Protein AF-0000000065913589 (afdb_homodimer)

Foldseek 3Di:
DPPDADDQVVVLVVCCVVQVAFEEEEAEQVFPCSLVLLQLQQVQGQAYEYEDDPDNDPLVPSLQSSVVNHVHQYEYDYPFLPRDDLSHQAYALEAQCQAPDCCRRPVGSVSNVVVCVVSVHHYAYEYEYAEPPACPAPCVVVRNGPHHYLVCLVVLLVSLQVSVVVVHQEYEYEHYAQHCAWRDLQSQQSNCVRRVHAYETEDHDQALVSLLSNSLSHHRYYYDYNNCSVPSNRSNSNSVSNSVSSVVSSVVVD/DPPDADDQVVQLVVCCVVQVAFEEEEAELVDPCSLVLLQLCQVQGQAYEYEDDPDCPPLVPSLQSSVVNHVHQYEYDYLFLPRDDLSHQAYALEAQCQAPDVCRRPVGSVSNVVVCVVSVHHYAYEYEYEAPPACPAPSVVVRNGPHHYLVCLVVLLVVLQVSVVVVHQEYEYEHYAQHCAWRDLQSQQSNCVRRVHAYETEDHDQALVSLLSNSLSHHRYYYDYNNCSVPSNRSNSNSVSNSVSSVVSSVVVD

Sequence (508 aa):
MDLKIGKIETELNNILKKEGALYFVLIDPDEKNYAEVAEKVKDYADAIIIGGSIGITNLDEVTKNIKKITNLPVILFPGNVDGVTKEADAVLFMSLMNSKNTYWNMTAPTLGALTIKKYGLEAIPMAYLGIEPISKTAVGFVGEVNEIPQKKPEIASIYCLSASYFGMRWAYLEAGSGAEFPVSNEMILISKKLSGIN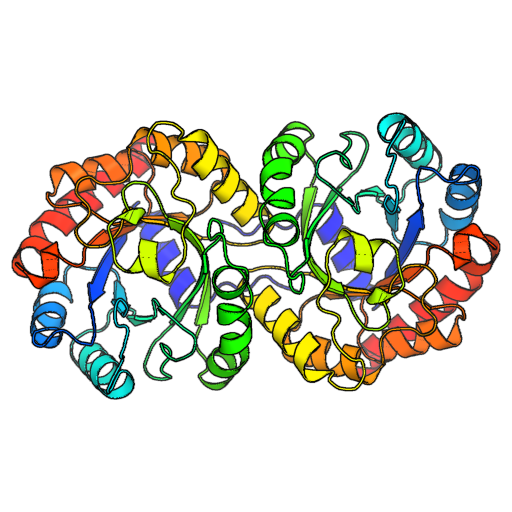LIVGGGIRSPDVAYE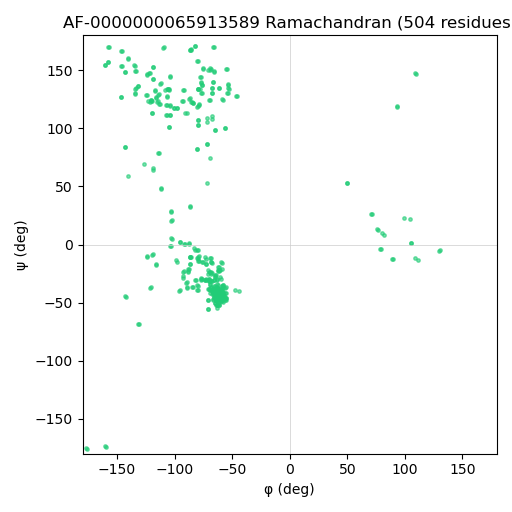KVISGADVIVTGTLTEKNPDAVKEMKEAIKRAGKDKLKNKNMDLKIGKIETELNNILKKEGALYFVLIDPDEKNYAEVAEKVKDYADAIIIGGSIGITNLDEVTKNIKKITNLPVILFPGNVDGVTKEADAVLFMSLMNSKNTYWNMTAPTLGALTIKKYGLEAIPMAYLGIEPISKTAVGFVGEVNEIPQKKPEIASIYCLSASYFGMRWAYLEAGSGAEFPVSNEMILISKKLSGINLIVGGGIRSPDVAYEKVISGADVIVTGTLTEKNPDAVKEMKEAIKRAGKDKLKNKN

Organism: Methanococcus vannielii (strain ATCC 35089 / DSM 1224 / JCM 13029 / OCM 148 / SB) (NCBI:txid406327)

Nearest PDB structures (foldseek):
  5nez-assembly1_A  TM=9.447E-01  e=7.353E-27  Methanothermobacter thermautotrophicus str. Delta H
  5nez-assembly1_F  TM=9.423E-01  e=3.715E-26  Methanothermobacter thermautotrophicus str. Delta H
  5ndy-assembly1_A  TM=9.080E-01  e=3.936E-26  Methanothermobacter thermautotrophicus str. Delta H
  5nez-assembly1_C  TM=9.054E-01  e=4.218E-25  Methanothermobacter thermautotrophicus str. Delta H
  4jej-assembly1_A-2  TM=9.454E-01  e=7.783E-22  Flavobacterium johnsoniae UW101

Solvent-accessible surface area (backbone atoms only — not comparable to full-atom values): 24591 Å² total; per-residue (Å²): 132,78,89,75,77,47,72,66,60,49,54,52,51,52,45,33,74,74,35,35,30,44,39,35,35,47,38,38,74,80,46,89,57,43,65,59,37,43,61,56,32,53,86,48,44,64,29,38,30,41,30,82,51,96,64,72,74,55,54,51,58,50,42,44,51,47,55,72,66,28,89,53,54,38,28,30,39,51,74,53,62,78,49,69,54,63,63,42,60,27,31,54,37,47,23,33,61,44,25,75,38,41,50,50,38,38,47,38,49,28,70,28,33,60,57,38,57,74,46,65,42,40,61,43,20,25,36,32,38,48,22,36,54,10,62,81,22,69,62,19,54,79,44,40,41,54,53,42,53,62,90,43,29,64,60,58,14,36,47,39,30,26,32,38,40,36,37,20,53,31,33,36,47,28,2,26,78,75,20,91,42,43,65,46,48,65,29,38,31,49,21,31,70,64,30,66,44,46,30,34,37,28,20,37,59,82,46,36,68,56,44,20,48,40,30,57,28,45,26,34,27,43,40,40,33,63,53,38,73,76,40,35,76,54,40,57,56,37,37,52,29,35,44,51,21,7,46,52,44,52,53,67,75,102,131,81,87,74,78,48,71,66,60,48,51,53,48,51,43,34,74,75,36,35,30,44,38,35,36,45,38,38,72,72,46,89,57,42,66,60,35,42,61,56,32,53,87,48,43,62,27,38,30,40,32,82,50,94,60,69,75,54,53,52,59,51,42,45,51,48,56,72,68,28,88,54,53,36,28,28,41,51,75,51,61,77,48,69,55,64,62,43,60,26,30,54,37,48,24,34,61,43,27,74,38,41,51,48,38,38,47,40,49,28,70,28,33,62,59,38,57,75,46,66,41,40,60,42,21,25,36,31,38,50,23,36,54,10,62,80,23,69,64,18,54,79,46,40,41,56,53,41,52,64,90,44,29,64,59,57,14,36,48,39,31,26,32,40,42,36,38,20,52,32,31,35,48,27,3,26,78,74,20,92,44,41,63,46,50,65,28,39,31,51,20,29,71,64,29,67,45,46,30,33,37,28,21,35,60,82,46,37,66,57,43,20,48,39,31,56,28,45,27,34,25,44,40,39,32,63,54,39,73,76,38,36,77,53,40,58,58,36,37,52,29,35,42,52,21,6,46,52,43,52,53,67,75,101

pLDDT: mean 95.6, std 7.53, range [45.41, 98.94]

Radius of gyration: 23.56 Å; Cα contacts (8 Å, |Δi|>4): 1233; chains: 2; bounding box: 42×69×48 Å

Structure (mmCIF, N/CA/C/O backbone):
data_AF-0000000065913589-model_v1
#
loop_
_entity.id
_entity.type
_entity.pdbx_description
1 polymer 'Geranylgeranylglyceryl phosphate synthase'
#
loop_
_atom_site.group_PDB
_atom_site.id
_atom_site.type_symbol
_atom_site.label_atom_id
_atom_site.label_alt_id
_atom_site.label_comp_id
_atom_site.label_asym_id
_atom_site.label_entity_id
_atom_site.label_seq_id
_atom_site.pdbx_PDB_ins_code
_atom_site.Cartn_x
_atom_site.Cartn_y
_atom_site.Cartn_z
_atom_site.occupancy
_atom_site.B_iso_or_equiv
_atom_site.auth_seq_id
_atom_site.auth_comp_id
_atom_site.auth_asym_id
_atom_site.auth_atom_id
_atom_site.pdbx_PDB_model_num
ATOM 1 N N . MET A 1 1 ? 5.016 13.023 -10.148 1 45.41 1 MET A N 1
ATOM 2 C CA . MET A 1 1 ? 5.406 11.617 -10.203 1 45.41 1 MET A CA 1
ATOM 3 C C . MET A 1 1 ? 4.5 10.836 -11.148 1 45.41 1 MET A C 1
ATOM 5 O O . MET A 1 1 ? 3.275 10.984 -11.109 1 45.41 1 MET A O 1
ATOM 9 N N . ASP A 1 2 ? 4.879 10.609 -12.344 1 57.62 2 ASP A N 1
ATOM 10 C CA . ASP A 1 2 ? 4.102 9.797 -13.273 1 57.62 2 ASP A CA 1
ATOM 11 C C . ASP A 1 2 ? 4.07 8.336 -12.836 1 57.62 2 ASP A C 1
ATOM 13 O O . ASP A 1 2 ? 5.109 7.766 -12.492 1 57.62 2 ASP A O 1
ATOM 17 N N . LEU A 1 3 ? 2.904 7.949 -12.43 1 69.88 3 LEU A N 1
ATOM 18 C CA . LEU A 1 3 ? 2.748 6.547 -12.07 1 69.88 3 LEU A CA 1
ATOM 19 C C . LEU A 1 3 ? 3.139 5.637 -13.234 1 69.88 3 LEU A C 1
ATOM 21 O O . LEU A 1 3 ? 2.555 5.727 -14.32 1 69.88 3 LEU A O 1
ATOM 25 N N . LYS A 1 4 ? 4.336 5.117 -13.148 1 79.94 4 LYS A N 1
ATOM 26 C CA . LYS A 1 4 ? 4.773 4.223 -14.219 1 79.94 4 LYS A CA 1
ATOM 27 C C . LYS A 1 4 ? 4.57 2.762 -13.828 1 79.94 4 LYS A C 1
ATOM 29 O O . LYS A 1 4 ? 5.062 2.314 -12.789 1 79.94 4 LYS A O 1
ATOM 34 N N . ILE A 1 5 ? 3.744 2.088 -14.578 1 93 5 ILE A N 1
ATOM 35 C CA . ILE A 1 5 ? 3.57 0.646 -14.445 1 93 5 ILE A CA 1
ATOM 36 C C . ILE A 1 5 ? 4.711 -0.078 -15.156 1 93 5 ILE A C 1
ATOM 38 O O . ILE A 1 5 ? 5.113 0.31 -16.266 1 93 5 ILE A O 1
ATOM 42 N N . GLY A 1 6 ? 5.332 -1.09 -14.547 1 96.19 6 GLY A N 1
ATOM 43 C CA . GLY A 1 6 ? 6.469 -1.812 -15.094 1 96.19 6 GLY A CA 1
ATOM 44 C C . GLY A 1 6 ? 6.133 -2.607 -16.344 1 96.19 6 GLY A C 1
ATOM 45 O O . GLY A 1 6 ? 4.961 -2.746 -16.703 1 96.19 6 GLY A O 1
ATOM 46 N N . LYS A 1 7 ? 7.105 -3.102 -16.984 1 97.44 7 LYS A N 1
ATOM 47 C CA . LYS A 1 7 ? 6.977 -3.803 -18.266 1 97.44 7 LYS A CA 1
ATOM 48 C C . LYS A 1 7 ? 6.156 -5.078 -18.109 1 97.44 7 LYS A C 1
ATOM 50 O O . LYS A 1 7 ? 5.254 -5.344 -18.906 1 97.44 7 LYS A O 1
ATOM 55 N N . ILE A 1 8 ? 6.457 -5.871 -17.109 1 98.56 8 ILE A N 1
ATOM 56 C CA . ILE A 1 8 ? 5.789 -7.152 -16.906 1 98.56 8 ILE A CA 1
ATOM 57 C C . ILE A 1 8 ? 4.312 -6.918 -16.594 1 98.56 8 ILE A C 1
ATOM 59 O O . ILE A 1 8 ? 3.439 -7.539 -17.203 1 98.56 8 ILE A O 1
ATOM 63 N N . GLU A 1 9 ? 4.039 -6.055 -15.656 1 98.06 9 GLU A N 1
ATOM 64 C CA . GLU A 1 9 ? 2.658 -5.754 -15.297 1 98.06 9 GLU A CA 1
ATOM 65 C C . GLU A 1 9 ? 1.884 -5.207 -16.484 1 98.06 9 GLU A C 1
ATOM 67 O O . GLU A 1 9 ? 0.714 -5.543 -16.688 1 98.06 9 GLU A O 1
ATOM 72 N N . THR A 1 10 ? 2.508 -4.336 -17.281 1 97.5 10 THR A N 1
ATOM 73 C CA . THR A 1 10 ? 1.881 -3.799 -18.484 1 97.5 10 THR A CA 1
ATOM 74 C C . THR A 1 10 ? 1.512 -4.922 -19.438 1 97.5 10 THR A C 1
ATOM 76 O O . THR A 1 10 ? 0.406 -4.941 -19.984 1 97.5 10 THR A O 1
ATOM 79 N N . GLU A 1 11 ? 2.42 -5.863 -19.594 1 98 11 GLU A N 1
ATOM 80 C CA . GLU A 1 11 ? 2.162 -7.008 -20.453 1 98 11 GLU A CA 1
ATOM 81 C C . GLU A 1 11 ? 0.981 -7.832 -19.953 1 98 11 GLU A C 1
ATOM 83 O O . GLU A 1 11 ? 0.096 -8.195 -20.734 1 98 11 GLU A O 1
ATOM 88 N N . LEU A 1 12 ? 0.947 -8.094 -18.703 1 98.62 12 LEU A N 1
ATOM 89 C CA . LEU A 1 12 ? -0.134 -8.867 -18.109 1 98.62 12 LEU A CA 1
ATOM 90 C C . LEU A 1 12 ? -1.468 -8.141 -18.25 1 98.62 12 LEU A C 1
ATOM 92 O O . LEU A 1 12 ? -2.48 -8.758 -18.594 1 98.62 12 LEU A O 1
ATOM 96 N N . ASN A 1 13 ? -1.452 -6.82 -18.016 1 97.88 13 ASN A N 1
ATOM 97 C CA . ASN A 1 13 ? -2.664 -6.02 -18.156 1 97.88 13 ASN A CA 1
ATOM 98 C C . ASN A 1 13 ? -3.168 -6.02 -19.594 1 97.88 13 ASN A C 1
ATOM 100 O O . ASN A 1 13 ? -4.379 -6.016 -19.844 1 97.88 13 ASN A O 1
ATOM 104 N N . ASN A 1 14 ? -2.254 -6 -20.516 1 98.06 14 ASN A N 1
ATOM 105 C CA . ASN A 1 14 ? -2.645 -6.055 -21.922 1 98.06 14 ASN A CA 1
ATOM 106 C C . ASN A 1 14 ? -3.346 -7.367 -22.266 1 98.06 14 ASN A C 1
ATOM 108 O O . ASN A 1 14 ? -4.348 -7.375 -22.969 1 98.06 14 ASN A O 1
ATOM 112 N N . ILE A 1 15 ? -2.848 -8.445 -21.75 1 98.44 15 ILE A N 1
ATOM 113 C CA . ILE A 1 15 ? -3.482 -9.742 -21.969 1 98.44 15 ILE A CA 1
ATOM 114 C C . ILE A 1 15 ? -4.863 -9.758 -21.312 1 98.44 15 ILE A C 1
ATOM 116 O O . ILE A 1 15 ? -5.832 -10.234 -21.906 1 98.44 15 ILE A O 1
ATOM 120 N N . LEU A 1 16 ? -4.945 -9.242 -20.125 1 98.31 16 LEU A N 1
ATOM 121 C CA . LEU A 1 16 ? -6.223 -9.18 -19.422 1 98.31 16 LEU A CA 1
ATOM 122 C C . LEU A 1 16 ? -7.254 -8.406 -20.234 1 98.31 16 LEU A C 1
ATOM 124 O O . LEU A 1 16 ? -8.414 -8.82 -20.328 1 98.31 16 LEU A O 1
ATOM 128 N N . LYS A 1 17 ? -6.848 -7.293 -20.781 1 96.94 17 LYS A N 1
ATOM 129 C CA . LYS A 1 17 ? -7.746 -6.457 -21.562 1 96.94 17 LYS A CA 1
ATOM 130 C C . LYS A 1 17 ? -8.242 -7.199 -22.812 1 96.94 17 LYS A C 1
ATOM 132 O O . LYS A 1 17 ? -9.414 -7.094 -23.172 1 96.94 17 LYS A O 1
ATOM 137 N N . LYS A 1 18 ? -7.41 -8.016 -23.375 1 97.75 18 LYS A N 1
ATOM 138 C CA . LYS A 1 18 ? -7.711 -8.68 -24.641 1 97.75 18 LYS A CA 1
ATOM 139 C C . LYS A 1 18 ? -8.43 -10.008 -24.406 1 97.75 18 LYS A C 1
ATOM 141 O O . LYS A 1 18 ? -9.352 -10.359 -25.141 1 97.75 18 LYS A O 1
ATOM 146 N N . GLU A 1 19 ? -8.008 -10.695 -23.312 1 98.38 19 GLU A N 1
ATOM 147 C CA . GLU A 1 19 ? -8.445 -12.086 -23.188 1 98.38 19 GLU A CA 1
ATOM 148 C C . GLU A 1 19 ? -9.328 -12.273 -21.969 1 98.38 19 GLU A C 1
ATOM 150 O O . GLU A 1 19 ? -9.953 -13.32 -21.797 1 98.38 19 GLU A O 1
ATOM 155 N N . GLY A 1 20 ? -9.312 -11.375 -21.062 1 98.38 20 GLY A N 1
ATOM 156 C CA . GLY A 1 20 ? -10.258 -11.336 -19.953 1 98.38 20 GLY A CA 1
ATOM 157 C C . GLY A 1 20 ? -9.781 -12.117 -18.734 1 98.38 20 GLY A C 1
ATOM 158 O O . GLY A 1 20 ? -10.336 -11.969 -17.641 1 98.38 20 GLY A O 1
ATOM 159 N N . ALA A 1 21 ? -8.742 -12.922 -18.922 1 98.81 21 ALA A N 1
ATOM 160 C CA . ALA A 1 21 ? -8.234 -13.711 -17.797 1 98.81 21 ALA A CA 1
ATOM 161 C C . ALA A 1 21 ? -6.805 -14.172 -18.062 1 98.81 21 ALA A C 1
ATOM 163 O O . ALA A 1 21 ? -6.387 -14.281 -19.219 1 98.81 21 ALA A O 1
ATOM 164 N N . LEU A 1 22 ? -6.094 -14.406 -17.047 1 98.94 22 LEU A N 1
ATOM 165 C CA . LEU A 1 22 ? -4.738 -14.945 -17.078 1 98.94 22 LEU A CA 1
ATOM 166 C C . LEU A 1 22 ? -4.668 -16.281 -16.344 1 98.94 22 LEU A C 1
ATOM 168 O O . LEU A 1 22 ? -5.453 -16.531 -15.438 1 98.94 22 LEU A O 1
ATOM 172 N N . TYR A 1 23 ? -3.734 -17.078 -16.75 1 98.88 23 TYR A N 1
ATOM 173 C CA . TYR A 1 23 ? -3.406 -18.328 -16.094 1 98.88 23 TYR A CA 1
ATOM 174 C C . TYR A 1 23 ? -1.959 -18.328 -15.609 1 98.88 23 TYR A C 1
ATOM 176 O O . TYR A 1 23 ? -1.03 -18.312 -16.422 1 98.88 23 TYR A O 1
ATOM 184 N N . PHE A 1 24 ? -1.766 -18.344 -14.281 1 98.81 24 PHE A N 1
ATOM 185 C CA . PHE A 1 24 ? -0.438 -18.469 -13.695 1 98.81 24 PHE A CA 1
ATOM 186 C C . PHE A 1 24 ? -0.217 -19.891 -13.156 1 98.81 24 PHE A C 1
ATOM 188 O O . PHE A 1 24 ? -1.135 -20.5 -12.602 1 98.81 24 PHE A O 1
ATOM 195 N N . VAL A 1 25 ? 0.971 -20.344 -13.273 1 98.31 25 VAL A N 1
ATOM 196 C CA . VAL A 1 25 ? 1.353 -21.609 -12.656 1 98.31 25 VAL A CA 1
ATOM 197 C C . VAL A 1 25 ? 2.422 -21.359 -11.594 1 98.31 25 VAL A C 1
ATOM 199 O O . VAL A 1 25 ? 3.436 -20.719 -11.859 1 98.31 25 VAL A O 1
ATOM 202 N N . LEU A 1 26 ? 2.135 -21.859 -10.43 1 97.25 26 LEU A N 1
ATOM 203 C CA . LEU A 1 26 ? 3.076 -21.766 -9.32 1 97.25 26 LEU A CA 1
ATOM 204 C C . LEU A 1 26 ? 4.047 -22.953 -9.336 1 97.25 26 LEU A C 1
ATOM 206 O O . LEU A 1 26 ? 3.627 -24.109 -9.391 1 97.25 26 LEU A O 1
ATOM 210 N N . ILE A 1 27 ? 5.273 -22.656 -9.336 1 95.25 27 ILE A N 1
ATOM 211 C CA . ILE A 1 27 ? 6.312 -23.688 -9.242 1 95.25 27 ILE A CA 1
ATOM 212 C C . ILE A 1 27 ? 7.07 -23.531 -7.93 1 95.25 27 ILE A C 1
ATOM 214 O O . ILE A 1 27 ? 7.574 -22.453 -7.613 1 95.25 27 ILE A O 1
ATOM 218 N N . ASP A 1 28 ? 7.086 -24.547 -7.168 1 92.88 28 ASP A N 1
ATOM 219 C CA . ASP A 1 28 ? 7.922 -24.641 -5.977 1 92.88 28 ASP A CA 1
ATOM 220 C C . ASP A 1 28 ? 9.359 -25.016 -6.34 1 92.88 28 ASP A C 1
ATOM 222 O O . ASP A 1 28 ? 9.617 -26.125 -6.828 1 92.88 28 ASP A O 1
ATOM 226 N N . PRO A 1 29 ? 10.25 -24.188 -6.047 1 92.12 29 PRO A N 1
ATOM 227 C CA . PRO A 1 29 ? 11.633 -24.453 -6.469 1 92.12 29 PRO A CA 1
ATOM 228 C C . PRO A 1 29 ? 12.25 -25.641 -5.742 1 92.12 29 PRO A C 1
ATOM 230 O O . PRO A 1 29 ? 13.297 -26.156 -6.164 1 92.12 29 PRO A O 1
ATOM 233 N N . ASP A 1 30 ? 11.664 -26.078 -4.68 1 88.88 30 ASP A N 1
ATOM 234 C CA . ASP A 1 30 ? 12.203 -27.188 -3.912 1 88.88 30 ASP A CA 1
ATOM 235 C C . ASP A 1 30 ? 11.711 -28.531 -4.473 1 88.88 30 ASP A C 1
ATOM 237 O O . ASP A 1 30 ? 12.211 -29.578 -4.094 1 88.88 30 ASP A O 1
ATOM 241 N N . GLU A 1 31 ? 10.734 -28.469 -5.375 1 89.5 31 GLU A N 1
ATOM 242 C CA . GLU A 1 31 ? 10.211 -29.703 -5.957 1 89.5 31 GLU A CA 1
ATOM 243 C C . GLU A 1 31 ? 11.156 -30.25 -7.02 1 89.5 31 GLU A C 1
ATOM 245 O O . GLU A 1 31 ? 11.664 -29.5 -7.855 1 89.5 31 GLU A O 1
ATOM 250 N N . LYS A 1 32 ? 11.367 -31.516 -7.074 1 90.06 32 LYS A N 1
ATOM 251 C CA . LYS A 1 32 ? 12.328 -32.156 -7.953 1 90.06 32 LYS A CA 1
ATOM 252 C C . LYS A 1 32 ? 11.891 -32.094 -9.414 1 90.06 32 LYS A C 1
ATOM 254 O O . LYS A 1 32 ? 12.727 -32.094 -10.32 1 90.06 32 LYS A O 1
ATOM 259 N N . ASN A 1 33 ? 10.625 -31.953 -9.641 1 93.81 33 ASN A N 1
ATOM 260 C CA . ASN A 1 33 ? 10.148 -32.031 -11.016 1 93.81 33 ASN A CA 1
ATOM 261 C C . ASN A 1 33 ? 9.844 -30.625 -11.562 1 93.81 33 ASN A C 1
ATOM 263 O O . ASN A 1 33 ? 9.055 -30.484 -12.5 1 93.81 33 ASN A O 1
ATOM 267 N N . TYR A 1 34 ? 10.406 -29.562 -10.969 1 93.94 34 TYR A N 1
ATOM 268 C CA . TYR A 1 34 ? 10.109 -28.203 -11.375 1 93.94 34 TYR A CA 1
ATOM 269 C C . TYR A 1 34 ? 10.375 -28 -12.867 1 93.94 34 TYR A C 1
ATOM 271 O O . TYR A 1 34 ? 9.625 -27.297 -13.547 1 93.94 34 TYR A O 1
ATOM 279 N N . ALA A 1 35 ? 11.422 -28.625 -13.438 1 95.81 35 ALA A N 1
ATOM 280 C CA . ALA A 1 35 ? 11.781 -28.453 -14.844 1 95.81 35 ALA A CA 1
ATOM 281 C C . ALA A 1 35 ? 10.734 -29.094 -15.758 1 95.81 35 ALA A C 1
ATOM 283 O O . ALA A 1 35 ? 10.391 -28.531 -16.797 1 95.81 35 ALA A O 1
ATOM 284 N N . GLU A 1 36 ? 10.305 -30.234 -15.367 1 96.12 36 GLU A N 1
ATOM 285 C CA . GLU A 1 36 ? 9.242 -30.891 -16.125 1 96.12 36 GLU A CA 1
ATOM 286 C C . GLU A 1 36 ? 7.977 -30.047 -16.156 1 96.12 36 GLU A C 1
ATOM 288 O O . GLU A 1 36 ? 7.348 -29.906 -17.203 1 96.12 36 GLU A O 1
ATOM 293 N N . VAL A 1 37 ? 7.621 -29.562 -15 1 96.44 37 VAL A N 1
ATOM 294 C CA . VAL A 1 37 ? 6.445 -28.703 -14.914 1 96.44 37 VAL A CA 1
ATOM 295 C C . VAL A 1 37 ? 6.617 -27.484 -15.828 1 96.44 37 VAL A C 1
ATOM 297 O O . VAL A 1 37 ? 5.727 -27.172 -16.625 1 96.44 37 VAL A O 1
ATOM 300 N N . ALA A 1 38 ? 7.832 -26.844 -15.805 1 97.44 38 ALA A N 1
ATOM 301 C CA . ALA A 1 38 ? 8.109 -25.688 -16.641 1 97.44 38 ALA A CA 1
ATOM 302 C C . ALA A 1 38 ? 7.965 -26.031 -18.125 1 97.44 38 ALA A C 1
ATOM 304 O O . ALA A 1 38 ? 7.383 -25.25 -18.891 1 97.44 38 ALA A O 1
ATOM 305 N N . GLU A 1 39 ? 8.391 -27.172 -18.516 1 97.56 39 GLU A N 1
ATOM 306 C CA . GLU A 1 39 ? 8.336 -27.609 -19.906 1 97.56 39 GLU A CA 1
ATOM 307 C C . GLU A 1 39 ? 6.891 -27.828 -20.375 1 97.56 39 GLU A C 1
ATOM 309 O O . GLU A 1 39 ? 6.543 -27.5 -21.5 1 97.56 39 GLU A O 1
ATOM 314 N N . LYS A 1 40 ? 6.121 -28.344 -19.547 1 95.88 40 LYS A N 1
ATOM 315 C CA . LYS A 1 40 ? 4.746 -28.688 -19.906 1 95.88 40 LYS A CA 1
ATOM 316 C C . LYS A 1 40 ? 3.867 -27.438 -19.938 1 95.88 40 LYS A C 1
ATOM 318 O O . LYS A 1 40 ? 2.928 -27.359 -20.734 1 95.88 40 LYS A O 1
ATOM 323 N N . VAL A 1 41 ? 4.23 -26.469 -19.141 1 95.75 41 VAL A N 1
ATOM 324 C CA . VAL A 1 41 ? 3.291 -25.375 -18.938 1 95.75 41 VAL A CA 1
ATOM 325 C C . VAL A 1 41 ? 3.66 -24.203 -19.828 1 95.75 41 VAL A C 1
ATOM 327 O O . VAL A 1 41 ? 2.857 -23.281 -20.031 1 95.75 41 VAL A O 1
ATOM 330 N N . LYS A 1 42 ? 4.848 -24.188 -20.422 1 96.75 42 LYS A N 1
ATOM 331 C CA . LYS A 1 42 ? 5.438 -23.031 -21.078 1 96.75 42 LYS A CA 1
ATOM 332 C C . LYS A 1 42 ? 4.559 -22.547 -22.234 1 96.75 42 LYS A C 1
ATOM 334 O O . LYS A 1 42 ? 4.574 -21.375 -22.594 1 96.75 42 LYS A O 1
ATOM 339 N N . ASP A 1 43 ? 3.672 -23.391 -22.812 1 96.19 43 ASP A N 1
ATOM 340 C CA . ASP A 1 43 ? 2.842 -23.016 -23.953 1 96.19 43 ASP A CA 1
ATOM 341 C C . ASP A 1 43 ? 1.41 -22.719 -23.516 1 96.19 43 ASP A C 1
ATOM 343 O O . ASP A 1 43 ? 0.564 -22.359 -24.344 1 96.19 43 ASP A O 1
ATOM 347 N N . TYR A 1 44 ? 1.128 -22.859 -22.25 1 97.62 44 TYR A N 1
ATOM 348 C CA . TYR A 1 44 ? -0.258 -22.797 -21.797 1 97.62 44 TYR A CA 1
ATOM 349 C C . TYR A 1 44 ? -0.448 -21.688 -20.781 1 97.62 44 TYR A C 1
ATOM 351 O O . TYR A 1 44 ? -1.445 -20.969 -20.812 1 97.62 44 TYR A O 1
ATOM 359 N N . ALA A 1 45 ? 0.505 -21.438 -19.891 1 98.38 45 ALA A N 1
ATOM 360 C CA . ALA A 1 45 ? 0.397 -20.406 -18.875 1 98.38 45 ALA A CA 1
ATOM 361 C C . ALA A 1 45 ? 0.708 -19.016 -19.453 1 98.38 45 ALA A C 1
ATOM 363 O O . ALA A 1 45 ? 1.275 -18.906 -20.531 1 98.38 45 ALA A O 1
ATOM 364 N N . ASP A 1 46 ? 0.237 -18.031 -18.797 1 98.69 46 ASP A N 1
ATOM 365 C CA . ASP A 1 46 ? 0.583 -16.656 -19.172 1 98.69 46 ASP A CA 1
ATOM 366 C C . ASP A 1 46 ? 1.8 -16.172 -18.391 1 98.69 46 ASP A C 1
ATOM 368 O O . ASP A 1 46 ? 2.475 -15.227 -18.797 1 98.69 46 ASP A O 1
ATOM 372 N N . ALA A 1 47 ? 2.068 -16.75 -17.25 1 98.81 47 ALA A N 1
ATOM 373 C CA . ALA A 1 47 ? 3.252 -16.5 -16.438 1 98.81 47 ALA A CA 1
ATOM 374 C C . ALA A 1 47 ? 3.535 -17.656 -15.5 1 98.81 47 ALA A C 1
ATOM 376 O O . ALA A 1 47 ? 2.643 -18.469 -15.203 1 98.81 47 ALA A O 1
ATOM 377 N N . ILE A 1 48 ? 4.766 -17.766 -15.078 1 98.44 48 ILE A N 1
ATOM 378 C CA . ILE A 1 48 ? 5.176 -18.672 -14.008 1 98.44 48 ILE A CA 1
ATOM 379 C C . ILE A 1 48 ? 5.488 -17.859 -12.75 1 98.44 48 ILE A C 1
ATOM 381 O O . ILE A 1 48 ? 6.203 -16.859 -12.812 1 98.44 48 ILE A O 1
ATOM 385 N N . ILE A 1 49 ? 4.895 -18.219 -11.656 1 98 49 ILE A N 1
ATOM 386 C CA . ILE A 1 49 ? 5.289 -17.641 -10.375 1 98 49 ILE A CA 1
ATOM 387 C C . ILE A 1 49 ? 6.09 -18.656 -9.57 1 98 49 ILE A C 1
ATOM 389 O O . ILE A 1 49 ? 5.777 -19.844 -9.586 1 98 49 ILE A O 1
ATOM 393 N N . ILE A 1 50 ? 7.184 -18.234 -9 1 96.5 50 ILE A N 1
ATOM 394 C CA . ILE A 1 50 ? 8.055 -19.109 -8.227 1 96.5 50 ILE A CA 1
ATOM 395 C C . ILE A 1 50 ? 7.926 -18.797 -6.738 1 96.5 50 ILE A C 1
ATOM 397 O O . ILE A 1 50 ? 8.164 -17.656 -6.316 1 96.5 50 ILE A O 1
ATOM 401 N N . GLY A 1 51 ? 7.527 -19.734 -5.934 1 92.19 51 GLY A N 1
ATOM 402 C CA . GLY A 1 51 ? 7.379 -19.578 -4.496 1 92.19 51 GLY A CA 1
ATOM 403 C C . GLY A 1 51 ? 6.996 -20.859 -3.789 1 92.19 51 GLY A C 1
ATOM 404 O O . GLY A 1 51 ? 6.844 -21.906 -4.426 1 92.19 51 GLY A O 1
ATOM 405 N N . GLY A 1 52 ? 6.73 -20.859 -2.383 1 73.38 52 GLY A N 1
ATOM 406 C CA . GLY A 1 52 ? 6.223 -22 -1.643 1 73.38 52 GLY A CA 1
ATOM 407 C C . GLY A 1 52 ? 7.238 -22.578 -0.679 1 73.38 52 GLY A C 1
ATOM 408 O O . GLY A 1 52 ? 6.879 -23.344 0.217 1 73.38 52 GLY A O 1
ATOM 409 N N . SER A 1 53 ? 8.633 -22.234 -0.727 1 63.94 53 SER A N 1
ATOM 410 C CA . SER A 1 53 ? 9.594 -23.047 0.003 1 63.94 53 SER A CA 1
ATOM 411 C C . SER A 1 53 ? 10.133 -22.297 1.221 1 63.94 53 SER A C 1
ATOM 413 O O . SER A 1 53 ? 10.148 -21.062 1.247 1 63.94 53 SER A O 1
ATOM 415 N N . ILE A 1 54 ? 10.172 -23.047 2.494 1 58.72 54 ILE A N 1
ATOM 416 C CA . ILE A 1 54 ? 10.859 -22.609 3.709 1 58.72 54 ILE A CA 1
ATOM 417 C C . ILE A 1 54 ? 12.367 -22.625 3.475 1 58.72 54 ILE A C 1
ATOM 419 O O . ILE A 1 54 ? 13.117 -21.969 4.207 1 58.72 54 ILE A O 1
ATOM 423 N N . GLY A 1 55 ? 12.922 -23.188 2.564 1 58.56 55 GLY A N 1
ATOM 424 C CA . GLY A 1 55 ? 14.344 -23.422 2.436 1 58.56 55 GLY A CA 1
ATOM 425 C C . GLY A 1 55 ? 14.859 -23.25 1.019 1 58.56 55 GLY A C 1
ATOM 426 O O . GLY A 1 55 ? 15.281 -24.219 0.382 1 58.56 55 GLY A O 1
ATOM 427 N N . ILE A 1 56 ? 14.625 -22.031 0.544 1 60.97 56 ILE A N 1
ATOM 428 C CA . ILE A 1 56 ? 14.828 -21.969 -0.898 1 60.97 56 ILE A CA 1
ATOM 429 C C . ILE A 1 56 ? 16.312 -22.125 -1.215 1 60.97 56 ILE A C 1
ATOM 431 O O . ILE A 1 56 ? 17.047 -21.125 -1.285 1 60.97 56 ILE A O 1
ATOM 435 N N . THR A 1 57 ? 16.875 -23.438 -1.093 1 66.06 57 THR A N 1
ATOM 436 C CA . THR A 1 57 ? 18.234 -23.719 -1.529 1 66.06 57 THR A CA 1
ATOM 437 C C . THR A 1 57 ? 18.328 -23.703 -3.053 1 66.06 57 THR A C 1
ATOM 439 O O . THR A 1 57 ? 17.438 -24.188 -3.744 1 66.06 57 THR A O 1
ATOM 442 N N . ASN A 1 58 ? 18.969 -22.703 -3.797 1 85.69 58 ASN A N 1
ATOM 443 C CA . ASN A 1 58 ? 19.375 -22.609 -5.195 1 85.69 58 ASN A CA 1
ATOM 444 C C . ASN A 1 58 ? 18.375 -21.812 -6.02 1 85.69 58 ASN A C 1
ATOM 446 O O . ASN A 1 58 ? 18.078 -22.172 -7.164 1 85.69 58 ASN A O 1
ATOM 450 N N . LEU A 1 59 ? 17.625 -21 -5.43 1 93.56 59 LEU A N 1
ATOM 451 C CA . LEU A 1 59 ? 16.609 -20.188 -6.105 1 93.56 59 LEU A CA 1
ATOM 452 C C . LEU A 1 59 ? 17.156 -19.594 -7.395 1 93.56 59 LEU A C 1
ATOM 454 O O . LEU A 1 59 ? 16.469 -19.578 -8.422 1 93.56 59 LEU A O 1
ATOM 458 N N . ASP A 1 60 ? 18.406 -19.156 -7.355 1 94.94 60 ASP A N 1
ATOM 459 C CA . ASP A 1 60 ? 19.062 -18.609 -8.539 1 94.94 60 ASP A CA 1
ATOM 460 C C . ASP A 1 60 ? 19.125 -19.625 -9.664 1 94.94 60 ASP A C 1
ATOM 462 O O . ASP A 1 60 ? 18.688 -19.344 -10.789 1 94.94 60 ASP A O 1
ATOM 466 N N . GLU A 1 61 ? 19.547 -20.781 -9.352 1 95.25 61 GLU A N 1
ATOM 467 C CA . GLU A 1 61 ? 19.719 -21.828 -10.352 1 95.25 61 GLU A CA 1
ATOM 468 C C . GLU A 1 61 ? 18.391 -22.281 -10.93 1 95.25 61 GLU A C 1
ATOM 470 O O . GLU A 1 61 ? 18.234 -22.422 -12.141 1 95.25 61 GLU A O 1
ATOM 475 N N . VAL A 1 62 ? 17.438 -22.516 -10.078 1 95.31 62 VAL A N 1
ATOM 476 C CA . VAL A 1 62 ? 16.125 -22.984 -10.516 1 95.31 62 VAL A CA 1
ATOM 477 C C . VAL A 1 62 ? 15.477 -21.938 -11.414 1 95.31 62 VAL A C 1
ATOM 479 O O . VAL A 1 62 ? 14.953 -22.25 -12.484 1 95.31 62 VAL A O 1
ATOM 482 N N . THR A 1 63 ? 15.562 -20.656 -11.023 1 97.19 63 THR A N 1
ATOM 483 C CA . THR A 1 63 ? 14.961 -19.578 -11.805 1 97.19 63 THR A CA 1
ATOM 484 C C . THR A 1 63 ? 15.648 -19.438 -13.156 1 97.19 63 THR A C 1
ATOM 486 O O . THR A 1 63 ? 14.984 -19.297 -14.188 1 97.19 63 THR A O 1
ATOM 489 N N . LYS A 1 64 ? 16.953 -19.531 -13.148 1 97.25 64 LYS A N 1
ATOM 490 C CA . LYS A 1 64 ? 17.703 -19.469 -14.398 1 97.25 64 LYS A CA 1
ATOM 491 C C . LYS A 1 64 ? 17.297 -20.594 -15.336 1 97.25 64 LYS A C 1
ATOM 493 O O . LYS A 1 64 ? 17.125 -20.391 -16.531 1 97.25 64 LYS A O 1
ATOM 498 N N . ASN A 1 65 ? 17.188 -21.75 -14.773 1 97.31 65 ASN A N 1
ATOM 499 C CA . ASN A 1 65 ? 16.812 -22.922 -15.57 1 97.31 65 ASN A CA 1
ATOM 500 C C . ASN A 1 65 ? 15.406 -22.75 -16.156 1 97.31 65 ASN A C 1
ATOM 502 O O . ASN A 1 65 ? 15.195 -23.047 -17.344 1 97.31 65 ASN A O 1
ATOM 506 N N . ILE A 1 66 ? 14.477 -22.281 -15.391 1 97.88 66 ILE A N 1
ATOM 507 C CA . ILE A 1 66 ? 13.109 -22.078 -15.859 1 97.88 66 ILE A CA 1
ATOM 508 C C . ILE A 1 66 ? 13.109 -21.062 -17 1 97.88 66 ILE A C 1
ATOM 510 O O . ILE A 1 66 ? 12.414 -21.234 -18 1 97.88 66 ILE A O 1
ATOM 514 N N . LYS A 1 67 ? 13.93 -20.031 -16.875 1 98.06 67 LYS A N 1
ATOM 515 C CA . LYS A 1 67 ? 14 -18.969 -17.891 1 98.06 67 LYS A CA 1
ATOM 516 C C . LYS A 1 67 ? 14.602 -19.5 -19.188 1 98.06 67 LYS A C 1
ATOM 518 O O . LYS A 1 67 ? 14.32 -18.984 -20.266 1 98.06 67 LYS A O 1
ATOM 523 N N . LYS A 1 68 ? 15.367 -20.547 -19.125 1 98.19 68 LYS A N 1
ATOM 524 C CA . LYS A 1 68 ? 15.906 -21.188 -20.312 1 98.19 68 LYS A CA 1
ATOM 525 C C . LYS A 1 68 ? 14.844 -22.031 -21 1 98.19 68 LYS A C 1
ATOM 527 O O . LYS A 1 68 ? 14.859 -22.188 -22.234 1 98.19 68 LYS A O 1
ATOM 532 N N . ILE A 1 69 ? 13.953 -22.547 -20.266 1 98.12 69 ILE A N 1
ATOM 533 C CA . ILE A 1 69 ? 12.945 -23.469 -20.75 1 98.12 69 ILE A CA 1
ATOM 534 C C . ILE A 1 69 ? 11.797 -22.703 -21.406 1 98.12 69 ILE A C 1
ATOM 536 O O . ILE A 1 69 ? 11.172 -23.203 -22.359 1 98.12 69 ILE A O 1
ATOM 540 N N . THR A 1 70 ? 11.555 -21.484 -20.922 1 97.62 70 THR A N 1
ATOM 541 C CA . THR A 1 70 ? 10.352 -20.781 -21.359 1 97.62 70 THR A CA 1
ATOM 542 C C . THR A 1 70 ? 10.633 -19.297 -21.578 1 97.62 70 THR A C 1
ATOM 544 O O . THR A 1 70 ? 11.562 -18.75 -20.984 1 97.62 70 THR A O 1
ATOM 547 N N . ASN A 1 71 ? 9.766 -18.641 -22.359 1 97.25 71 ASN A N 1
ATOM 548 C CA . ASN A 1 71 ? 9.82 -17.203 -22.562 1 97.25 71 ASN A CA 1
ATOM 549 C C . ASN A 1 71 ? 8.758 -16.484 -21.75 1 97.25 71 ASN A C 1
ATOM 551 O O . ASN A 1 71 ? 8.594 -15.258 -21.844 1 97.25 71 ASN A O 1
ATOM 555 N N . LEU A 1 72 ? 8.031 -17.188 -20.922 1 98.44 72 LEU A N 1
ATOM 556 C CA . LEU A 1 72 ? 7.02 -16.594 -20.062 1 98.44 72 LEU A CA 1
ATOM 557 C C . LEU A 1 72 ? 7.656 -15.672 -19.031 1 98.44 72 LEU A C 1
ATOM 559 O O . LEU A 1 72 ? 8.781 -15.914 -18.594 1 98.44 72 LEU A O 1
ATOM 563 N N . PRO A 1 73 ? 6.906 -14.633 -18.641 1 98.75 73 PRO A N 1
ATOM 564 C CA . PRO A 1 73 ? 7.352 -13.914 -17.453 1 98.75 73 PRO A CA 1
ATOM 565 C C . PRO A 1 73 ? 7.535 -14.844 -16.25 1 98.75 73 PRO A C 1
ATOM 567 O O . PRO A 1 73 ? 6.672 -15.672 -15.969 1 98.75 73 PRO A O 1
ATOM 570 N N . VAL A 1 74 ? 8.664 -14.742 -15.602 1 98.69 74 VAL A N 1
ATOM 571 C CA . VAL A 1 74 ? 8.945 -15.453 -14.359 1 98.69 74 VAL A CA 1
ATOM 572 C C . VAL A 1 74 ? 8.914 -14.477 -13.188 1 98.69 74 VAL A C 1
ATOM 574 O O . VAL A 1 74 ? 9.773 -13.594 -13.086 1 98.69 74 VAL A O 1
ATOM 577 N N . ILE A 1 75 ? 7.918 -14.625 -12.328 1 98.75 75 ILE A N 1
ATOM 578 C CA . ILE A 1 75 ? 7.633 -13.672 -11.266 1 98.75 75 ILE A CA 1
ATOM 579 C C . ILE A 1 75 ? 7.797 -14.352 -9.906 1 98.75 75 ILE A C 1
ATOM 581 O O . ILE A 1 75 ? 7.301 -15.461 -9.695 1 98.75 75 ILE A O 1
ATOM 585 N N . LEU A 1 76 ? 8.5 -13.695 -9 1 97.44 76 LEU A N 1
ATOM 586 C CA . LEU A 1 76 ? 8.727 -14.273 -7.676 1 97.44 76 LEU A CA 1
ATOM 587 C C . LEU A 1 76 ? 7.504 -14.086 -6.785 1 97.44 76 LEU A C 1
ATOM 589 O O . LEU A 1 76 ? 6.879 -13.023 -6.789 1 97.44 76 LEU A O 1
ATOM 593 N N . PHE A 1 77 ? 7.109 -15.094 -6.113 1 97.12 77 PHE A N 1
ATOM 594 C CA . PHE A 1 77 ? 6.125 -15.148 -5.039 1 97.12 77 PHE A CA 1
ATOM 595 C C . PHE A 1 77 ? 6.785 -15.531 -3.721 1 97.12 77 PHE A C 1
ATOM 597 O O . PHE A 1 77 ? 6.645 -16.672 -3.256 1 97.12 77 PHE A O 1
ATOM 604 N N . PRO A 1 78 ? 7.449 -14.594 -3.061 1 94.81 78 PRO A N 1
ATOM 605 C CA . PRO A 1 78 ? 8.367 -14.93 -1.97 1 94.81 78 PRO A CA 1
ATOM 606 C C . PRO A 1 78 ? 7.637 -15.273 -0.673 1 94.81 78 PRO A C 1
ATOM 608 O O . PRO A 1 78 ? 6.621 -14.648 -0.346 1 94.81 78 PRO A O 1
ATOM 611 N N . GLY A 1 79 ? 8.234 -16.25 0.036 1 92.06 79 GLY A N 1
ATOM 612 C CA . GLY A 1 79 ? 7.719 -16.578 1.355 1 92.06 79 GLY A CA 1
ATOM 613 C C . GLY A 1 79 ? 8.336 -15.742 2.463 1 92.06 79 GLY A C 1
ATOM 614 O O . GLY A 1 79 ? 7.777 -15.641 3.555 1 92.06 79 GLY A O 1
ATOM 615 N N . ASN A 1 80 ? 9.508 -15.234 2.18 1 92.94 80 ASN A N 1
ATOM 616 C CA . ASN A 1 80 ? 10.258 -14.414 3.125 1 92.94 80 ASN A CA 1
ATOM 617 C C . ASN A 1 80 ? 11.305 -13.555 2.418 1 92.94 80 ASN A C 1
ATOM 619 O O . ASN A 1 80 ? 11.352 -13.523 1.188 1 92.94 80 ASN A O 1
ATOM 623 N N . VAL A 1 81 ? 12.133 -12.852 3.152 1 93.19 81 VAL A N 1
ATOM 624 C CA . VAL A 1 81 ? 13.094 -11.867 2.656 1 93.19 81 VAL A CA 1
ATOM 625 C C . VAL A 1 81 ? 14.141 -12.562 1.782 1 93.19 81 VAL A C 1
ATOM 627 O O . VAL A 1 81 ? 14.711 -11.945 0.883 1 93.19 81 VAL A O 1
ATOM 630 N N . ASP A 1 82 ? 14.375 -13.773 1.991 1 90.19 82 ASP A N 1
ATOM 631 C CA . ASP A 1 82 ? 15.414 -14.5 1.261 1 90.19 82 ASP A CA 1
ATOM 632 C C . ASP A 1 82 ? 14.844 -15.156 0.007 1 90.19 82 ASP A C 1
ATOM 634 O O . ASP A 1 82 ? 15.562 -15.852 -0.717 1 90.19 82 ASP A O 1
ATOM 638 N N . GLY A 1 83 ? 13.617 -15.031 -0.313 1 92.88 83 GLY A N 1
ATOM 639 C CA . GLY A 1 83 ? 12.977 -15.641 -1.471 1 92.88 83 GLY A CA 1
ATOM 640 C C . GLY A 1 83 ? 13.102 -14.805 -2.729 1 92.88 83 GLY A C 1
ATOM 641 O O . GLY A 1 83 ? 12.188 -14.781 -3.557 1 92.88 83 GLY A O 1
ATOM 642 N N . VAL A 1 84 ? 14.164 -14.062 -2.924 1 94.94 84 VAL A N 1
ATOM 643 C CA . VAL A 1 84 ? 14.32 -13.203 -4.098 1 94.94 84 VAL A CA 1
ATOM 644 C C . VAL A 1 84 ? 15.609 -13.562 -4.832 1 94.94 84 VAL A C 1
ATOM 646 O O . VAL A 1 84 ? 16.578 -14 -4.215 1 94.94 84 VAL A O 1
ATOM 649 N N . THR A 1 85 ? 15.578 -13.422 -6.133 1 96.19 85 THR A N 1
ATOM 650 C CA . THR A 1 85 ? 16.734 -13.656 -6.996 1 96.19 85 THR A CA 1
ATOM 651 C C . THR A 1 85 ? 16.766 -12.648 -8.148 1 96.19 85 THR A C 1
ATOM 653 O O . THR A 1 85 ? 15.711 -12.266 -8.664 1 96.19 85 THR A O 1
ATOM 656 N N . LYS A 1 86 ? 17.922 -12.305 -8.586 1 97.25 86 LYS A N 1
ATOM 657 C CA . LYS A 1 86 ? 18.109 -11.352 -9.68 1 97.25 86 LYS A CA 1
ATOM 658 C C . LYS A 1 86 ? 17.719 -11.969 -11.016 1 97.25 86 LYS A C 1
ATOM 660 O O . LYS A 1 86 ? 17.594 -11.266 -12.023 1 97.25 86 LYS A O 1
ATOM 665 N N . GLU A 1 87 ? 17.531 -13.312 -11 1 97.62 87 GLU A N 1
ATOM 666 C CA . GLU A 1 87 ? 17.281 -14.031 -12.25 1 97.62 87 GLU A CA 1
ATOM 667 C C . GLU A 1 87 ? 15.844 -13.875 -12.703 1 97.62 87 GLU A C 1
ATOM 669 O O . GLU A 1 87 ? 15.508 -14.195 -13.852 1 97.62 87 GLU A O 1
ATOM 674 N N . ALA A 1 88 ? 14.93 -13.406 -11.867 1 98.12 88 ALA A N 1
ATOM 675 C CA . ALA A 1 88 ? 13.508 -13.297 -12.195 1 98.12 88 ALA A CA 1
ATOM 676 C C . ALA A 1 88 ? 13.211 -11.977 -12.898 1 98.12 88 ALA A C 1
ATOM 678 O O . ALA A 1 88 ? 14.062 -11.086 -12.961 1 98.12 88 ALA A O 1
ATOM 679 N N . ASP A 1 89 ? 12.016 -11.891 -13.461 1 98.69 89 ASP A N 1
ATOM 680 C CA . ASP A 1 89 ? 11.609 -10.688 -14.18 1 98.69 89 ASP A CA 1
ATOM 681 C C . ASP A 1 89 ? 10.938 -9.68 -13.25 1 98.69 89 ASP A C 1
ATOM 683 O O . ASP A 1 89 ? 10.992 -8.477 -13.484 1 98.69 89 ASP A O 1
ATOM 687 N N . ALA A 1 90 ? 10.289 -10.172 -12.305 1 98.75 90 ALA A N 1
ATOM 688 C CA . ALA A 1 90 ? 9.492 -9.352 -11.391 1 98.75 90 ALA A CA 1
ATOM 689 C C . ALA A 1 90 ? 9.266 -10.07 -10.062 1 98.75 90 ALA A C 1
ATOM 691 O O . ALA A 1 90 ? 9.688 -11.227 -9.898 1 98.75 90 ALA A O 1
ATOM 692 N N . VAL A 1 91 ? 8.766 -9.359 -9.141 1 98.5 91 VAL A N 1
ATOM 693 C CA . VAL A 1 91 ? 8.391 -9.914 -7.84 1 98.5 91 VAL A CA 1
ATOM 694 C C . VAL A 1 91 ? 7.008 -9.406 -7.441 1 98.5 91 VAL A C 1
ATOM 696 O O . VAL A 1 91 ? 6.684 -8.234 -7.652 1 98.5 91 VAL A O 1
ATOM 699 N N . LEU A 1 92 ? 6.129 -10.344 -7.043 1 98.5 92 LEU A N 1
ATOM 700 C CA . LEU A 1 92 ? 4.918 -9.906 -6.352 1 98.5 92 LEU A CA 1
ATOM 701 C C . LEU A 1 92 ? 5.258 -9.266 -5.012 1 98.5 92 LEU A C 1
ATOM 703 O O . LEU A 1 92 ? 5.559 -9.969 -4.043 1 98.5 92 LEU A O 1
ATOM 707 N N . PHE A 1 93 ? 5.301 -7.988 -4.984 1 98.56 93 PHE A N 1
ATOM 708 C CA . PHE A 1 93 ? 5.59 -7.277 -3.744 1 98.56 93 PHE A CA 1
ATOM 709 C C . PHE A 1 93 ? 4.348 -7.188 -2.867 1 98.56 93 PHE A C 1
ATOM 711 O O . PHE A 1 93 ? 3.506 -6.305 -3.064 1 98.56 93 PHE A O 1
ATOM 718 N N . MET A 1 94 ? 4.348 -8.062 -1.826 1 97.69 94 MET A N 1
ATOM 719 C CA . MET A 1 94 ? 3.037 -8.289 -1.224 1 97.69 94 MET A CA 1
ATOM 720 C C . MET A 1 94 ? 3.057 -7.949 0.263 1 97.69 94 MET A C 1
ATOM 722 O O . MET A 1 94 ? 4.094 -8.062 0.918 1 97.69 94 MET A O 1
ATOM 726 N N . SER A 1 95 ? 1.989 -7.496 0.76 1 98.69 95 SER A N 1
ATOM 727 C CA . SER A 1 95 ? 1.631 -7.453 2.174 1 98.69 95 SER A CA 1
ATOM 728 C C . SER A 1 95 ? 0.613 -8.531 2.521 1 98.69 95 SER A C 1
ATOM 730 O O . SER A 1 95 ? -0.435 -8.633 1.88 1 98.69 95 SER A O 1
ATOM 732 N N . LEU A 1 96 ? 0.98 -9.445 3.449 1 98.56 96 LEU A N 1
ATOM 733 C CA . LEU A 1 96 ? -0.043 -10.32 4.004 1 98.56 96 LEU A CA 1
ATOM 734 C C . LEU A 1 96 ? -0.969 -9.555 4.941 1 98.56 96 LEU A C 1
ATOM 736 O O . LEU A 1 96 ? -0.81 -9.609 6.164 1 98.56 96 LEU A O 1
ATOM 740 N N . MET A 1 97 ? -2.014 -8.938 4.43 1 98.88 97 MET A N 1
ATOM 741 C CA . MET A 1 97 ? -2.736 -7.848 5.082 1 98.88 97 MET A CA 1
ATOM 742 C C . MET A 1 97 ? -3.521 -8.367 6.285 1 98.88 97 MET A C 1
ATOM 744 O O . MET A 1 97 ? -3.742 -7.633 7.25 1 98.88 97 MET A O 1
ATOM 748 N N . ASN A 1 98 ? -3.955 -9.602 6.184 1 98.75 98 ASN A N 1
ATOM 749 C CA . ASN A 1 98 ? -4.742 -10.117 7.301 1 98.75 98 ASN A CA 1
ATOM 750 C C . ASN A 1 98 ? -3.92 -11.047 8.188 1 98.75 98 ASN A C 1
ATOM 752 O O . ASN A 1 98 ? -4.449 -12.008 8.742 1 98.75 98 ASN A O 1
ATOM 756 N N . SER A 1 99 ? -2.617 -10.883 8.281 1 98.62 99 SER A N 1
ATOM 757 C CA . SER A 1 99 ? -1.777 -11.539 9.273 1 98.62 99 SER A CA 1
ATOM 758 C C . SER A 1 99 ? -1.944 -10.898 10.648 1 98.62 99 SER A C 1
ATOM 760 O O . SER A 1 99 ? -2.168 -9.695 10.75 1 98.62 99 SER A O 1
ATOM 762 N N . LYS A 1 100 ? -1.758 -11.633 11.703 1 98.12 100 LYS A N 1
ATOM 763 C CA . LYS A 1 100 ? -1.777 -11.141 13.078 1 98.12 100 LYS A CA 1
ATOM 764 C C . LYS A 1 100 ? -0.4 -10.641 13.5 1 98.12 100 LYS A C 1
ATOM 766 O O . LYS A 1 100 ? -0.218 -10.195 14.633 1 98.12 100 LYS A O 1
ATOM 771 N N . ASN A 1 101 ? 0.561 -10.719 12.594 1 98.31 101 ASN A N 1
ATOM 772 C CA . ASN A 1 101 ? 1.962 -10.414 12.859 1 98.31 101 ASN A CA 1
ATOM 773 C C . ASN A 1 101 ? 2.475 -9.305 11.945 1 98.31 101 ASN A C 1
ATOM 775 O O . ASN A 1 101 ? 2.436 -9.438 10.719 1 98.31 101 ASN A O 1
ATOM 779 N N . THR A 1 102 ? 2.996 -8.195 12.531 1 98.44 102 THR A N 1
ATOM 780 C CA . THR A 1 102 ? 3.467 -7.059 11.75 1 98.44 102 THR A CA 1
ATOM 781 C C . THR A 1 102 ? 4.621 -7.469 10.844 1 98.44 102 THR A C 1
ATOM 783 O O . THR A 1 102 ? 4.867 -6.824 9.82 1 98.44 102 THR A O 1
ATOM 786 N N . TYR A 1 103 ? 5.301 -8.539 11.18 1 98.12 103 TYR A N 1
ATOM 787 C CA . TYR A 1 103 ? 6.418 -9 10.359 1 98.12 103 TYR A CA 1
ATOM 788 C C . TYR A 1 103 ? 5.957 -9.328 8.945 1 98.12 103 TYR A C 1
ATOM 790 O O . TYR A 1 103 ? 6.582 -8.914 7.973 1 98.12 103 TYR A O 1
ATOM 798 N N . TRP A 1 104 ? 4.824 -9.984 8.805 1 97.75 104 TRP A N 1
ATOM 799 C CA . TRP A 1 104 ? 4.363 -10.469 7.508 1 97.75 104 TRP A CA 1
ATOM 800 C C . TRP A 1 104 ? 3.547 -9.406 6.789 1 97.75 104 TRP A C 1
ATOM 802 O O . TRP A 1 104 ? 3.455 -9.406 5.559 1 97.75 104 TRP A O 1
ATOM 812 N N . ASN A 1 105 ? 3.002 -8.422 7.559 1 97.19 105 ASN A N 1
ATOM 813 C CA . ASN A 1 105 ? 2.229 -7.332 6.973 1 97.19 105 ASN A CA 1
ATOM 814 C C . ASN A 1 105 ? 3.133 -6.246 6.402 1 97.19 105 ASN A C 1
ATOM 816 O O . ASN A 1 105 ? 2.807 -5.633 5.387 1 97.19 105 ASN A O 1
ATOM 820 N N . MET A 1 106 ? 4.223 -6.059 7.082 1 98.44 106 MET A N 1
ATOM 821 C CA . MET A 1 106 ? 4.93 -4.82 6.77 1 98.44 106 MET A CA 1
ATOM 822 C C . MET A 1 106 ? 6.441 -5.031 6.812 1 98.44 106 MET A C 1
ATOM 824 O O . MET A 1 106 ? 7.148 -4.672 5.871 1 98.44 106 MET A O 1
ATOM 828 N N . THR A 1 107 ? 6.973 -5.723 7.828 1 98.31 107 THR A N 1
ATOM 829 C CA . THR A 1 107 ? 8.406 -5.734 8.117 1 98.31 107 THR A CA 1
ATOM 830 C C . THR A 1 107 ? 9.164 -6.527 7.059 1 98.31 107 THR A C 1
ATOM 832 O O . THR A 1 107 ? 10.141 -6.039 6.492 1 98.31 107 THR A O 1
ATOM 835 N N . ALA A 1 108 ? 8.703 -7.703 6.73 1 97.62 108 ALA A N 1
ATOM 836 C CA . ALA A 1 108 ? 9.43 -8.57 5.805 1 97.62 108 ALA A CA 1
ATOM 837 C C . ALA A 1 108 ? 9.531 -7.922 4.422 1 97.62 108 ALA A C 1
ATOM 839 O O . ALA A 1 108 ? 10.625 -7.793 3.873 1 97.62 108 ALA A O 1
ATOM 840 N N . PRO A 1 109 ? 8.375 -7.469 3.824 1 98.06 109 PRO A N 1
ATOM 841 C CA . PRO A 1 109 ? 8.531 -6.805 2.527 1 98.06 109 PRO A CA 1
ATOM 842 C C . PRO A 1 109 ? 9.438 -5.578 2.6 1 98.06 109 PRO A C 1
ATOM 844 O O . PRO A 1 109 ? 10.211 -5.32 1.673 1 98.06 109 PRO A O 1
ATOM 847 N N . THR A 1 110 ? 9.375 -4.867 3.686 1 98.69 110 THR A N 1
ATOM 848 C CA . THR A 1 110 ? 10.211 -3.684 3.848 1 98.69 110 THR A CA 1
ATOM 849 C C . THR A 1 110 ? 11.688 -4.066 3.879 1 98.69 110 THR A C 1
ATOM 851 O O . THR A 1 110 ? 12.508 -3.449 3.193 1 98.69 110 THR A O 1
ATOM 854 N N . LEU A 1 111 ? 11.992 -5.098 4.602 1 98 111 LEU A N 1
ATOM 855 C CA . LEU A 1 111 ? 13.375 -5.566 4.707 1 98 111 LEU A CA 1
ATOM 856 C C . LEU A 1 111 ? 13.883 -6.07 3.361 1 98 111 LEU A C 1
ATOM 858 O O . LEU A 1 111 ? 15.07 -5.98 3.07 1 98 111 LEU A O 1
ATOM 862 N N . GLY A 1 112 ? 13.008 -6.555 2.482 1 97.75 112 GLY A N 1
ATOM 863 C CA . GLY A 1 112 ? 13.391 -7.098 1.187 1 97.75 112 GLY A CA 1
ATOM 864 C C . GLY A 1 112 ? 13.5 -6.035 0.107 1 97.75 112 GLY A C 1
ATOM 865 O O . GLY A 1 112 ? 14.047 -6.289 -0.965 1 97.75 112 GLY A O 1
ATOM 866 N N . ALA A 1 113 ? 13.039 -4.82 0.373 1 98.44 113 ALA A N 1
ATOM 867 C CA . ALA A 1 113 ? 12.875 -3.793 -0.654 1 98.44 113 ALA A CA 1
ATOM 868 C C . ALA A 1 113 ? 14.219 -3.402 -1.26 1 98.44 113 ALA A C 1
ATOM 870 O O . ALA A 1 113 ? 14.328 -3.217 -2.473 1 98.44 113 ALA A O 1
ATOM 871 N N . LEU A 1 114 ? 15.242 -3.279 -0.444 1 97.44 114 LEU A N 1
ATOM 872 C CA . LEU A 1 114 ? 16.547 -2.854 -0.952 1 97.44 114 LEU A CA 1
ATOM 873 C C . LEU A 1 114 ? 17.141 -3.908 -1.881 1 97.44 114 LEU A C 1
ATOM 875 O O . LEU A 1 114 ? 17.734 -3.572 -2.906 1 97.44 114 LEU A O 1
ATOM 879 N N . THR A 1 115 ? 16.984 -5.18 -1.506 1 97.81 115 THR A N 1
ATOM 880 C CA . THR A 1 115 ? 17.453 -6.262 -2.359 1 97.81 115 THR A CA 1
ATOM 881 C C . THR A 1 115 ? 16.719 -6.254 -3.699 1 97.81 115 THR A C 1
ATOM 883 O O . THR A 1 115 ? 17.344 -6.441 -4.75 1 97.81 115 THR A O 1
ATOM 886 N N . ILE A 1 116 ? 15.453 -6.016 -3.66 1 98.44 116 ILE A N 1
ATOM 887 C CA . ILE A 1 116 ? 14.648 -5.941 -4.871 1 98.44 116 ILE A CA 1
ATOM 888 C C . ILE A 1 116 ? 15.164 -4.82 -5.77 1 98.44 116 ILE A C 1
ATOM 890 O O . ILE A 1 116 ? 15.305 -5 -6.98 1 98.44 116 ILE A O 1
ATOM 894 N N . LYS A 1 117 ? 15.438 -3.705 -5.168 1 98.31 117 LYS A N 1
ATOM 895 C CA . LYS A 1 117 ? 15.984 -2.58 -5.922 1 98.31 117 LYS A CA 1
ATOM 896 C C . LYS A 1 117 ? 17.344 -2.93 -6.512 1 98.31 117 LYS A C 1
ATOM 898 O O . LYS A 1 117 ? 17.609 -2.68 -7.691 1 98.31 117 LYS A O 1
ATOM 903 N N . LYS A 1 118 ? 18.219 -3.492 -5.715 1 98.06 118 LYS A N 1
ATOM 904 C CA . LYS A 1 118 ? 19.562 -3.861 -6.141 1 98.06 118 LYS A CA 1
ATOM 905 C C . LYS A 1 118 ? 19.531 -4.836 -7.316 1 98.06 118 LYS A C 1
ATOM 907 O O . LYS A 1 118 ? 20.344 -4.742 -8.234 1 98.06 118 LYS A O 1
ATOM 912 N N . TYR A 1 119 ? 18.578 -5.762 -7.312 1 98.12 119 TYR A N 1
ATOM 913 C CA . TYR A 1 119 ? 18.453 -6.793 -8.336 1 98.12 119 TYR A CA 1
ATOM 914 C C . TYR A 1 119 ? 17.781 -6.25 -9.586 1 98.12 119 TYR A C 1
ATOM 916 O O . TYR A 1 119 ? 17.75 -6.91 -10.625 1 98.12 119 TYR A O 1
ATOM 924 N N . GLY A 1 120 ? 17.172 -5.035 -9.492 1 98 120 GLY A N 1
ATOM 925 C CA . GLY A 1 120 ? 16.469 -4.457 -10.625 1 98 120 GLY A CA 1
ATOM 926 C C . GLY A 1 120 ? 15.164 -5.172 -10.953 1 98 120 GLY A C 1
ATOM 927 O O . GLY A 1 120 ? 14.742 -5.203 -12.109 1 98 120 GLY A O 1
ATOM 928 N N . LEU A 1 121 ? 14.562 -5.797 -9.969 1 98.5 121 LEU A N 1
ATOM 929 C CA . LEU A 1 121 ? 13.305 -6.5 -10.164 1 98.5 121 LEU A CA 1
ATOM 930 C C . LEU A 1 121 ? 12.141 -5.516 -10.258 1 98.5 121 LEU A C 1
ATOM 932 O O . LEU A 1 121 ? 12.094 -4.527 -9.516 1 98.5 121 LEU A O 1
ATOM 936 N N . GLU A 1 122 ? 11.25 -5.785 -11.203 1 98.5 122 GLU A N 1
ATOM 937 C CA . GLU A 1 122 ? 9.977 -5.07 -11.188 1 98.5 122 GLU A CA 1
ATOM 938 C C . GLU A 1 122 ? 9.109 -5.5 -10.008 1 98.5 122 GLU A C 1
ATOM 940 O O . GLU A 1 122 ? 8.852 -6.691 -9.82 1 98.5 122 GLU A O 1
ATOM 945 N N . ALA A 1 123 ? 8.711 -4.52 -9.211 1 98.5 123 ALA A N 1
ATOM 946 C CA . ALA A 1 123 ? 7.82 -4.812 -8.086 1 98.5 123 ALA A CA 1
ATOM 947 C C . ALA A 1 123 ? 6.359 -4.633 -8.477 1 98.5 123 ALA A C 1
ATOM 949 O O . ALA A 1 123 ? 5.961 -3.561 -8.945 1 98.5 123 ALA A O 1
ATOM 950 N N . ILE A 1 124 ? 5.539 -5.621 -8.336 1 98.56 124 ILE A N 1
ATOM 951 C CA . ILE A 1 124 ? 4.105 -5.559 -8.594 1 98.56 124 ILE A CA 1
ATOM 952 C C . ILE A 1 124 ? 3.346 -5.488 -7.273 1 98.56 124 ILE A C 1
ATOM 954 O O . ILE A 1 124 ? 3.326 -6.457 -6.508 1 98.56 124 I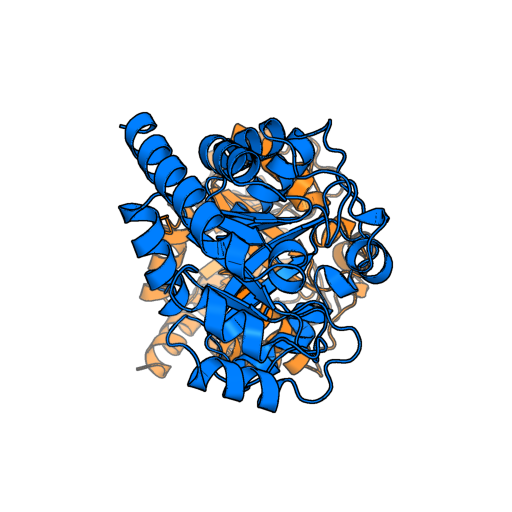LE A O 1
ATOM 958 N N . PRO A 1 125 ? 2.738 -4.398 -6.969 1 98.31 125 PRO A N 1
ATOM 959 C CA . PRO A 1 125 ? 2.104 -4.207 -5.664 1 98.31 125 PRO A CA 1
ATOM 960 C C . PRO A 1 125 ? 0.892 -5.113 -5.457 1 98.31 125 PRO A C 1
ATOM 962 O O . PRO A 1 125 ? -0.048 -5.082 -6.258 1 98.31 125 PRO A O 1
ATOM 965 N N . MET A 1 126 ? 0.902 -5.785 -4.309 1 98 126 MET A N 1
ATOM 966 C CA . MET A 1 126 ? -0.09 -6.844 -4.156 1 98 126 MET A CA 1
ATOM 967 C C . MET A 1 126 ? -0.55 -6.953 -2.705 1 98 126 MET A C 1
ATOM 969 O O . MET A 1 126 ? 0.274 -7.035 -1.792 1 98 126 MET A O 1
ATOM 973 N N . ALA A 1 127 ? -1.914 -6.91 -2.518 1 98.88 127 ALA A N 1
ATOM 974 C CA . ALA A 1 127 ? -2.486 -7.398 -1.268 1 98.88 127 ALA A CA 1
ATOM 975 C C . ALA A 1 127 ? -2.57 -8.922 -1.265 1 98.88 127 ALA A C 1
ATOM 977 O O . ALA A 1 127 ? -3.123 -9.523 -2.189 1 98.88 127 ALA A O 1
ATOM 978 N N . TYR A 1 128 ? -1.918 -9.547 -0.326 1 98.75 128 TYR A N 1
ATOM 979 C CA . TYR A 1 128 ? -2.023 -10.992 -0.128 1 98.75 128 TYR A CA 1
ATOM 980 C C . TYR A 1 128 ? -2.975 -11.32 1.018 1 98.75 128 TYR A C 1
ATOM 982 O O . TYR A 1 128 ? -2.746 -10.906 2.158 1 98.75 128 TYR A O 1
ATOM 990 N N . LEU A 1 129 ? -4.074 -12.023 0.699 1 98.88 129 LEU A N 1
ATOM 991 C CA . LEU A 1 129 ? -5.125 -12.32 1.665 1 98.88 129 LEU A CA 1
ATOM 992 C C . LEU A 1 129 ? -5.297 -13.828 1.829 1 98.88 129 LEU A C 1
ATOM 994 O O . LEU A 1 129 ? -5.512 -14.539 0.848 1 98.88 129 LEU A O 1
ATOM 998 N N . GLY A 1 130 ? -5.168 -14.273 3.064 1 98.75 130 GLY A N 1
ATOM 999 C CA . GLY A 1 130 ? -5.445 -15.664 3.379 1 98.75 130 GLY A CA 1
ATOM 1000 C C . GLY A 1 130 ? -6.918 -15.938 3.615 1 98.75 130 GLY A C 1
ATOM 1001 O O . GLY A 1 130 ? -7.523 -15.375 4.527 1 98.75 130 GLY A O 1
ATOM 1002 N N . ILE A 1 131 ? -7.457 -16.812 2.854 1 98.88 131 ILE A N 1
ATOM 1003 C CA . ILE A 1 131 ? -8.883 -17.125 2.875 1 98.88 131 ILE A CA 1
ATOM 1004 C C . ILE A 1 131 ? -9.086 -18.547 3.396 1 98.88 131 ILE A C 1
ATOM 1006 O O . ILE A 1 131 ? -8.297 -19.453 3.094 1 98.88 131 ILE A O 1
ATOM 1010 N N . GLU A 1 132 ? -10.039 -18.688 4.184 1 98.5 132 GLU A N 1
ATOM 1011 C CA . GLU A 1 132 ? -10.414 -20.031 4.598 1 98.5 132 GLU A CA 1
ATOM 1012 C C . GLU A 1 132 ? -10.484 -20.984 3.404 1 98.5 132 GLU A C 1
ATOM 1014 O O . GLU A 1 132 ? -11.07 -20.656 2.375 1 98.5 132 GLU A O 1
ATOM 1019 N N . PRO A 1 133 ? -9.727 -22.172 3.572 1 98.38 133 PRO A N 1
ATOM 1020 C CA . PRO A 1 133 ? -9.234 -22.828 4.781 1 98.38 133 PRO A CA 1
ATOM 1021 C C . PRO A 1 133 ? -7.715 -22.766 4.906 1 98.38 133 PRO A C 1
ATOM 1023 O O . PRO A 1 133 ? -7.074 -23.781 5.223 1 98.38 133 PRO A O 1
ATOM 1026 N N . ILE A 1 134 ? -7.109 -21.672 4.742 1 97.56 134 ILE A N 1
ATOM 1027 C CA . ILE A 1 134 ? -5.664 -21.5 4.613 1 97.56 134 ILE A CA 1
ATOM 1028 C C . ILE A 1 134 ? -4.984 -21.828 5.941 1 97.56 134 ILE A C 1
ATOM 1030 O O . ILE A 1 134 ? -3.787 -22.125 5.973 1 97.56 134 ILE A O 1
ATOM 1034 N N . SER A 1 135 ? -5.734 -21.688 7.066 1 96.12 135 SER A N 1
ATOM 1035 C CA . SER A 1 135 ? -5.156 -21.922 8.383 1 96.12 135 SER A CA 1
ATOM 1036 C C . SER A 1 135 ? -4.613 -23.344 8.508 1 96.12 135 SER A C 1
ATOM 1038 O O . SER A 1 135 ? -3.791 -23.625 9.383 1 96.12 135 SER A O 1
ATOM 1040 N N . LYS A 1 136 ? -4.988 -24.219 7.637 1 93.44 136 LYS A N 1
ATOM 1041 C CA . LYS A 1 136 ? -4.559 -25.609 7.66 1 93.44 136 LYS A CA 1
ATOM 1042 C C . LYS A 1 136 ? -3.35 -25.828 6.754 1 93.44 136 LYS A C 1
ATOM 1044 O O . LYS A 1 136 ? -2.877 -26.969 6.602 1 93.44 136 LYS A O 1
ATOM 1049 N N . THR A 1 137 ? -2.871 -24.844 6.168 1 91.94 137 THR A N 1
ATOM 1050 C CA . THR A 1 137 ? -1.745 -24.922 5.242 1 91.94 137 THR A CA 1
ATOM 1051 C C . THR A 1 137 ? -0.496 -24.297 5.855 1 91.94 137 THR A C 1
ATOM 1053 O O . THR A 1 137 ? -0.572 -23.625 6.891 1 91.94 137 THR A O 1
ATOM 1056 N N . ALA A 1 138 ? 0.657 -24.484 5.195 1 87.81 138 ALA A N 1
ATOM 1057 C CA . ALA A 1 138 ? 1.929 -23.938 5.66 1 87.81 138 ALA A CA 1
ATOM 1058 C C . ALA A 1 138 ? 1.878 -22.422 5.73 1 87.81 138 ALA A C 1
ATOM 1060 O O . ALA A 1 138 ? 2.312 -21.812 6.719 1 87.81 138 ALA A O 1
ATOM 1061 N N . VAL A 1 139 ? 1.342 -21.812 4.781 1 91.81 139 VAL A N 1
ATOM 1062 C CA . VAL A 1 139 ? 1.274 -20.359 4.715 1 91.81 139 VAL A CA 1
ATOM 1063 C C . VAL A 1 139 ? 0.408 -19.828 5.855 1 91.81 139 VAL A C 1
ATOM 1065 O O . VAL A 1 139 ? 0.72 -18.781 6.453 1 91.81 139 VAL A O 1
ATOM 1068 N N . GLY A 1 140 ? -0.716 -20.5 6.086 1 94.94 140 GLY A N 1
ATOM 1069 C CA . GLY A 1 140 ? -1.569 -20.078 7.188 1 94.94 140 GLY A CA 1
ATOM 1070 C C . GLY A 1 140 ? -0.868 -20.125 8.531 1 94.94 140 GLY A C 1
ATOM 1071 O O . GLY A 1 140 ? -0.994 -19.188 9.328 1 94.94 140 GLY A O 1
ATOM 1072 N N . PHE A 1 141 ? -0.146 -21.203 8.719 1 93.75 141 PHE A N 1
ATOM 1073 C CA . PHE A 1 141 ? 0.541 -21.391 9.992 1 93.75 141 PHE A CA 1
ATOM 1074 C C . PHE A 1 141 ? 1.709 -20.422 10.125 1 93.75 141 PHE A C 1
ATOM 1076 O O . PHE A 1 141 ? 1.765 -19.625 11.07 1 93.75 141 PHE A O 1
ATOM 1083 N N . VAL A 1 142 ? 2.646 -20.406 9.18 1 93.19 142 VAL A N 1
ATOM 1084 C CA . VAL A 1 142 ? 3.869 -19.609 9.227 1 93.19 142 VAL A CA 1
ATOM 1085 C C . VAL A 1 142 ? 3.521 -18.125 9.195 1 93.19 142 VAL A C 1
ATOM 1087 O O . VAL A 1 142 ? 4.129 -17.328 9.914 1 93.19 142 VAL A O 1
ATOM 1090 N N . GLY A 1 143 ? 2.523 -17.719 8.383 1 96.25 143 GLY A N 1
ATOM 1091 C CA . GLY A 1 143 ? 2.148 -16.328 8.18 1 96.25 143 GLY A CA 1
ATOM 1092 C C . GLY A 1 143 ? 1.278 -15.781 9.297 1 96.25 143 GLY A C 1
ATOM 1093 O O . GLY A 1 143 ? 0.935 -14.602 9.297 1 96.25 143 GLY A O 1
ATOM 1094 N N . GLU A 1 144 ? 0.905 -16.719 10.266 1 97.56 144 GLU A N 1
ATOM 1095 C CA . GLU A 1 144 ? -0 -16.328 11.344 1 97.56 144 GLU A CA 1
ATOM 1096 C C . GLU A 1 144 ? -1.23 -15.617 10.789 1 97.56 144 GLU A C 1
ATOM 1098 O O . GLU A 1 144 ? -1.584 -14.531 11.258 1 97.56 144 GLU A O 1
ATOM 1103 N N . VAL A 1 145 ? -1.865 -16.234 9.867 1 98.06 145 VAL A N 1
ATOM 1104 C CA . VAL A 1 145 ? -2.963 -15.625 9.125 1 98.06 145 VAL A CA 1
ATOM 1105 C C . VAL A 1 145 ? -4.219 -15.594 9.992 1 98.06 145 VAL A C 1
ATOM 1107 O O . VAL A 1 145 ? -4.555 -16.594 10.641 1 98.06 145 VAL A O 1
ATOM 1110 N N . ASN A 1 146 ? -4.891 -14.445 10.109 1 98.25 146 ASN A N 1
ATOM 1111 C CA . ASN A 1 146 ? -6.281 -14.359 10.555 1 98.25 146 ASN A CA 1
ATOM 1112 C C . ASN A 1 146 ? -7.25 -14.68 9.414 1 98.25 146 ASN A C 1
ATOM 1114 O O . ASN A 1 146 ? -7.785 -13.766 8.781 1 98.25 146 ASN A O 1
ATOM 1118 N N . GLU A 1 147 ? -7.418 -15.875 9.227 1 98.19 147 GLU A N 1
ATOM 1119 C CA . GLU A 1 147 ? -8.117 -16.391 8.055 1 98.19 147 GLU A CA 1
ATOM 1120 C C . GLU A 1 147 ? -9.484 -15.727 7.891 1 98.19 147 GLU A C 1
ATOM 1122 O O . GLU A 1 147 ? -10.219 -15.555 8.867 1 98.19 147 GLU A O 1
ATOM 1127 N N . ILE A 1 148 ? -9.852 -15.289 6.672 1 98.81 148 ILE A N 1
ATOM 1128 C CA . ILE A 1 148 ? -11.156 -14.711 6.371 1 98.81 148 ILE A CA 1
ATOM 1129 C C . ILE A 1 148 ? -12.156 -15.828 6.055 1 98.81 148 ILE A C 1
ATOM 1131 O O . ILE A 1 148 ? -11.938 -16.625 5.141 1 98.81 148 ILE A O 1
ATOM 1135 N N . PRO A 1 149 ? -13.234 -15.898 6.77 1 98.62 149 PRO A N 1
ATOM 1136 C CA . PRO A 1 149 ? -14.211 -16.953 6.508 1 98.62 149 PRO A CA 1
ATOM 1137 C C . PRO A 1 149 ? -14.891 -16.812 5.148 1 98.62 149 PRO A C 1
ATOM 1139 O O . PRO A 1 149 ? -15.25 -15.695 4.75 1 98.62 149 PRO A O 1
ATOM 1142 N N . GLN A 1 150 ? -15.102 -17.906 4.438 1 97.5 150 GLN A N 1
ATOM 1143 C CA . GLN A 1 150 ? -15.734 -17.875 3.123 1 97.5 150 GLN A CA 1
ATOM 1144 C C . GLN A 1 150 ? -17.141 -17.297 3.199 1 97.5 150 GLN A C 1
ATOM 1146 O O . GLN A 1 150 ? -17.609 -16.656 2.254 1 97.5 150 GLN A O 1
ATOM 1151 N N . LYS A 1 151 ? -17.766 -17.438 4.285 1 97.94 151 LYS A N 1
ATOM 1152 C CA . LYS A 1 151 ? -19.156 -17.016 4.457 1 97.94 151 LYS A CA 1
ATOM 1153 C C . LYS A 1 151 ? -19.234 -15.523 4.766 1 97.94 151 LYS A C 1
ATOM 1155 O O . LYS A 1 151 ? -20.328 -14.961 4.863 1 97.94 151 LYS A O 1
ATOM 1160 N N . LYS A 1 152 ? -18.156 -14.891 4.914 1 98.31 152 LYS A N 1
ATOM 1161 C CA . LYS A 1 152 ? -18.109 -13.445 5.117 1 98.31 152 LYS A CA 1
ATOM 1162 C C . LYS A 1 152 ? -17.328 -12.758 3.994 1 98.31 152 LYS A C 1
ATOM 1164 O O . LYS A 1 152 ? -16.328 -12.102 4.238 1 98.31 152 LYS A O 1
ATOM 1169 N N . PRO A 1 153 ? -17.844 -12.82 2.816 1 98.38 153 PRO A N 1
ATOM 1170 C CA . PRO A 1 153 ? -17.141 -12.305 1.646 1 98.38 153 PRO A CA 1
ATOM 1171 C C . PRO A 1 153 ? -16.875 -10.805 1.734 1 98.38 153 PRO A C 1
ATOM 1173 O O . PRO A 1 153 ? -15.922 -10.305 1.12 1 98.38 153 PRO A O 1
ATOM 1176 N N . GLU A 1 154 ? -17.672 -10.078 2.557 1 98.31 154 GLU A N 1
ATOM 1177 C CA . GLU A 1 154 ? -17.531 -8.625 2.682 1 98.31 154 GLU A CA 1
ATOM 1178 C C . GLU A 1 154 ? -16.188 -8.266 3.316 1 98.31 154 GLU A C 1
ATOM 1180 O O . GLU A 1 154 ? -15.617 -7.215 3.01 1 98.31 154 GLU A O 1
ATOM 1185 N N . ILE A 1 155 ? -15.719 -9.164 4.176 1 98.69 155 ILE A N 1
ATOM 1186 C CA . ILE A 1 155 ? -14.453 -8.891 4.848 1 98.69 155 ILE A CA 1
ATOM 1187 C C . ILE A 1 155 ? -13.328 -8.828 3.818 1 98.69 155 ILE A C 1
ATOM 1189 O O . ILE A 1 155 ? -12.555 -7.863 3.785 1 98.69 155 ILE A O 1
ATOM 1193 N N . ALA A 1 156 ? -13.273 -9.812 2.918 1 98.88 156 ALA A N 1
ATOM 1194 C CA . ALA A 1 156 ? -12.25 -9.812 1.871 1 98.88 156 ALA A CA 1
ATOM 1195 C C . ALA A 1 156 ? -12.406 -8.594 0.958 1 98.88 156 ALA A C 1
ATOM 1197 O O . ALA A 1 156 ? -11.414 -8 0.532 1 98.88 156 ALA A O 1
ATOM 1198 N N . SER A 1 157 ? -13.641 -8.25 0.688 1 98.75 157 SER A N 1
ATOM 1199 C CA . SER A 1 157 ? -13.898 -7.137 -0.222 1 98.75 157 SER A CA 1
ATOM 1200 C C . SER A 1 157 ? -13.414 -5.816 0.365 1 98.75 157 SER A C 1
ATOM 1202 O O . SER A 1 157 ? -12.883 -4.969 -0.356 1 98.75 157 SER A O 1
ATOM 1204 N N . ILE A 1 158 ? -13.539 -5.645 1.656 1 98.81 158 ILE A N 1
ATOM 1205 C CA . ILE A 1 158 ? -13.094 -4.418 2.309 1 98.81 158 ILE A CA 1
ATOM 1206 C C . ILE A 1 158 ? -11.562 -4.363 2.303 1 98.81 158 ILE A C 1
ATOM 1208 O O . ILE A 1 158 ? -10.977 -3.297 2.121 1 98.81 158 ILE A O 1
ATOM 1212 N N . TYR A 1 159 ? -10.922 -5.504 2.508 1 98.94 159 TYR A N 1
ATOM 1213 C CA . TYR A 1 159 ? -9.469 -5.555 2.395 1 98.94 159 TYR A CA 1
ATOM 1214 C C . TYR A 1 159 ? -9.016 -5.168 0.99 1 98.94 159 TYR A C 1
ATOM 1216 O O . TYR A 1 159 ? -8.055 -4.414 0.825 1 98.94 159 TYR A O 1
ATOM 1224 N N . CYS A 1 160 ? -9.711 -5.66 -0.008 1 98.88 160 CYS A N 1
ATOM 1225 C CA . CYS A 1 160 ? -9.359 -5.336 -1.384 1 98.88 160 CYS A CA 1
ATOM 1226 C C . CYS A 1 160 ? -9.57 -3.854 -1.665 1 98.88 160 CYS A C 1
ATOM 1228 O O . CYS A 1 160 ? -8.758 -3.223 -2.346 1 98.88 160 CYS A O 1
ATOM 1230 N N . LEU A 1 161 ? -10.648 -3.309 -1.165 1 98.81 161 LEU A N 1
ATOM 1231 C CA . LEU A 1 161 ? -10.891 -1.875 -1.301 1 98.81 161 LEU A CA 1
ATOM 1232 C C . LEU A 1 161 ? -9.773 -1.073 -0.645 1 98.81 161 LEU A C 1
ATOM 1234 O O . LEU A 1 161 ? -9.227 -0.145 -1.25 1 98.81 161 LEU A O 1
ATOM 1238 N N . SER A 1 162 ? -9.461 -1.475 0.551 1 98.81 162 SER A N 1
ATOM 1239 C CA . SER A 1 162 ? -8.375 -0.833 1.282 1 98.81 162 SER A CA 1
ATOM 1240 C C . SER A 1 162 ? -7.066 -0.897 0.499 1 98.81 162 SER A C 1
ATOM 1242 O O . SER A 1 162 ? -6.348 0.1 0.399 1 98.81 162 SER A O 1
ATOM 1244 N N . ALA A 1 163 ? -6.754 -2.051 -0.054 1 98.81 163 ALA A N 1
ATOM 1245 C CA . ALA A 1 163 ? -5.555 -2.223 -0.874 1 98.81 163 ALA A CA 1
ATOM 1246 C C . ALA A 1 163 ? -5.531 -1.221 -2.025 1 98.81 163 ALA A C 1
ATOM 1248 O O . ALA A 1 163 ? -4.496 -0.612 -2.303 1 98.81 163 ALA A O 1
ATOM 1249 N N . SER A 1 164 ? -6.648 -1.016 -2.648 1 98.31 164 SER A N 1
ATOM 1250 C CA . SER A 1 164 ? -6.73 -0.054 -3.742 1 98.31 164 SER A CA 1
ATOM 1251 C C . SER A 1 164 ? -6.441 1.362 -3.258 1 98.31 164 SER A C 1
ATOM 1253 O O . SER A 1 164 ? -5.781 2.139 -3.953 1 98.31 164 SER A O 1
ATOM 1255 N N . TYR A 1 165 ? -6.879 1.698 -2.07 1 98.31 165 TYR A N 1
ATOM 1256 C CA . TYR A 1 165 ? -6.641 3.027 -1.516 1 98.31 165 TYR A CA 1
ATOM 1257 C C . TYR A 1 165 ? -5.172 3.217 -1.161 1 98.31 165 TYR A C 1
ATOM 1259 O O . TYR A 1 165 ? -4.645 4.328 -1.241 1 98.31 165 TYR A O 1
ATOM 1267 N N . PHE A 1 166 ? -4.477 2.135 -0.801 1 98.31 166 PHE A N 1
ATOM 1268 C CA . PHE A 1 166 ? -3.047 2.199 -0.521 1 98.31 166 PHE A CA 1
ATOM 1269 C C . PHE A 1 166 ? -2.25 2.367 -1.809 1 98.31 166 PHE A C 1
ATOM 1271 O O . PHE A 1 166 ? -1.072 2.729 -1.772 1 98.31 166 PHE A O 1
ATOM 1278 N N . GLY A 1 167 ? -2.865 2.1 -2.941 1 97 167 GLY A N 1
ATOM 1279 C CA . GLY A 1 167 ? -2.189 2.199 -4.223 1 97 167 GLY A CA 1
ATOM 1280 C C . GLY A 1 167 ? -1.844 0.85 -4.824 1 97 167 GLY A C 1
ATOM 1281 O O . GLY A 1 167 ? -1.267 0.776 -5.91 1 97 167 GLY A O 1
ATOM 1282 N N . MET A 1 168 ? -2.225 -0.211 -4.117 1 98 168 MET A N 1
ATOM 1283 C CA . MET A 1 168 ? -2.008 -1.539 -4.684 1 98 168 MET A CA 1
ATOM 1284 C C . MET A 1 168 ? -2.918 -1.772 -5.887 1 98 168 MET A C 1
ATOM 1286 O O . MET A 1 168 ? -4.016 -1.215 -5.957 1 98 168 MET A O 1
ATOM 1290 N N . ARG A 1 169 ? -2.436 -2.615 -6.785 1 97.75 169 ARG A N 1
ATOM 1291 C CA . ARG A 1 169 ? -3.172 -2.779 -8.039 1 97.75 169 ARG A CA 1
ATOM 1292 C C . ARG A 1 169 ? -3.629 -4.223 -8.219 1 97.75 169 ARG A C 1
ATOM 1294 O O . ARG A 1 169 ? -4.438 -4.516 -9.102 1 97.75 169 ARG A O 1
ATOM 1301 N N . TRP A 1 170 ? -3.135 -5.133 -7.316 1 98.62 170 TRP A N 1
ATOM 1302 C CA . TRP A 1 170 ? -3.477 -6.551 -7.34 1 98.62 170 TRP A CA 1
ATOM 1303 C C . TRP A 1 170 ? -3.828 -7.047 -5.941 1 98.62 170 TRP A C 1
ATOM 1305 O O . TRP A 1 170 ? -3.328 -6.52 -4.941 1 98.62 170 TRP A O 1
ATOM 1315 N N . ALA A 1 171 ? -4.699 -8.008 -5.871 1 98.88 171 ALA A N 1
ATOM 1316 C CA . ALA A 1 171 ? -4.934 -8.789 -4.656 1 98.88 171 ALA A CA 1
ATOM 1317 C C . ALA A 1 171 ? -4.93 -10.281 -4.957 1 98.88 171 ALA A C 1
ATOM 1319 O O . ALA A 1 171 ? -5.438 -10.719 -5.992 1 98.88 171 ALA A O 1
ATOM 1320 N N . TYR A 1 172 ? -4.297 -11.031 -4.129 1 98.88 172 TYR A N 1
ATOM 1321 C CA . TYR A 1 172 ? -4.297 -12.484 -4.195 1 98.88 172 TYR A CA 1
ATOM 1322 C C . TYR A 1 172 ? -5.188 -13.078 -3.109 1 98.88 172 TYR A C 1
ATOM 1324 O O . TYR A 1 172 ? -4.836 -13.062 -1.929 1 98.88 172 TYR A O 1
ATOM 1332 N N . LEU A 1 173 ? -6.383 -13.492 -3.488 1 98.94 173 LEU A N 1
ATOM 1333 C CA . LEU A 1 173 ? -7.238 -14.281 -2.611 1 98.94 173 LEU A CA 1
ATOM 1334 C C . LEU A 1 173 ? -6.805 -15.75 -2.605 1 98.94 173 LEU A C 1
ATOM 1336 O O . LEU A 1 173 ? -7.062 -16.484 -3.562 1 98.94 173 LEU A O 1
ATOM 1340 N N . GLU A 1 174 ? -6.211 -16.172 -1.533 1 98.38 174 GLU A N 1
ATOM 1341 C CA . GLU A 1 174 ? -5.551 -17.484 -1.523 1 98.38 174 GLU A CA 1
ATOM 1342 C C . GLU A 1 174 ? -6.148 -18.391 -0.462 1 98.38 174 GLU A C 1
ATOM 1344 O O . GLU A 1 174 ? -6.137 -18.078 0.727 1 98.38 174 GLU A O 1
ATOM 1349 N N . ALA A 1 175 ? -6.598 -19.531 -0.889 1 98.19 175 ALA A N 1
ATOM 1350 C CA . ALA A 1 175 ? -7.129 -20.531 0.039 1 98.19 175 ALA A CA 1
ATOM 1351 C C . ALA A 1 175 ? -6.012 -21.422 0.594 1 98.19 175 ALA A C 1
ATOM 1353 O O . ALA A 1 175 ? -6.199 -22.109 1.6 1 98.19 175 ALA A O 1
ATOM 1354 N N . GLY A 1 176 ? -4.883 -21.422 -0.037 1 95.19 176 GLY A N 1
ATOM 1355 C CA . GLY A 1 176 ? -3.738 -22.203 0.41 1 95.19 176 GLY A CA 1
ATOM 1356 C C . GLY A 1 176 ? -3.436 -23.391 -0.489 1 95.19 176 GLY A C 1
ATOM 1357 O O . GLY A 1 176 ? -4.348 -23.984 -1.067 1 95.19 176 GLY A O 1
ATOM 1358 N N . SER A 1 177 ? -2.166 -23.703 -0.58 1 91.69 177 SER A N 1
ATOM 1359 C CA . SER A 1 177 ? -1.75 -24.875 -1.357 1 91.69 177 SER A CA 1
ATOM 1360 C C . SER A 1 177 ? -2.41 -26.141 -0.842 1 91.69 177 SER A C 1
ATOM 1362 O O . SER A 1 177 ? -2.332 -26.453 0.349 1 91.69 177 SER A O 1
ATOM 1364 N N . GLY A 1 178 ? -3.088 -26.844 -1.734 1 90.94 178 GLY A N 1
ATOM 1365 C CA . GLY A 1 178 ? -3.719 -28.109 -1.357 1 90.94 178 GLY A CA 1
ATOM 1366 C C . GLY A 1 178 ? -4.992 -27.922 -0.556 1 90.94 178 GLY A C 1
ATOM 1367 O O . GLY A 1 178 ? -5.512 -28.875 0.028 1 90.94 178 GLY A O 1
ATOM 1368 N N . ALA A 1 179 ? -5.488 -26.734 -0.533 1 95 179 ALA A N 1
ATOM 1369 C CA . ALA A 1 179 ? -6.68 -26.422 0.251 1 95 179 ALA A CA 1
ATOM 1370 C C . ALA A 1 179 ? -7.836 -27.344 -0.115 1 95 179 ALA A C 1
ATOM 1372 O O . ALA A 1 179 ? -7.98 -27.75 -1.275 1 95 179 ALA A O 1
ATOM 1373 N N . GLU A 1 180 ? -8.727 -27.594 0.842 1 95.69 180 GLU A N 1
ATOM 1374 C CA . GLU A 1 180 ? -9.859 -28.5 0.68 1 95.69 180 GLU A CA 1
ATOM 1375 C C . GLU A 1 180 ? -10.852 -27.953 -0.344 1 95.69 180 GLU A C 1
ATOM 1377 O O . GLU A 1 180 ? -11.461 -28.719 -1.094 1 95.69 180 GLU A O 1
ATOM 1382 N N . PHE A 1 181 ? -11.055 -26.719 -0.343 1 97.25 181 PHE A N 1
ATOM 1383 C CA . PHE A 1 181 ? -11.945 -26.047 -1.283 1 97.25 181 PHE A CA 1
ATOM 1384 C C . PHE A 1 181 ? -11.414 -24.656 -1.637 1 97.25 181 PHE A C 1
ATOM 1386 O O . PHE A 1 181 ? -10.672 -24.062 -0.862 1 97.25 181 PHE A O 1
ATOM 1393 N N . PRO A 1 182 ? -11.781 -24.156 -2.852 1 98.38 182 PRO A N 1
ATOM 1394 C CA . PRO A 1 182 ? -11.273 -22.859 -3.309 1 98.38 182 PRO A CA 1
ATOM 1395 C C . PRO A 1 182 ? -12.062 -21.688 -2.738 1 98.38 182 PRO A C 1
ATOM 1397 O O . PRO A 1 182 ? -13.094 -21.875 -2.102 1 98.38 182 PRO A O 1
ATOM 1400 N N . VAL A 1 183 ? -11.578 -20.484 -2.932 1 98.88 183 VAL A N 1
ATOM 1401 C CA . VAL A 1 183 ? -12.258 -19.234 -2.584 1 98.88 183 VAL A CA 1
ATOM 1402 C C . VAL A 1 183 ? -13.648 -19.203 -3.213 1 98.88 183 VAL A C 1
ATOM 1404 O O . VAL A 1 183 ? -13.82 -19.594 -4.371 1 98.88 183 VAL A O 1
ATOM 1407 N N . SER A 1 184 ? -14.625 -18.75 -2.488 1 98.81 184 SER A N 1
ATOM 1408 C CA . SER A 1 184 ? -16 -18.797 -2.975 1 98.81 184 SER A CA 1
ATOM 1409 C C . SER A 1 184 ? -16.219 -17.797 -4.113 1 98.81 184 SER A C 1
ATOM 1411 O O . SER A 1 184 ? -15.547 -16.766 -4.172 1 98.81 184 SER A O 1
ATOM 1413 N N . ASN A 1 185 ? -17.156 -18.172 -5.012 1 98.81 185 ASN A N 1
ATOM 1414 C CA . ASN A 1 185 ? -17.5 -17.281 -6.121 1 98.81 185 ASN A CA 1
ATOM 1415 C C . ASN A 1 185 ? -18.031 -15.945 -5.629 1 98.81 185 ASN A C 1
ATOM 1417 O O . ASN A 1 185 ? -17.688 -14.898 -6.18 1 98.81 185 ASN A O 1
ATOM 1421 N N . GLU A 1 186 ? -18.797 -15.984 -4.598 1 98.81 186 GLU A N 1
ATOM 1422 C CA . GLU A 1 186 ? -19.391 -14.773 -4.043 1 98.81 186 GLU A CA 1
ATOM 1423 C C . GLU A 1 186 ? -18.328 -13.812 -3.543 1 98.81 186 GLU A C 1
ATOM 1425 O O . GLU A 1 186 ? -18.391 -12.609 -3.795 1 98.81 186 GLU A O 1
ATOM 1430 N N . MET A 1 187 ? -17.328 -14.328 -2.869 1 98.88 187 MET A N 1
ATOM 1431 C CA . MET A 1 187 ? -16.25 -13.508 -2.352 1 98.88 187 MET A CA 1
ATOM 1432 C C . MET A 1 187 ? -15.484 -12.836 -3.488 1 98.88 187 MET A C 1
ATOM 1434 O O . MET A 1 187 ? -15.148 -11.648 -3.406 1 98.88 187 MET A O 1
ATOM 1438 N N . ILE A 1 188 ? -15.203 -13.578 -4.535 1 98.94 188 ILE A N 1
ATOM 1439 C CA . ILE A 1 188 ? -14.5 -13.039 -5.695 1 98.94 188 ILE A CA 1
ATOM 1440 C C . ILE A 1 188 ? -15.312 -11.914 -6.32 1 98.94 188 ILE A C 1
ATOM 1442 O O . ILE A 1 188 ? -14.781 -10.828 -6.594 1 98.94 188 ILE A O 1
ATOM 1446 N N . LEU A 1 189 ? -16.594 -12.156 -6.469 1 98.81 189 LEU A N 1
ATOM 1447 C CA . LEU A 1 189 ? -17.484 -11.203 -7.117 1 98.81 189 LEU A CA 1
ATOM 1448 C C . LEU A 1 189 ? -17.531 -9.883 -6.348 1 98.81 189 LEU A C 1
ATOM 1450 O O . LEU A 1 189 ? -17.328 -8.82 -6.93 1 98.81 189 LEU A O 1
ATOM 1454 N N . ILE A 1 190 ? -17.797 -9.961 -5.055 1 98.75 190 ILE A N 1
ATOM 1455 C CA . ILE A 1 190 ? -17.953 -8.773 -4.234 1 98.75 190 ILE A CA 1
ATOM 1456 C C . ILE A 1 190 ? -16.641 -8.023 -4.137 1 98.75 190 ILE A C 1
ATOM 1458 O O . ILE A 1 190 ? -16.609 -6.789 -4.191 1 98.75 190 ILE A O 1
ATOM 1462 N N . SER A 1 191 ? -15.516 -8.734 -4.008 1 98.88 191 SER A N 1
ATOM 1463 C CA . SER A 1 191 ? -14.195 -8.117 -3.922 1 98.88 191 SER A CA 1
ATOM 1464 C C . SER A 1 191 ? -13.859 -7.359 -5.203 1 98.88 191 SER A C 1
ATOM 1466 O O . SER A 1 191 ? -13.344 -6.242 -5.152 1 98.88 191 SER A O 1
ATOM 1468 N N . LYS A 1 192 ? -14.164 -7.996 -6.324 1 98.62 192 LYS A N 1
ATOM 1469 C CA . LYS A 1 192 ? -13.906 -7.363 -7.617 1 98.62 192 LYS A CA 1
ATOM 1470 C C . LYS A 1 192 ? -14.742 -6.102 -7.789 1 98.62 192 LYS A C 1
ATOM 1472 O O . LYS A 1 192 ? -14.219 -5.047 -8.148 1 98.62 192 LYS A O 1
ATOM 1477 N N . LYS A 1 193 ? -15.961 -6.203 -7.5 1 97.88 193 LYS A N 1
ATOM 1478 C CA . LYS A 1 193 ? -16.875 -5.086 -7.691 1 97.88 193 LYS A CA 1
ATOM 1479 C C . LYS A 1 193 ? -16.5 -3.9 -6.809 1 97.88 193 LYS A C 1
ATOM 1481 O O . LYS A 1 193 ? -16.547 -2.75 -7.25 1 97.88 193 LYS A O 1
ATOM 1486 N N . LEU A 1 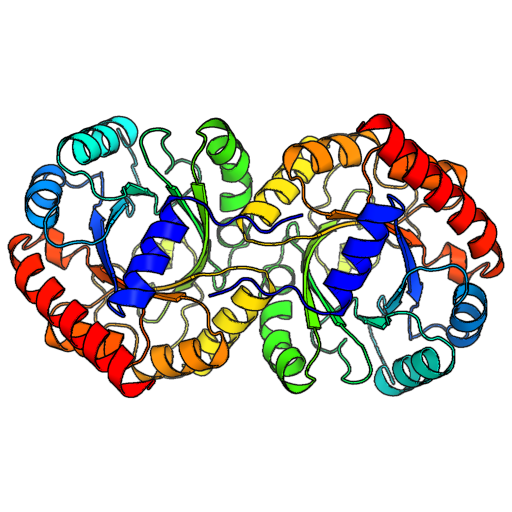194 ? -16.109 -4.191 -5.641 1 98.06 194 LEU A N 1
ATOM 1487 C CA . LEU A 1 194 ? -15.867 -3.123 -4.676 1 98.06 194 LEU A CA 1
ATOM 1488 C C . LEU A 1 194 ? -14.508 -2.471 -4.906 1 98.06 194 LEU A C 1
ATOM 1490 O O . LEU A 1 194 ? -14.375 -1.253 -4.777 1 98.06 194 LEU A O 1
ATOM 1494 N N . SER A 1 195 ? -13.5 -3.193 -5.227 1 97.56 195 SER A N 1
ATOM 1495 C CA . SER A 1 195 ? -12.141 -2.672 -5.23 1 97.56 195 SER A CA 1
ATOM 1496 C C . SER A 1 195 ? -11.727 -2.211 -6.625 1 97.56 195 SER A C 1
ATOM 1498 O O . SER A 1 195 ? -10.93 -1.281 -6.77 1 97.56 195 SER A O 1
ATOM 1500 N N . GLY A 1 196 ? -12.156 -3.012 -7.594 1 96.69 196 GLY A N 1
ATOM 1501 C CA . GLY A 1 196 ? -11.805 -2.695 -8.969 1 96.69 196 GLY A CA 1
ATOM 1502 C C . GLY A 1 196 ? -10.391 -3.102 -9.328 1 96.69 196 GLY A C 1
ATOM 1503 O O . GLY A 1 196 ? -9.969 -2.938 -10.477 1 96.69 196 GLY A O 1
ATOM 1504 N N . ILE A 1 197 ? -9.594 -3.605 -8.43 1 97.81 197 ILE A N 1
ATOM 1505 C CA . ILE A 1 197 ? -8.219 -3.979 -8.734 1 97.81 197 ILE A CA 1
ATOM 1506 C C . ILE A 1 197 ? -8.18 -5.402 -9.289 1 97.81 197 ILE A C 1
ATOM 1508 O O . ILE A 1 197 ? -9.188 -6.113 -9.258 1 97.81 197 ILE A O 1
ATOM 1512 N N . ASN A 1 198 ? -7.059 -5.855 -9.875 1 98.69 198 ASN A N 1
ATOM 1513 C CA . ASN A 1 198 ? -6.922 -7.203 -10.414 1 98.69 198 ASN A CA 1
ATOM 1514 C C . ASN A 1 198 ? -6.93 -8.258 -9.305 1 98.69 198 ASN A C 1
ATOM 1516 O O . ASN A 1 198 ? -6.227 -8.109 -8.305 1 98.69 198 ASN A O 1
ATOM 1520 N N . LEU A 1 199 ? -7.688 -9.336 -9.516 1 98.94 199 LEU A N 1
ATOM 1521 C CA . LEU A 1 199 ? -7.793 -10.383 -8.5 1 98.94 199 LEU A CA 1
ATOM 1522 C C . LEU A 1 199 ? -7.141 -11.672 -8.984 1 98.94 199 LEU A C 1
ATOM 1524 O O . LEU A 1 199 ? -7.523 -12.219 -10.023 1 98.94 199 LEU A O 1
ATOM 1528 N N . ILE A 1 200 ? -6.176 -12.102 -8.242 1 98.94 200 ILE A N 1
ATOM 1529 C CA . ILE A 1 200 ? -5.617 -13.438 -8.367 1 98.94 200 ILE A CA 1
ATOM 1530 C C . ILE A 1 200 ? -6.336 -14.391 -7.414 1 98.94 200 ILE A C 1
ATOM 1532 O O . ILE A 1 200 ? -6.586 -14.039 -6.258 1 98.94 200 ILE A O 1
ATOM 1536 N N . VAL A 1 201 ? -6.719 -15.516 -7.891 1 98.94 201 VAL A N 1
ATOM 1537 C CA . VAL A 1 201 ? -7.367 -16.516 -7.051 1 98.94 201 VAL A CA 1
ATOM 1538 C C . VAL A 1 201 ? -6.602 -17.844 -7.137 1 98.94 201 VAL A C 1
ATOM 1540 O O . VAL A 1 201 ? -6.27 -18.297 -8.227 1 98.94 201 VAL A O 1
ATOM 1543 N N . GLY A 1 202 ? -6.262 -18.406 -5.988 1 98.31 202 GLY A N 1
ATOM 1544 C CA . GLY A 1 202 ? -5.547 -19.672 -5.93 1 98.31 202 GLY A CA 1
ATOM 1545 C C . GLY A 1 202 ? -5.938 -20.516 -4.734 1 98.31 202 GLY A C 1
ATOM 1546 O O . GLY A 1 202 ? -6.582 -20.031 -3.801 1 98.31 202 GLY A O 1
ATOM 1547 N N . GLY A 1 203 ? -5.52 -21.766 -4.809 1 97.12 203 GLY A N 1
ATOM 1548 C CA . GLY A 1 203 ? -5.793 -22.719 -3.752 1 97.12 203 GLY A CA 1
ATOM 1549 C C . GLY A 1 203 ? -7.055 -23.531 -3.992 1 97.12 203 GLY A C 1
ATOM 1550 O O . GLY A 1 203 ? -8.148 -22.969 -4.078 1 97.12 203 GLY A O 1
ATOM 1551 N N . GLY A 1 204 ? -6.926 -24.812 -4.109 1 96.62 204 GLY A N 1
ATOM 1552 C CA . GLY A 1 204 ? -8.07 -25.703 -4.137 1 96.62 204 GLY A CA 1
ATOM 1553 C C . GLY A 1 204 ? -8.734 -25.797 -5.5 1 96.62 204 GLY A C 1
ATOM 1554 O O . GLY A 1 204 ? -9.82 -26.359 -5.637 1 96.62 204 GLY A O 1
ATOM 1555 N N . ILE A 1 205 ? -8.156 -25.234 -6.512 1 98.12 205 ILE A N 1
ATOM 1556 C CA . ILE A 1 205 ? -8.727 -25.297 -7.852 1 98.12 205 ILE A CA 1
ATOM 1557 C C . ILE A 1 205 ? -8.211 -26.531 -8.578 1 98.12 205 ILE A C 1
ATOM 1559 O O . ILE A 1 205 ? -7.051 -26.578 -9 1 98.12 205 ILE A O 1
ATOM 1563 N N . ARG A 1 206 ? -9.102 -27.516 -8.875 1 96.56 206 ARG A N 1
ATOM 1564 C CA . ARG A 1 206 ? -8.633 -28.828 -9.32 1 96.56 206 ARG A CA 1
ATOM 1565 C C . ARG A 1 206 ? -9.242 -29.219 -10.664 1 96.56 206 ARG A C 1
ATOM 1567 O O . ARG A 1 206 ? -8.875 -30.234 -11.25 1 96.56 206 ARG A O 1
ATOM 1574 N N . SER A 1 207 ? -10.219 -28.453 -11.109 1 97.56 207 SER A N 1
ATOM 1575 C CA . SER A 1 207 ? -10.852 -28.781 -12.383 1 97.56 207 SER A CA 1
ATOM 1576 C C . SER A 1 207 ? -11.039 -27.547 -13.242 1 97.56 207 SER A C 1
ATOM 1578 O O . SER A 1 207 ? -11.156 -26.422 -12.727 1 97.56 207 SER A O 1
ATOM 1580 N N . PRO A 1 208 ? -11.094 -27.766 -14.555 1 98.56 208 PRO A N 1
ATOM 1581 C CA . PRO A 1 208 ? -11.359 -26.656 -15.469 1 98.56 208 PRO A CA 1
ATOM 1582 C C . PRO A 1 208 ? -12.68 -25.953 -15.18 1 98.56 208 PRO A C 1
ATOM 1584 O O . PRO A 1 208 ? -12.766 -24.719 -15.289 1 98.56 208 PRO A O 1
ATOM 1587 N N . ASP A 1 209 ? -13.68 -26.719 -14.75 1 98.75 209 ASP A N 1
ATOM 1588 C CA . ASP A 1 209 ? -14.984 -26.141 -14.477 1 98.75 209 ASP A CA 1
ATOM 1589 C C . ASP A 1 209 ? -14.914 -25.141 -13.32 1 98.75 209 ASP A C 1
ATOM 1591 O O . ASP A 1 209 ? -15.516 -24.062 -13.375 1 98.75 209 ASP A O 1
ATOM 1595 N N . VAL A 1 210 ? -14.227 -25.516 -12.312 1 98.75 210 VAL A N 1
ATOM 1596 C CA . VAL A 1 210 ? -14.062 -24.641 -11.164 1 98.75 210 VAL A CA 1
ATOM 1597 C C . VAL A 1 210 ? -13.305 -23.375 -11.57 1 98.75 210 VAL A C 1
ATOM 1599 O O . VAL A 1 210 ? -13.695 -22.266 -11.211 1 98.75 210 VAL A O 1
ATOM 1602 N N . ALA A 1 211 ? -12.227 -23.531 -12.336 1 98.88 211 ALA A N 1
ATOM 1603 C CA . ALA A 1 211 ? -11.469 -22.375 -12.828 1 98.88 211 ALA A CA 1
ATOM 1604 C C . ALA A 1 211 ? -12.352 -21.438 -13.633 1 98.88 211 ALA A C 1
ATOM 1606 O O . ALA A 1 211 ? -12.297 -20.219 -13.445 1 98.88 211 ALA A O 1
ATOM 1607 N N . TYR A 1 212 ? -13.156 -22.031 -14.5 1 98.88 212 TYR A N 1
ATOM 1608 C CA . TYR A 1 212 ? -14.094 -21.266 -15.305 1 98.88 212 TYR A CA 1
ATOM 1609 C C . TYR A 1 212 ? -15.008 -20.422 -14.43 1 98.88 212 TYR A C 1
ATOM 1611 O O . TYR A 1 212 ? -15.156 -19.219 -14.656 1 98.88 212 TYR A O 1
ATOM 1619 N N . GLU A 1 213 ? -15.547 -21.047 -13.43 1 98.81 213 GLU A N 1
ATOM 1620 C CA . GLU A 1 213 ? -16.484 -20.359 -12.539 1 98.81 213 GLU A CA 1
ATOM 1621 C C . GLU A 1 213 ? -15.82 -19.203 -11.812 1 98.81 213 GLU A C 1
ATOM 1623 O O . GLU A 1 213 ? -16.438 -18.156 -11.617 1 98.81 213 GLU A O 1
ATOM 1628 N N . LYS A 1 214 ? -14.594 -19.438 -11.359 1 98.94 214 LYS A N 1
ATOM 1629 C CA . LYS A 1 214 ? -13.891 -18.375 -10.641 1 98.94 214 LYS A CA 1
ATOM 1630 C C . LYS A 1 214 ? -13.672 -17.156 -11.539 1 98.94 214 LYS A C 1
ATOM 1632 O O . LYS A 1 214 ? -13.844 -16.016 -11.102 1 98.94 214 LYS A O 1
ATOM 1637 N N . VAL A 1 215 ? -13.32 -17.375 -12.797 1 98.94 215 VAL A N 1
ATOM 1638 C CA . VAL A 1 215 ? -13.086 -16.281 -13.727 1 98.94 215 VAL A CA 1
ATOM 1639 C C . VAL A 1 215 ? -14.391 -15.539 -13.984 1 98.94 215 VAL A C 1
ATOM 1641 O O . VAL A 1 215 ? -14.422 -14.305 -13.938 1 98.94 215 VAL A O 1
ATOM 1644 N N . ILE A 1 216 ? -15.469 -16.281 -14.172 1 98.75 216 ILE A N 1
ATOM 1645 C CA . ILE A 1 216 ? -16.766 -15.664 -14.445 1 98.75 216 ILE A CA 1
ATOM 1646 C C . ILE A 1 216 ? -17.203 -14.82 -13.25 1 98.75 216 ILE A C 1
ATOM 1648 O O . ILE A 1 216 ? -17.828 -13.773 -13.414 1 98.75 216 ILE A O 1
ATOM 1652 N N . SER A 1 217 ? -16.766 -15.227 -12.102 1 98.69 217 SER A N 1
ATOM 1653 C CA . SER A 1 217 ? -17.141 -14.523 -10.875 1 98.69 217 SER A CA 1
ATOM 1654 C C . SER A 1 217 ? -16.312 -13.258 -10.68 1 98.69 217 SER A C 1
ATOM 1656 O O . SER A 1 217 ? -16.578 -12.477 -9.766 1 98.69 217 SER A O 1
ATOM 1658 N N . GLY A 1 218 ? -15.258 -13.047 -11.469 1 98.62 218 GLY A N 1
ATOM 1659 C CA . GLY A 1 218 ? -14.539 -11.781 -11.398 1 98.62 218 GLY A CA 1
ATOM 1660 C C . GLY A 1 218 ? -13.039 -11.945 -11.25 1 98.62 218 GLY A C 1
ATOM 1661 O O . GLY A 1 218 ? -12.297 -10.969 -11.273 1 98.62 218 GLY A O 1
ATOM 1662 N N . ALA A 1 219 ? -12.562 -13.227 -11.078 1 98.94 219 ALA A N 1
ATOM 1663 C CA . ALA A 1 219 ? -11.117 -13.453 -11 1 98.94 219 ALA A CA 1
ATOM 1664 C C . ALA A 1 219 ? -10.43 -13.023 -12.297 1 98.94 219 ALA A C 1
ATOM 1666 O O . ALA A 1 219 ? -10.914 -13.32 -13.391 1 98.94 219 ALA A O 1
ATOM 1667 N N . ASP A 1 220 ? -9.359 -12.328 -12.188 1 98.88 220 ASP A N 1
ATOM 1668 C CA . ASP A 1 220 ? -8.562 -11.93 -13.344 1 98.88 220 ASP A CA 1
ATOM 1669 C C . ASP A 1 220 ? -7.457 -12.945 -13.625 1 98.88 220 ASP A C 1
ATOM 1671 O O . ASP A 1 220 ? -7.012 -13.086 -14.766 1 98.88 220 ASP A O 1
ATOM 1675 N N . VAL A 1 221 ? -6.98 -13.625 -12.586 1 98.94 221 VAL A N 1
ATOM 1676 C CA . VAL A 1 221 ? -5.93 -14.633 -12.703 1 98.94 221 VAL A CA 1
ATOM 1677 C C . VAL A 1 221 ? -6.32 -15.875 -11.914 1 98.94 221 VAL A C 1
ATOM 1679 O O . VAL A 1 221 ? -6.801 -15.781 -10.781 1 98.94 221 VAL A O 1
ATOM 1682 N N . ILE A 1 222 ? -6.152 -17 -12.492 1 98.94 222 ILE A N 1
ATOM 1683 C CA . ILE A 1 222 ? -6.211 -18.266 -11.789 1 98.94 222 ILE A CA 1
ATOM 1684 C C . ILE A 1 222 ? -4.801 -18.828 -11.602 1 98.94 222 ILE A C 1
ATOM 1686 O O . ILE A 1 222 ? -3.996 -18.828 -12.531 1 98.94 222 ILE A O 1
ATOM 1690 N N . VAL A 1 223 ? -4.523 -19.25 -10.398 1 98.69 223 VAL A N 1
ATOM 1691 C CA . VAL A 1 223 ? -3.232 -19.875 -10.109 1 98.69 223 VAL A CA 1
ATOM 1692 C C . VAL A 1 223 ? -3.43 -21.344 -9.766 1 98.69 223 VAL A C 1
ATOM 1694 O O . VAL A 1 223 ? -4.273 -21.688 -8.93 1 98.69 223 VAL A O 1
ATOM 1697 N N . THR A 1 224 ? -2.707 -22.203 -10.383 1 97.75 224 THR A N 1
ATOM 1698 C CA . THR A 1 224 ? -2.598 -23.594 -9.953 1 97.75 224 THR A CA 1
ATOM 1699 C C . THR A 1 224 ? -1.153 -23.938 -9.602 1 97.75 224 THR A C 1
ATOM 1701 O O . THR A 1 224 ? -0.218 -23.422 -10.203 1 97.75 224 THR A O 1
ATOM 1704 N N . GLY A 1 225 ? -0.947 -24.734 -8.586 1 95.25 225 GLY A N 1
ATOM 1705 C CA . GLY A 1 225 ? 0.355 -25.203 -8.141 1 95.25 225 GLY A CA 1
ATOM 1706 C C . GLY A 1 225 ? 0.405 -26.703 -7.918 1 95.25 225 GLY A C 1
ATOM 1707 O O . GLY A 1 225 ? 0.819 -27.453 -8.805 1 95.25 225 GLY A O 1
ATOM 1708 N N . THR A 1 226 ? -0.324 -27.188 -6.867 1 91.75 226 THR A N 1
ATOM 1709 C CA . THR A 1 226 ? -0.364 -28.594 -6.516 1 91.75 226 THR A CA 1
ATOM 1710 C C . THR A 1 226 ? -0.88 -29.438 -7.684 1 91.75 226 THR A C 1
ATOM 1712 O O . THR A 1 226 ? -0.348 -30.516 -7.969 1 91.75 226 THR A O 1
ATOM 1715 N N . LEU A 1 227 ? -1.855 -28.984 -8.367 1 92.62 227 LEU A N 1
ATOM 1716 C CA . LEU A 1 227 ? -2.43 -29.688 -9.516 1 92.62 227 LEU A CA 1
ATOM 1717 C C . LEU A 1 227 ? -1.376 -29.938 -10.586 1 92.62 227 LEU A C 1
ATOM 1719 O O . LEU A 1 227 ? -1.222 -31.062 -11.07 1 92.62 227 LEU A O 1
ATOM 1723 N N . THR A 1 228 ? -0.638 -28.859 -10.93 1 93.19 228 THR A N 1
ATOM 1724 C CA . THR A 1 228 ? 0.322 -28.938 -12.023 1 93.19 228 THR A CA 1
ATOM 1725 C C . THR A 1 228 ? 1.557 -29.734 -11.609 1 93.19 228 THR A C 1
ATOM 1727 O O . THR A 1 228 ? 2.213 -30.359 -12.438 1 93.19 228 THR A O 1
ATOM 1730 N N . GLU A 1 229 ? 1.865 -29.656 -10.32 1 92.38 229 GLU A N 1
ATOM 1731 C CA . GLU A 1 229 ? 2.953 -30.469 -9.781 1 92.38 229 GLU A CA 1
ATOM 1732 C C . GLU A 1 229 ? 2.646 -31.969 -9.914 1 92.38 229 GLU A C 1
ATOM 1734 O O . GLU A 1 229 ? 3.518 -32.75 -10.289 1 92.38 229 GLU A O 1
ATOM 1739 N N . LYS A 1 230 ? 1.406 -32.344 -9.695 1 93.69 230 LYS A N 1
ATOM 1740 C CA . LYS A 1 230 ? 0.999 -33.75 -9.703 1 93.69 230 LYS A CA 1
ATOM 1741 C C . LYS A 1 230 ? 0.691 -34.219 -11.125 1 93.69 230 LYS A C 1
ATOM 1743 O O . LYS A 1 230 ? 0.955 -35.375 -11.477 1 93.69 230 LYS A O 1
ATOM 1748 N N . ASN A 1 231 ? 0.116 -33.312 -11.891 1 94.12 231 ASN A N 1
ATOM 1749 C CA . ASN A 1 231 ? -0.273 -33.625 -13.258 1 94.12 231 ASN A CA 1
ATOM 1750 C C . ASN A 1 231 ? -0.045 -32.438 -14.195 1 94.12 231 ASN A C 1
ATOM 1752 O O . ASN A 1 231 ? -0.997 -31.781 -14.594 1 94.12 231 ASN A O 1
ATOM 1756 N N . PRO A 1 232 ? 1.16 -32.281 -14.688 1 93.56 232 PRO A N 1
ATOM 1757 C CA . PRO A 1 232 ? 1.49 -31.141 -15.539 1 93.56 232 PRO A CA 1
ATOM 1758 C C . PRO A 1 232 ? 0.675 -31.109 -16.828 1 93.56 232 PRO A C 1
ATOM 1760 O O . PRO A 1 232 ? 0.485 -30.047 -17.422 1 93.56 232 PRO A O 1
ATOM 1763 N N . ASP A 1 233 ? 0.077 -32.219 -17.266 1 93.69 233 ASP A N 1
ATOM 1764 C CA . ASP A 1 233 ? -0.678 -32.281 -18.516 1 93.69 233 ASP A CA 1
ATOM 1765 C C . ASP A 1 233 ? -2.045 -31.609 -18.375 1 93.69 233 ASP A C 1
ATOM 1767 O O . ASP A 1 233 ? -2.707 -31.328 -19.359 1 93.69 233 ASP A O 1
ATOM 1771 N N . ALA A 1 234 ? -2.457 -31.375 -17.172 1 95.06 234 ALA A N 1
ATOM 1772 C CA . ALA A 1 234 ? -3.768 -30.781 -16.906 1 95.06 234 ALA A CA 1
ATOM 1773 C C . ALA A 1 234 ? -3.814 -29.328 -17.359 1 95.06 234 ALA A C 1
ATOM 1775 O O . ALA A 1 234 ? -4.891 -28.734 -17.453 1 95.06 234 ALA A O 1
ATOM 1776 N N . VAL A 1 235 ? -2.662 -28.719 -17.703 1 96.31 235 VAL A N 1
ATOM 1777 C CA . VAL A 1 235 ? -2.557 -27.281 -17.969 1 96.31 235 VAL A CA 1
ATOM 1778 C C . VAL A 1 235 ? -3.326 -26.938 -19.234 1 96.31 235 VAL A C 1
ATOM 1780 O O . VAL A 1 235 ? -3.854 -25.828 -19.375 1 96.31 235 VAL A O 1
ATOM 1783 N N . LYS A 1 236 ? -3.381 -27.859 -20.156 1 97.06 236 LYS A N 1
ATOM 1784 C CA . LYS A 1 236 ? -4.074 -27.578 -21.422 1 97.06 236 LYS A CA 1
ATOM 1785 C C . LYS A 1 236 ? -5.559 -27.312 -21.172 1 97.06 236 LYS A C 1
ATOM 1787 O O . LYS A 1 236 ? -6.094 -26.281 -21.594 1 97.06 236 LYS A O 1
ATOM 1792 N N . GLU A 1 237 ? -6.203 -28.25 -20.516 1 97.94 237 GLU A N 1
ATOM 1793 C CA . GLU A 1 237 ? -7.629 -28.109 -20.234 1 97.94 237 GLU A CA 1
ATOM 1794 C C . GLU A 1 237 ? -7.898 -26.906 -19.344 1 97.94 237 GLU A C 1
ATOM 1796 O O . GLU A 1 237 ? -8.914 -26.219 -19.484 1 97.94 237 GLU A O 1
ATOM 1801 N N . MET A 1 238 ? -7.023 -26.641 -18.391 1 98.31 238 MET A N 1
ATOM 1802 C CA . MET A 1 238 ? -7.156 -25.484 -17.5 1 98.31 238 MET A CA 1
ATOM 1803 C C . MET A 1 238 ? -7.109 -24.188 -18.312 1 98.31 238 MET A C 1
ATOM 1805 O O . MET A 1 238 ? -7.977 -23.328 -18.156 1 98.31 238 MET A O 1
ATOM 1809 N N . LYS A 1 239 ? -6.098 -24.078 -19.156 1 98.5 239 LYS A N 1
ATOM 1810 C CA . LYS A 1 239 ? -5.953 -22.891 -19.984 1 98.5 239 LYS A CA 1
ATOM 1811 C C . LYS A 1 239 ? -7.203 -22.641 -20.828 1 98.5 239 LYS A C 1
ATOM 1813 O O . LYS A 1 239 ? -7.699 -21.516 -20.906 1 98.5 239 LYS A O 1
ATOM 1818 N N . GLU A 1 240 ? -7.695 -23.703 -21.438 1 98.62 240 GLU A N 1
ATOM 1819 C CA . GLU A 1 240 ? -8.859 -23.578 -22.312 1 98.62 240 GLU A CA 1
ATOM 1820 C C . GLU A 1 240 ? -10.07 -23.047 -21.531 1 98.62 240 GLU A C 1
ATOM 1822 O O . GLU A 1 240 ? -10.766 -22.141 -22 1 98.62 240 GLU A O 1
ATOM 1827 N N . ALA A 1 241 ? -10.297 -23.625 -20.375 1 98.88 241 ALA A N 1
ATOM 1828 C CA . ALA A 1 241 ? -11.43 -23.203 -19.547 1 98.88 241 ALA A CA 1
ATOM 1829 C C . ALA A 1 241 ? -11.266 -21.75 -19.094 1 98.88 241 ALA A C 1
ATOM 1831 O O . ALA A 1 241 ? -12.219 -20.969 -19.125 1 98.88 241 ALA A O 1
ATOM 1832 N N . ILE A 1 242 ? -10.094 -21.359 -18.672 1 98.88 242 ILE A N 1
ATOM 1833 C CA . ILE A 1 242 ? -9.805 -20.031 -18.141 1 98.88 242 ILE A CA 1
ATOM 1834 C C . ILE A 1 242 ? -9.977 -18.984 -19.25 1 98.88 242 ILE A C 1
ATOM 1836 O O . ILE A 1 242 ? -10.617 -17.953 -19.047 1 98.88 242 ILE A O 1
ATOM 1840 N N . LYS A 1 243 ? -9.43 -19.297 -20.453 1 98.81 243 LYS A N 1
ATOM 1841 C CA . LYS A 1 243 ? -9.508 -18.344 -21.562 1 98.81 243 LYS A CA 1
ATOM 1842 C C . LYS A 1 243 ? -10.93 -18.234 -22.094 1 98.81 243 LYS A C 1
ATOM 1844 O O . LYS A 1 243 ? -11.383 -17.141 -22.469 1 98.81 243 LYS A O 1
ATOM 1849 N N . ARG A 1 244 ? -11.617 -19.375 -22.141 1 98.75 244 ARG A N 1
ATOM 1850 C CA . ARG A 1 244 ? -13.023 -19.328 -22.516 1 98.75 244 ARG A CA 1
ATOM 1851 C C . ARG A 1 244 ? -13.812 -18.438 -21.547 1 98.75 244 ARG A C 1
ATOM 1853 O O . ARG A 1 244 ? -14.617 -17.609 -21.969 1 98.75 244 ARG A O 1
ATOM 1860 N N . ALA A 1 245 ? -13.602 -18.641 -20.266 1 98.88 245 ALA A N 1
ATOM 1861 C CA . ALA A 1 245 ? -14.273 -17.844 -19.25 1 98.88 245 ALA A CA 1
ATOM 1862 C C . ALA A 1 245 ? -13.93 -16.359 -19.406 1 98.88 245 ALA A C 1
ATOM 1864 O O . ALA A 1 245 ? -14.781 -15.492 -19.203 1 98.88 245 ALA A O 1
ATOM 1865 N N . GLY A 1 246 ? -12.586 -16.094 -19.688 1 98.75 246 GLY A N 1
ATOM 1866 C CA . GLY A 1 246 ? -12.172 -14.711 -19.922 1 98.75 246 GLY A CA 1
ATOM 1867 C C . GLY A 1 246 ? -12.953 -14.039 -21.031 1 98.75 246 GLY A C 1
ATOM 1868 O O . GLY A 1 246 ? -13.422 -12.906 -20.875 1 98.75 246 GLY A O 1
ATOM 1869 N N . LYS A 1 247 ? -13.109 -14.703 -22.109 1 98.19 247 LYS A N 1
ATOM 1870 C CA . LYS A 1 247 ? -13.867 -14.18 -23.234 1 98.19 247 LYS A CA 1
ATOM 1871 C C . LYS A 1 247 ? -15.328 -13.945 -22.859 1 98.19 247 LYS A C 1
ATOM 1873 O O . LYS A 1 247 ? -15.914 -12.922 -23.219 1 98.19 247 LYS A O 1
ATOM 1878 N N . ASP A 1 248 ? -15.859 -14.906 -22.219 1 98.31 248 ASP A N 1
ATOM 1879 C CA . ASP A 1 248 ? -17.25 -14.781 -21.797 1 98.31 248 ASP A CA 1
ATOM 1880 C C . ASP A 1 248 ? -17.422 -13.602 -20.844 1 98.31 248 ASP A C 1
ATOM 1882 O O . ASP A 1 248 ? -18.422 -12.883 -20.906 1 98.31 248 ASP A O 1
ATOM 1886 N N . LYS A 1 249 ? -16.469 -13.484 -19.922 1 97.25 249 LYS A N 1
ATOM 1887 C CA . LYS A 1 249 ? -16.469 -12.375 -18.969 1 97.25 249 LYS A CA 1
ATOM 1888 C C . LYS A 1 249 ? -16.438 -11.031 -19.688 1 97.25 249 LYS A C 1
ATOM 1890 O O . LYS A 1 249 ? -17.141 -10.094 -19.281 1 97.25 249 LYS A O 1
ATOM 1895 N N . LEU A 1 250 ? -15.656 -10.859 -20.75 1 96.31 250 LEU A N 1
ATOM 1896 C CA . LEU A 1 250 ? -15.539 -9.617 -21.516 1 96.31 250 LEU A CA 1
ATOM 1897 C C . LEU A 1 250 ? -16.828 -9.328 -22.281 1 96.31 250 LEU A C 1
ATOM 1899 O O . LEU A 1 250 ? -17.219 -8.164 -22.422 1 96.31 250 LEU A O 1
ATOM 1903 N N . LYS A 1 251 ? -17.5 -10.344 -22.734 1 94.19 251 LYS A N 1
ATOM 1904 C CA . LYS A 1 251 ? -18.766 -10.195 -23.453 1 94.19 251 LYS A CA 1
ATOM 1905 C C . LYS A 1 251 ? -19.859 -9.703 -22.531 1 94.19 251 LYS A C 1
ATOM 1907 O O . LYS A 1 251 ? -20.734 -8.93 -22.938 1 94.19 251 LYS A O 1
ATOM 1912 N N . ASN A 1 252 ? -19.797 -10.188 -21.375 1 87.62 252 ASN A N 1
ATOM 1913 C CA . ASN A 1 252 ? -20.828 -9.812 -20.422 1 87.62 252 ASN A CA 1
ATOM 1914 C C . ASN A 1 252 ? -20.656 -8.375 -19.938 1 87.62 252 ASN A C 1
ATOM 1916 O O . ASN A 1 252 ? -21.578 -7.785 -19.375 1 87.62 252 ASN A O 1
ATOM 1920 N N . LYS A 1 253 ? -19.531 -7.84 -19.859 1 79.81 253 LYS A N 1
ATOM 1921 C CA . LYS A 1 253 ? -19.266 -6.465 -19.453 1 79.81 253 LYS A CA 1
ATOM 1922 C C . LYS A 1 253 ? -19.75 -5.477 -20.516 1 79.81 253 LYS A C 1
ATOM 1924 O O . LYS A 1 253 ? -20.031 -4.312 -20.203 1 79.81 253 LYS A O 1
ATOM 1929 N N . ASN A 1 254 ? -19.766 -5.773 -21.859 1 62.28 254 ASN A N 1
ATOM 1930 C CA . ASN A 1 254 ? -20.25 -4.961 -22.969 1 62.28 254 ASN A CA 1
ATOM 1931 C C . ASN A 1 254 ? -21.766 -5.113 -23.141 1 62.28 254 ASN A C 1
ATOM 1933 O O . ASN A 1 254 ? -22.281 -6.227 -23.094 1 62.28 254 ASN A O 1
ATOM 1937 N N . MET B 1 1 ? -6.496 -1.166 -15.875 1 46.25 1 MET B N 1
ATOM 1938 C CA . MET B 1 1 ? -6.816 -0.225 -14.805 1 46.25 1 MET B CA 1
ATOM 1939 C C . MET B 1 1 ? -6.004 1.059 -14.953 1 46.25 1 MET B C 1
ATOM 1941 O O . MET B 1 1 ? -4.797 1.012 -15.195 1 46.25 1 MET B O 1
ATOM 1945 N N . ASP B 1 2 ? -6.535 2.076 -15.5 1 57.56 2 ASP B N 1
ATOM 1946 C CA . ASP B 1 2 ? -5.844 3.361 -15.578 1 57.56 2 ASP B CA 1
ATOM 1947 C C . ASP B 1 2 ? -5.668 3.975 -14.188 1 57.56 2 ASP B C 1
ATOM 1949 O O . ASP B 1 2 ? -6.621 4.047 -13.414 1 57.56 2 ASP B O 1
ATOM 1953 N N . LEU B 1 3 ? -4.445 3.943 -13.773 1 68.88 3 LEU B N 1
ATOM 1954 C CA . LEU B 1 3 ? -4.152 4.582 -12.492 1 68.88 3 LEU B CA 1
ATOM 1955 C C . LEU B 1 3 ? -4.598 6.039 -12.5 1 68.88 3 LEU B C 1
ATOM 1957 O O . LEU B 1 3 ? -4.133 6.832 -13.32 1 68.88 3 LEU B O 1
ATOM 1961 N N . LYS B 1 4 ? -5.738 6.262 -11.906 1 80 4 LYS B N 1
ATOM 1962 C CA . LYS B 1 4 ? -6.227 7.637 -11.867 1 80 4 LYS B CA 1
ATOM 1963 C C . LYS B 1 4 ? -5.895 8.297 -10.531 1 80 4 LYS B C 1
ATOM 1965 O O . LYS B 1 4 ? -6.262 7.793 -9.469 1 80 4 LYS B O 1
ATOM 1970 N N . ILE B 1 5 ? -5.098 9.328 -10.594 1 92.94 5 ILE B N 1
ATOM 1971 C CA . ILE B 1 5 ? -4.824 10.18 -9.438 1 92.94 5 ILE B CA 1
ATOM 1972 C C . ILE B 1 5 ? -5.996 11.133 -9.203 1 92.94 5 ILE B C 1
ATOM 1974 O O . ILE B 1 5 ? -6.539 11.695 -10.156 1 92.94 5 ILE B O 1
ATOM 1978 N N . GLY B 1 6 ? -6.48 11.297 -7.988 1 96.12 6 GLY B N 1
ATOM 1979 C CA . GLY B 1 6 ? -7.633 12.117 -7.652 1 96.12 6 GLY B CA 1
ATOM 1980 C C . GLY B 1 6 ? -7.398 13.602 -7.887 1 96.12 6 GLY B C 1
ATOM 1981 O O . GLY B 1 6 ? -6.273 14.023 -8.148 1 96.12 6 GLY B O 1
ATOM 1982 N N . LYS B 1 7 ? -8.406 14.359 -7.809 1 97.38 7 LYS B N 1
ATOM 1983 C CA . LYS B 1 7 ? -8.391 15.789 -8.109 1 97.38 7 LYS B CA 1
ATOM 1984 C C . LYS B 1 7 ? -7.484 16.531 -7.129 1 97.38 7 LYS B C 1
ATOM 1986 O O . LYS B 1 7 ? -6.668 17.359 -7.543 1 97.38 7 LYS B O 1
ATOM 1991 N N . ILE B 1 8 ? -7.625 16.266 -5.855 1 98.56 8 ILE B N 1
ATOM 1992 C CA . ILE B 1 8 ? -6.867 16.984 -4.828 1 98.56 8 ILE B CA 1
ATOM 1993 C C . ILE B 1 8 ? -5.379 16.672 -4.977 1 98.56 8 ILE B C 1
ATOM 1995 O O . ILE B 1 8 ? -4.551 17.578 -4.996 1 98.56 8 ILE B O 1
ATOM 1999 N N . GLU B 1 9 ? -5.051 15.406 -5.066 1 98.06 9 GLU B N 1
ATOM 2000 C CA . GLU B 1 9 ? -3.656 15.016 -5.227 1 98.06 9 GLU B CA 1
ATOM 2001 C C . GLU B 1 9 ? -3.057 15.609 -6.496 1 98.06 9 GLU B C 1
ATOM 2003 O O . GLU B 1 9 ? -1.901 16.047 -6.504 1 98.06 9 GLU B O 1
ATOM 2008 N N . THR B 1 10 ? -3.814 15.617 -7.59 1 97.44 10 THR B N 1
ATOM 2009 C CA . THR B 1 10 ? -3.359 16.219 -8.836 1 97.44 10 THR B CA 1
ATOM 2010 C C . THR B 1 10 ? -3.045 17.703 -8.641 1 97.44 10 THR B C 1
ATOM 2012 O O . THR B 1 10 ? -2.01 18.188 -9.102 1 97.44 10 THR B O 1
ATOM 2015 N N . GLU B 1 11 ? -3.914 18.375 -7.914 1 98.06 11 GLU B N 1
ATOM 2016 C CA . GLU B 1 11 ? -3.695 19.781 -7.629 1 98.06 11 GLU B CA 1
ATOM 2017 C C . GLU B 1 11 ? -2.422 20 -6.812 1 98.06 11 GLU B C 1
ATOM 2019 O O . GLU B 1 11 ? -1.614 20.875 -7.129 1 98.06 11 GLU B O 1
ATOM 2024 N N . LEU B 1 12 ? -2.232 19.219 -5.824 1 98.62 12 LEU B N 1
ATOM 2025 C CA . LEU B 1 12 ? -1.049 19.312 -4.977 1 98.62 12 LEU B CA 1
ATOM 2026 C C . LEU B 1 12 ? 0.219 19.031 -5.773 1 98.62 12 LEU B C 1
ATOM 2028 O O . LEU B 1 12 ? 1.216 19.75 -5.641 1 98.62 12 LEU B O 1
ATOM 2032 N N . ASN B 1 13 ? 0.161 18 -6.629 1 97.88 13 ASN B N 1
ATOM 2033 C CA . ASN B 1 13 ? 1.303 17.656 -7.469 1 97.88 13 ASN B CA 1
ATOM 2034 C C . ASN B 1 13 ? 1.637 18.781 -8.453 1 97.88 13 ASN B C 1
ATOM 2036 O O . ASN B 1 13 ? 2.807 19.016 -8.75 1 97.88 13 ASN B O 1
ATOM 2040 N N . ASN B 1 14 ? 0.631 19.406 -8.945 1 98 14 ASN B N 1
ATOM 2041 C CA . ASN B 1 14 ? 0.859 20.531 -9.844 1 98 14 ASN B CA 1
ATOM 2042 C C . ASN B 1 14 ? 1.588 21.672 -9.141 1 98 14 ASN B C 1
ATOM 2044 O O . ASN B 1 14 ? 2.502 22.281 -9.703 1 98 14 ASN B O 1
ATOM 2048 N N . ILE B 1 15 ? 1.214 21.953 -7.93 1 98.5 15 ILE B N 1
ATOM 2049 C CA . ILE B 1 15 ? 1.891 23 -7.16 1 98.5 15 ILE B CA 1
ATOM 2050 C C . ILE B 1 15 ? 3.336 22.578 -6.898 1 98.5 15 ILE B C 1
ATOM 2052 O O . ILE B 1 15 ? 4.254 23.391 -7.027 1 98.5 15 ILE B O 1
ATOM 2056 N N . LEU B 1 16 ? 3.521 21.344 -6.531 1 98.31 16 LEU B N 1
ATOM 2057 C CA . LEU B 1 16 ? 4.867 20.844 -6.281 1 98.31 16 LEU B CA 1
ATOM 2058 C C . LEU B 1 16 ? 5.75 21.016 -7.508 1 98.31 16 LEU B C 1
ATOM 2060 O O . LEU B 1 16 ? 6.91 21.422 -7.391 1 98.31 16 LEU B O 1
ATOM 2064 N N . LYS B 1 17 ? 5.223 20.688 -8.648 1 97 17 LYS B N 1
ATOM 2065 C CA . LYS B 1 17 ? 5.977 20.797 -9.898 1 97 17 LYS B CA 1
ATOM 2066 C C . LYS B 1 17 ? 6.367 22.234 -10.18 1 97 17 LYS B C 1
ATOM 2068 O O . LYS B 1 17 ? 7.48 22.516 -10.633 1 97 17 LYS B O 1
ATOM 2073 N N . LYS B 1 18 ? 5.523 23.156 -9.82 1 97.75 18 LYS B N 1
ATOM 2074 C CA . LYS B 1 18 ? 5.711 24.562 -10.156 1 97.75 18 LYS B CA 1
ATOM 2075 C C . LYS B 1 18 ? 6.527 25.281 -9.086 1 97.75 18 LYS B C 1
ATOM 2077 O O . LYS B 1 18 ? 7.367 26.125 -9.398 1 97.75 18 LYS B O 1
ATOM 2082 N N . GLU B 1 19 ? 6.262 24.875 -7.816 1 98.38 19 GLU B N 1
ATOM 2083 C CA . GLU B 1 19 ? 6.777 25.703 -6.73 1 98.38 19 GLU B CA 1
ATOM 2084 C C . GLU B 1 19 ? 7.805 24.938 -5.898 1 98.38 19 GLU B C 1
ATOM 2086 O O . GLU B 1 19 ? 8.492 25.531 -5.062 1 98.38 19 GLU B O 1
ATOM 2091 N N . GLY B 1 20 ? 7.844 23.672 -6 1 98.38 20 GLY B N 1
ATOM 2092 C CA . GLY B 1 20 ? 8.906 22.844 -5.426 1 98.38 20 GLY B CA 1
ATOM 2093 C C . GLY B 1 20 ? 8.617 22.406 -4.004 1 98.38 20 GLY B C 1
ATOM 2094 O O . GLY B 1 20 ? 9.289 21.516 -3.477 1 98.38 20 GLY B O 1
ATOM 2095 N N . ALA B 1 21 ? 7.605 23.016 -3.391 1 98.81 21 ALA B N 1
ATOM 2096 C CA . ALA B 1 21 ? 7.27 22.656 -2.018 1 98.81 21 ALA B CA 1
ATOM 2097 C C . ALA B 1 21 ? 5.844 23.078 -1.67 1 98.81 21 ALA B C 1
ATOM 2099 O O . ALA B 1 21 ? 5.301 24 -2.281 1 98.81 21 ALA B O 1
ATOM 2100 N N . LEU B 1 22 ? 5.266 22.422 -0.763 1 98.94 22 LEU B N 1
ATOM 2101 C CA . LEU B 1 22 ? 3.949 22.719 -0.221 1 98.94 22 LEU B CA 1
ATOM 2102 C C . LEU B 1 22 ? 4.031 23.031 1.271 1 98.94 22 LEU B C 1
ATOM 2104 O O . LEU B 1 22 ? 4.93 22.531 1.96 1 98.94 22 LEU B O 1
ATOM 2108 N N . TYR B 1 23 ? 3.115 23.797 1.721 1 98.88 23 TYR B N 1
ATOM 2109 C CA . TYR B 1 23 ? 2.928 24.094 3.137 1 98.88 23 TYR B CA 1
ATOM 2110 C C . TYR B 1 23 ? 1.548 23.656 3.609 1 98.88 23 TYR B C 1
ATOM 2112 O O . TYR B 1 23 ? 0.532 24.203 3.172 1 98.88 23 TYR B O 1
ATOM 2120 N N . PHE B 1 24 ? 1.503 22.641 4.5 1 98.81 24 PHE B N 1
ATOM 2121 C CA . PHE B 1 24 ? 0.259 22.203 5.125 1 98.81 24 PHE B CA 1
ATOM 2122 C C . PHE B 1 24 ? 0.178 22.703 6.566 1 98.81 24 PHE B C 1
ATOM 2124 O O . PHE B 1 24 ? 1.185 22.719 7.277 1 98.81 24 PHE B O 1
ATOM 2131 N N . VAL B 1 25 ? -0.983 23.031 6.969 1 98.25 25 VAL B N 1
ATOM 2132 C CA . VAL B 1 25 ? -1.223 23.359 8.367 1 98.25 25 VAL B CA 1
ATOM 2133 C C . VAL B 1 25 ? -2.176 22.344 8.992 1 98.25 25 VAL B C 1
ATOM 2135 O O . VAL B 1 25 ? -3.244 22.062 8.438 1 98.25 25 VAL B O 1
ATOM 2138 N N . LEU B 1 26 ? -1.736 21.781 10.07 1 97.25 26 LEU B N 1
ATOM 2139 C CA . LEU B 1 26 ? -2.545 20.828 10.82 1 97.25 26 LEU B CA 1
ATOM 2140 C C . LEU B 1 26 ? -3.449 21.562 11.812 1 97.25 26 LEU B C 1
ATOM 2142 O O . LEU B 1 26 ? -2.979 22.375 12.617 1 97.25 26 LEU B O 1
ATOM 2146 N N . ILE B 1 27 ? -4.676 21.297 11.742 1 95.25 27 ILE B N 1
ATOM 2147 C CA . ILE B 1 27 ? -5.641 21.844 12.695 1 95.25 27 ILE B CA 1
ATOM 2148 C C . ILE B 1 27 ? -6.25 20.703 13.508 1 95.25 27 ILE B C 1
ATOM 2150 O O . ILE B 1 27 ? -6.77 19.734 12.938 1 95.25 27 ILE B O 1
ATOM 2154 N N . ASP B 1 28 ? -6.129 20.766 14.773 1 92.94 28 ASP B N 1
ATOM 2155 C CA . ASP B 1 28 ? -6.816 19.875 15.695 1 92.94 28 ASP B CA 1
ATOM 2156 C C . ASP B 1 28 ? -8.266 20.312 15.906 1 92.94 28 ASP B C 1
ATOM 2158 O O . ASP B 1 28 ? -8.516 21.391 16.453 1 92.94 28 ASP B O 1
ATOM 2162 N N . PRO B 1 29 ? -9.156 19.5 15.578 1 92.19 29 PRO B N 1
ATOM 2163 C CA . PRO B 1 29 ? -10.562 19.922 15.664 1 92.19 29 PRO B CA 1
ATOM 2164 C C . PRO B 1 29 ? -11.031 20.109 17.109 1 92.19 29 PRO B C 1
ATOM 2166 O O . PRO B 1 29 ? -12.086 20.703 17.344 1 92.19 29 PRO B O 1
ATOM 2169 N N . ASP B 1 30 ? -10.305 19.609 18.047 1 89.12 30 ASP B N 1
ATOM 2170 C CA . ASP B 1 30 ? -10.695 19.734 19.453 1 89.12 30 ASP B CA 1
ATOM 2171 C C . ASP B 1 30 ? -10.195 21.047 20.047 1 89.12 30 ASP B C 1
ATOM 2173 O O . ASP B 1 30 ? -10.594 21.422 21.156 1 89.12 30 ASP B O 1
ATOM 2177 N N . GLU B 1 31 ? -9.328 21.75 19.312 1 89.62 31 GLU B N 1
ATOM 2178 C CA . GLU B 1 31 ? -8.812 23.016 19.812 1 89.62 31 GLU B CA 1
ATOM 2179 C C . GLU B 1 31 ? -9.836 24.125 19.656 1 89.62 31 GLU B C 1
ATOM 2181 O O . GLU B 1 31 ? -10.484 24.25 18.609 1 89.62 31 GLU B O 1
ATOM 2186 N N . LYS B 1 32 ? -9.969 24.984 20.594 1 90.06 32 LYS B N 1
ATOM 2187 C CA . LYS B 1 32 ? -10.992 26.016 20.656 1 90.06 32 LYS B CA 1
ATOM 2188 C C . LYS B 1 32 ? -10.727 27.094 19.609 1 90.06 32 LYS B C 1
ATOM 2190 O O . LYS B 1 32 ? -11.664 27.734 19.125 1 90.06 32 LYS B O 1
ATOM 2195 N N . ASN B 1 33 ? -9.516 27.25 19.219 1 93.75 33 ASN B N 1
ATOM 2196 C CA . ASN B 1 33 ? -9.188 28.375 18.328 1 93.75 33 ASN B CA 1
ATOM 2197 C C . ASN B 1 33 ? -9.031 27.906 16.891 1 93.75 33 ASN B C 1
ATOM 2199 O O . ASN B 1 33 ? -8.367 28.562 16.078 1 93.75 33 ASN B O 1
ATOM 2203 N N . TYR B 1 34 ? -9.594 26.734 16.516 1 94 34 TYR B N 1
ATOM 2204 C CA . TYR B 1 34 ? -9.414 26.172 15.18 1 94 34 TYR B CA 1
ATOM 2205 C C . TYR B 1 34 ? -9.859 27.172 14.109 1 94 34 TYR B C 1
ATOM 2207 O O . TYR B 1 34 ? -9.227 27.266 13.055 1 94 34 TYR B O 1
ATOM 2215 N N . ALA B 1 35 ? -10.93 27.938 14.344 1 95.69 35 ALA B N 1
ATOM 2216 C CA . ALA B 1 35 ? -11.461 28.891 13.359 1 95.69 35 ALA B CA 1
ATOM 2217 C C . ALA B 1 35 ? -10.5 30.047 13.133 1 95.69 35 ALA B C 1
ATOM 2219 O O . ALA B 1 35 ? -10.305 30.5 12 1 95.69 35 ALA B O 1
ATOM 2220 N N . GLU B 1 36 ? -9.961 30.516 14.203 1 96.06 36 GLU B N 1
ATOM 2221 C CA . GLU B 1 36 ? -8.961 31.578 14.109 1 96.06 36 GLU B CA 1
ATOM 2222 C C . GLU B 1 36 ? -7.754 31.125 13.289 1 96.06 36 GLU B C 1
ATOM 2224 O O . GLU B 1 36 ? -7.262 31.859 12.438 1 96.06 36 GLU B O 1
ATOM 2229 N N . VAL B 1 37 ? -7.297 29.938 13.609 1 96.38 37 VAL B N 1
ATOM 2230 C CA . VAL B 1 37 ? -6.164 29.375 12.875 1 96.38 37 VAL B CA 1
ATOM 2231 C C . VAL B 1 37 ? -6.508 29.281 11.391 1 96.38 37 VAL B C 1
ATOM 2233 O O . VAL B 1 37 ? -5.734 29.719 10.539 1 96.38 37 VAL B O 1
ATOM 2236 N N . ALA B 1 38 ? -7.742 28.781 11.062 1 97.44 38 ALA B N 1
ATOM 2237 C CA . ALA B 1 38 ? -8.18 28.656 9.68 1 97.44 38 ALA B CA 1
ATOM 2238 C C . ALA B 1 38 ? -8.188 30 8.977 1 97.44 38 ALA B C 1
ATOM 2240 O O . ALA B 1 38 ? -7.75 30.125 7.828 1 97.44 38 ALA B O 1
ATOM 2241 N N . GLU B 1 39 ? -8.586 31.031 9.633 1 97.5 39 GLU B N 1
ATOM 2242 C CA . GLU B 1 39 ? -8.672 32.375 9.078 1 97.5 39 GLU B CA 1
ATOM 2243 C C . GLU B 1 39 ? -7.281 32.938 8.773 1 97.5 39 GLU B C 1
ATOM 2245 O O . GLU B 1 39 ? -7.086 33.625 7.766 1 97.5 39 GLU B O 1
ATOM 2250 N N . LYS B 1 40 ? -6.383 32.688 9.602 1 95.75 40 LYS B N 1
ATOM 2251 C CA . LYS B 1 40 ? -5.043 33.25 9.477 1 95.75 40 LYS B CA 1
ATOM 2252 C C . LYS B 1 40 ? -4.242 32.531 8.398 1 95.75 40 LYS B C 1
ATOM 2254 O O . LYS B 1 40 ? -3.406 33.125 7.727 1 95.75 40 LYS B O 1
ATOM 2259 N N . VAL B 1 41 ? -4.57 31.266 8.227 1 95.75 41 VAL B N 1
ATOM 2260 C CA . VAL B 1 41 ? -3.672 30.453 7.41 1 95.75 41 VAL B CA 1
ATOM 2261 C C . VAL B 1 41 ? -4.207 30.359 5.984 1 95.75 41 VAL B C 1
ATOM 2263 O O . VAL B 1 41 ? -3.484 29.969 5.066 1 95.75 41 VAL B O 1
ATOM 2266 N N . LYS B 1 42 ? -5.461 30.719 5.746 1 96.69 42 LYS B N 1
ATOM 2267 C CA . LYS B 1 42 ? -6.184 30.453 4.504 1 96.69 42 LYS B CA 1
ATOM 2268 C C . LYS B 1 42 ? -5.469 31.078 3.307 1 96.69 42 LYS B C 1
ATOM 2270 O O . LYS B 1 42 ? -5.594 30.578 2.184 1 96.69 42 LYS B O 1
ATOM 2275 N N . ASP B 1 43 ? -4.605 32.094 3.482 1 96.06 43 ASP B N 1
ATOM 2276 C CA . ASP B 1 43 ? -3.93 32.75 2.371 1 96.06 43 ASP B CA 1
ATOM 2277 C C . ASP B 1 43 ? -2.473 32.312 2.266 1 96.06 43 ASP B C 1
ATOM 2279 O O . ASP B 1 43 ? -1.743 32.75 1.379 1 96.06 43 ASP B O 1
ATOM 2283 N N . TYR B 1 44 ? -2.051 31.469 3.156 1 97.56 44 TYR B N 1
ATOM 2284 C CA . TYR B 1 44 ? -0.626 31.156 3.24 1 97.56 44 TYR B CA 1
ATOM 2285 C C . TYR B 1 44 ? -0.375 29.672 3.029 1 97.56 44 TYR B C 1
ATOM 2287 O O . TYR B 1 44 ? 0.577 29.297 2.346 1 97.56 44 TYR B O 1
ATOM 2295 N N . ALA B 1 45 ? -1.233 28.781 3.508 1 98.38 45 ALA B N 1
ATOM 2296 C CA . ALA B 1 45 ? -1.059 27.344 3.363 1 98.38 45 ALA B CA 1
ATOM 2297 C C . ALA B 1 45 ? -1.504 26.875 1.982 1 98.38 45 ALA B C 1
ATOM 2299 O O . ALA B 1 45 ? -2.199 27.594 1.267 1 98.38 45 ALA B O 1
ATOM 2300 N N . ASP B 1 46 ? -1.011 25.766 1.587 1 98.69 46 ASP B N 1
ATOM 2301 C CA . ASP B 1 46 ? -1.469 25.141 0.35 1 98.69 46 ASP B CA 1
ATOM 2302 C C . ASP B 1 46 ? -2.613 24.156 0.619 1 98.69 46 ASP B C 1
ATOM 2304 O O . ASP B 1 46 ? -3.383 23.828 -0.287 1 98.69 46 ASP B O 1
ATOM 2308 N N . ALA B 1 47 ? -2.715 23.656 1.823 1 98.81 47 ALA B N 1
ATOM 2309 C CA . ALA B 1 47 ? -3.812 22.812 2.287 1 98.81 47 ALA B CA 1
ATOM 2310 C C . ALA B 1 47 ? -3.924 22.844 3.809 1 98.81 47 ALA B C 1
ATOM 2312 O O . ALA B 1 47 ? -2.961 23.188 4.5 1 98.81 47 ALA B O 1
ATOM 2313 N N . ILE B 1 48 ? -5.086 22.531 4.289 1 98.44 48 ILE B N 1
ATOM 2314 C CA . ILE B 1 48 ? -5.324 22.281 5.707 1 98.44 48 ILE B CA 1
ATOM 2315 C C . ILE B 1 48 ? -5.531 20.781 5.934 1 98.44 48 ILE B C 1
ATOM 2317 O O . ILE B 1 48 ? -6.301 20.141 5.211 1 98.44 48 ILE B O 1
ATOM 2321 N N . ILE B 1 49 ? -4.793 20.219 6.832 1 98.06 49 ILE B N 1
ATOM 2322 C CA . ILE B 1 49 ? -5.066 18.844 7.254 1 98.06 49 ILE B CA 1
ATOM 2323 C C . ILE B 1 49 ? -5.715 18.844 8.633 1 98.06 49 ILE B C 1
ATOM 2325 O O . ILE B 1 49 ? -5.348 19.641 9.5 1 98.06 49 ILE B O 1
ATOM 2329 N N . ILE B 1 50 ? -6.754 18.094 8.812 1 96.5 50 ILE B N 1
ATOM 2330 C CA . ILE B 1 50 ? -7.488 18.016 10.07 1 96.5 50 ILE B CA 1
ATOM 2331 C C . ILE B 1 50 ? -7.203 16.688 10.758 1 96.5 50 ILE B C 1
ATOM 2333 O O . ILE B 1 50 ? -7.453 15.625 10.195 1 96.5 50 ILE B O 1
ATOM 2337 N N . GLY B 1 51 ? -6.672 16.703 11.938 1 92.19 51 GLY B N 1
ATOM 2338 C CA . GLY B 1 51 ? -6.363 15.516 12.711 1 92.19 51 GLY B CA 1
ATOM 2339 C C . GLY B 1 51 ? -5.82 15.828 14.094 1 92.19 51 GLY B C 1
ATOM 2340 O O . GLY B 1 51 ? -5.707 17 14.477 1 92.19 51 GLY B O 1
ATOM 2341 N N . GLY B 1 52 ? -5.367 14.781 14.945 1 72.81 52 GLY B N 1
ATOM 2342 C CA . GLY B 1 52 ? -4.699 14.984 16.219 1 72.81 52 GLY B CA 1
ATOM 2343 C C . GLY B 1 52 ? -5.566 14.625 17.406 1 72.81 52 GLY B C 1
ATOM 2344 O O . GLY B 1 52 ? -5.066 14.492 18.531 1 72.81 52 GLY B O 1
ATOM 2345 N N . SER B 1 53 ? -6.957 14.375 17.266 1 64.44 53 SER B N 1
ATOM 2346 C CA . SER B 1 53 ? -7.801 14.344 18.453 1 64.44 53 SER B CA 1
ATOM 2347 C C . SER B 1 53 ? -8.219 12.922 18.812 1 64.44 53 SER B C 1
ATOM 2349 O O . SER B 1 53 ? -8.258 12.047 17.938 1 64.44 53 SER B O 1
ATOM 2351 N N . ILE B 1 54 ? -8.094 12.578 20.203 1 59.66 54 ILE B N 1
ATOM 2352 C CA . ILE B 1 54 ? -8.672 11.383 20.797 1 59.66 54 ILE B CA 1
ATOM 2353 C C . ILE B 1 54 ? -10.188 11.516 20.859 1 59.66 54 ILE B C 1
ATOM 2355 O O . ILE B 1 54 ? -10.906 10.508 20.922 1 59.66 54 ILE B O 1
ATOM 2359 N N . GLY B 1 55 ? -10.758 12.633 20.828 1 59.09 55 GLY B N 1
ATOM 2360 C CA . GLY B 1 55 ? -12.18 12.891 21.047 1 59.09 55 GLY B CA 1
ATOM 2361 C C . GLY B 1 55 ? -12.82 13.68 19.922 1 59.09 55 GLY B C 1
ATOM 2362 O O . GLY B 1 55 ? -12.883 14.906 19.969 1 59.09 55 GLY B O 1
ATOM 2363 N N . ILE B 1 56 ? -12.922 12.984 18.812 1 61.41 56 ILE B N 1
ATOM 2364 C CA . ILE B 1 56 ? -13.328 13.734 17.625 1 61.41 56 ILE B CA 1
ATOM 2365 C C . ILE B 1 56 ? -14.805 14.125 17.734 1 61.41 56 ILE B C 1
ATOM 2367 O O . ILE B 1 56 ? -15.609 13.781 16.875 1 61.41 56 ILE B O 1
ATOM 2371 N N . THR B 1 57 ? -15.203 14.805 18.906 1 65.25 57 THR B N 1
ATOM 2372 C CA . THR B 1 57 ? -16.578 15.297 19.016 1 65.25 57 THR B CA 1
ATOM 2373 C C . THR B 1 57 ? -16.797 16.484 18.094 1 65.25 57 THR B C 1
ATOM 2375 O O . THR B 1 57 ? -15.93 17.344 17.938 1 65.25 57 THR B O 1
ATOM 2378 N N . ASN B 1 58 ? -17.531 16.406 16.875 1 85.56 58 ASN B N 1
ATOM 2379 C CA . ASN B 1 58 ? -18.062 17.438 15.977 1 85.56 58 ASN B CA 1
ATOM 2380 C C . ASN B 1 58 ? -17.219 17.578 14.719 1 85.56 58 ASN B C 1
ATOM 2382 O O . ASN B 1 58 ? -17.047 18.688 14.211 1 85.56 58 ASN B O 1
ATOM 2386 N N . LEU B 1 59 ? -16.5 16.609 14.391 1 93.62 59 LEU B N 1
ATOM 2387 C CA . LEU B 1 59 ? -15.617 16.656 13.219 1 93.62 59 LEU B CA 1
ATOM 2388 C C . LEU B 1 59 ? -16.359 17.203 12.008 1 93.62 59 LEU B C 1
ATOM 2390 O O . LEU B 1 59 ? -15.805 18.016 11.258 1 93.62 59 LEU B O 1
ATOM 2394 N N . ASP B 1 60 ? -17.625 16.812 11.867 1 94.88 60 ASP B N 1
ATOM 2395 C CA . ASP B 1 60 ? -18.438 17.312 10.773 1 94.88 60 ASP B CA 1
ATOM 2396 C C . ASP B 1 60 ? -18.578 18.828 10.836 1 94.88 60 ASP B C 1
ATOM 2398 O O . ASP B 1 60 ? -18.312 19.531 9.852 1 94.88 60 ASP B O 1
ATOM 2402 N N . GLU B 1 61 ? -18.891 19.312 11.953 1 95.31 61 GLU B N 1
ATOM 2403 C CA . GLU B 1 61 ? -19.141 20.75 12.141 1 95.31 61 GLU B CA 1
ATOM 2404 C C . GLU B 1 61 ? -17.859 21.547 11.945 1 95.31 61 GLU B C 1
ATOM 2406 O O . GLU B 1 61 ? -17.859 22.562 11.25 1 95.31 61 GLU B O 1
ATOM 2411 N N . VAL B 1 62 ? -16.797 21.125 12.555 1 95.31 62 VAL B N 1
ATOM 2412 C CA . VAL B 1 62 ? -15.523 21.828 12.469 1 95.31 62 VAL B CA 1
ATOM 2413 C C . VAL B 1 62 ? -15.047 21.859 11.023 1 95.31 62 VAL B C 1
ATOM 2415 O O . VAL B 1 62 ? -14.641 22.906 10.516 1 95.31 62 VAL B O 1
ATOM 2418 N N . THR B 1 63 ? -15.156 20.734 10.32 1 97.12 63 THR B N 1
ATOM 2419 C CA . THR B 1 63 ? -14.703 20.672 8.938 1 97.12 63 THR B CA 1
ATOM 2420 C C . THR B 1 63 ? -15.555 21.562 8.039 1 97.12 63 THR B C 1
ATOM 2422 O O . THR B 1 63 ? -15.031 22.281 7.195 1 97.12 63 THR B O 1
ATOM 2425 N N . LYS B 1 64 ? -16.844 21.531 8.266 1 97.19 64 LYS B N 1
ATOM 2426 C CA . LYS B 1 64 ? -17.75 22.406 7.512 1 97.19 64 LYS B CA 1
ATOM 2427 C C . LYS B 1 64 ? -17.391 23.875 7.719 1 97.19 64 LYS B C 1
ATOM 2429 O O . LYS B 1 64 ? -17.375 24.656 6.766 1 97.19 64 LYS B O 1
ATOM 2434 N N . ASN B 1 65 ? -17.156 24.203 8.938 1 97.31 65 ASN B N 1
ATOM 2435 C CA . ASN B 1 65 ? -16.812 25.578 9.266 1 97.31 65 ASN B CA 1
ATOM 2436 C C . ASN B 1 65 ? -15.508 26 8.602 1 97.31 65 ASN B C 1
ATOM 2438 O O . ASN B 1 65 ? -15.422 27.094 8.047 1 97.31 65 ASN B O 1
ATOM 2442 N N . ILE B 1 66 ? -14.516 25.156 8.633 1 97.88 66 ILE B N 1
ATOM 2443 C CA . ILE B 1 66 ? -13.227 25.453 8.016 1 97.88 66 ILE B CA 1
ATOM 2444 C C . ILE B 1 66 ? -13.414 25.656 6.512 1 97.88 66 ILE B C 1
ATOM 2446 O O . ILE B 1 66 ? -12.836 26.578 5.926 1 97.88 66 ILE B O 1
ATOM 2450 N N . LYS B 1 67 ? -14.281 24.859 5.902 1 98.06 67 LYS B N 1
ATOM 2451 C CA . LYS B 1 67 ? -14.523 24.938 4.465 1 98.06 67 LYS B CA 1
ATOM 2452 C C . LYS B 1 67 ? -15.242 26.234 4.105 1 98.06 67 LYS B C 1
ATOM 2454 O O . LYS B 1 67 ? -15.125 26.719 2.979 1 98.06 67 LYS B O 1
ATOM 2459 N N . LYS B 1 68 ? -15.93 26.812 5.023 1 98.19 68 LYS B N 1
ATOM 2460 C CA . LYS B 1 68 ? -16.562 28.109 4.809 1 98.19 68 LYS B CA 1
ATOM 2461 C C . LYS B 1 68 ? -15.555 29.25 4.891 1 98.19 68 LYS B C 1
ATOM 2463 O O . LYS B 1 68 ? -15.711 30.281 4.238 1 98.19 68 LYS B O 1
ATOM 2468 N N . ILE B 1 69 ? -14.555 29.062 5.645 1 98.12 69 ILE B N 1
ATOM 2469 C CA . ILE B 1 69 ? -13.562 30.094 5.93 1 98.12 69 ILE B CA 1
ATOM 2470 C C . ILE B 1 69 ? -12.547 30.156 4.793 1 98.12 69 ILE B C 1
ATOM 2472 O O . ILE B 1 69 ? -12.008 31.234 4.492 1 98.12 69 ILE B O 1
ATOM 2476 N N . THR B 1 70 ? -12.305 29 4.148 1 97.69 70 THR B N 1
ATOM 2477 C CA . THR B 1 70 ? -11.203 28.953 3.193 1 97.69 70 THR B CA 1
ATOM 2478 C C . THR B 1 70 ? -11.586 28.141 1.961 1 97.69 70 THR B C 1
ATOM 2480 O O . THR B 1 70 ? -12.469 27.281 2.025 1 97.69 70 THR B O 1
ATOM 2483 N N . ASN B 1 71 ? -10.859 28.344 0.861 1 97.25 71 ASN B N 1
ATOM 2484 C CA . ASN B 1 71 ? -11.008 27.562 -0.357 1 97.25 71 ASN B CA 1
ATOM 2485 C C . ASN B 1 71 ? -9.891 26.531 -0.5 1 97.25 71 ASN B C 1
ATOM 2487 O O . ASN B 1 71 ? -9.812 25.828 -1.513 1 97.25 71 ASN B O 1
ATOM 2491 N N . LEU B 1 72 ? -9.047 26.422 0.485 1 98.44 72 LEU B N 1
ATOM 2492 C CA . LEU B 1 72 ? -7.965 25.438 0.463 1 98.44 72 LEU B CA 1
ATOM 2493 C C . LEU B 1 72 ? -8.523 24.016 0.5 1 98.44 72 LEU B C 1
ATOM 2495 O O . LEU B 1 72 ? -9.578 23.781 1.093 1 98.44 72 LEU B O 1
ATOM 2499 N N . PRO B 1 73 ? -7.789 23.094 -0.139 1 98.75 73 PRO B N 1
ATOM 2500 C CA . PRO B 1 73 ? -8.125 21.688 0.141 1 98.75 73 PRO B CA 1
ATOM 2501 C C . PRO B 1 73 ? -8.125 21.375 1.634 1 98.75 73 PRO B C 1
ATOM 2503 O O . PRO B 1 73 ? -7.191 21.75 2.348 1 98.75 73 PRO B O 1
ATOM 2506 N N . VAL B 1 74 ? -9.172 20.75 2.107 1 98.69 74 VAL B N 1
ATOM 2507 C CA . VAL B 1 74 ? -9.266 20.25 3.475 1 98.69 74 VAL B CA 1
ATOM 2508 C C . VAL B 1 74 ? -9.156 18.734 3.48 1 98.69 74 VAL B C 1
ATOM 2510 O O . VAL B 1 74 ? -10.039 18.031 2.975 1 98.69 74 VAL B O 1
ATOM 2513 N N . ILE B 1 75 ? -8.062 18.219 4.023 1 98.81 75 ILE B N 1
ATOM 2514 C CA . ILE B 1 75 ? -7.703 16.812 3.949 1 98.81 75 ILE B CA 1
ATOM 2515 C C . ILE B 1 75 ? -7.672 16.219 5.352 1 98.81 75 ILE B C 1
ATOM 2517 O O . ILE B 1 75 ? -7.098 16.797 6.273 1 98.81 75 ILE B O 1
ATOM 2521 N N . LEU B 1 76 ? -8.305 15.07 5.512 1 97.44 76 LEU B N 1
ATOM 2522 C CA . LEU B 1 76 ? -8.344 14.43 6.824 1 97.44 76 LEU B CA 1
ATOM 2523 C C . LEU B 1 76 ? -7.039 13.695 7.113 1 97.44 76 LEU B C 1
ATOM 2525 O O . LEU B 1 76 ? -6.477 13.047 6.23 1 97.44 76 LEU B O 1
ATOM 2529 N N . PHE B 1 77 ? -6.516 13.859 8.25 1 97.06 77 PHE B N 1
ATOM 2530 C CA . PHE B 1 77 ? -5.41 13.133 8.875 1 97.06 77 PHE B CA 1
ATOM 2531 C C . PHE B 1 77 ? -5.895 12.344 10.086 1 97.06 77 PHE B C 1
ATOM 2533 O O . PHE B 1 77 ? -5.648 12.734 11.227 1 97.06 77 PHE B O 1
ATOM 2540 N N . PRO B 1 78 ? -6.52 11.188 9.859 1 94.88 78 PRO B N 1
ATOM 2541 C CA . PRO B 1 78 ? -7.281 10.531 10.922 1 94.88 78 PRO B CA 1
ATOM 2542 C C . PRO B 1 78 ? -6.391 9.805 11.922 1 94.88 78 PRO B C 1
ATOM 2544 O O . PRO B 1 78 ? -5.379 9.203 11.539 1 94.88 78 PRO B O 1
ATOM 2547 N N . GLY B 1 79 ? -6.855 9.867 13.188 1 92.06 79 GLY B N 1
ATOM 2548 C CA . GLY B 1 79 ? -6.172 9.102 14.227 1 92.06 79 GLY B CA 1
ATOM 2549 C C . GLY B 1 79 ? -6.703 7.688 14.367 1 92.06 79 GLY B C 1
ATOM 2550 O O . GLY B 1 79 ? -6.023 6.82 14.922 1 92.06 79 GLY B O 1
ATOM 2551 N N . ASN B 1 80 ? -7.918 7.508 13.93 1 92.94 80 ASN B N 1
ATOM 2552 C CA . ASN B 1 80 ? -8.594 6.215 13.992 1 92.94 80 ASN B CA 1
ATOM 2553 C C . ASN B 1 80 ? -9.766 6.145 13.016 1 92.94 80 ASN B C 1
ATOM 2555 O O . ASN B 1 80 ? -9.953 7.055 12.203 1 92.94 80 ASN B O 1
ATOM 2559 N N . VAL B 1 81 ? -10.547 5.09 13.055 1 93.19 81 VAL B N 1
ATOM 2560 C CA . VAL B 1 81 ? -11.609 4.785 12.102 1 93.19 81 VAL B CA 1
ATOM 2561 C C . VAL B 1 81 ? -12.703 5.844 12.195 1 93.19 81 VAL B C 1
ATOM 2563 O O . VAL B 1 81 ? -13.414 6.094 11.219 1 93.19 81 VAL B O 1
ATOM 2566 N N . ASP B 1 82 ? -12.844 6.457 13.273 1 90.31 82 ASP B N 1
ATOM 2567 C CA . ASP B 1 82 ? -13.922 7.422 13.477 1 90.31 82 ASP B CA 1
ATOM 2568 C C . ASP B 1 82 ? -13.469 8.836 13.109 1 90.31 82 ASP B C 1
ATOM 2570 O O . ASP B 1 82 ? -14.234 9.789 13.242 1 90.31 82 ASP B O 1
ATOM 2574 N N . GLY B 1 83 ? -12.289 9.055 12.672 1 92.94 83 GLY B N 1
ATOM 2575 C CA . GLY B 1 83 ? -11.766 10.367 12.312 1 92.94 83 GLY B CA 1
ATOM 2576 C C . GLY B 1 83 ? -12.078 10.766 10.883 1 92.94 83 GLY B C 1
ATOM 2577 O O . GLY B 1 83 ? -11.273 11.438 10.234 1 92.94 83 GLY B O 1
ATOM 2578 N N . VAL B 1 84 ? -13.203 10.383 10.32 1 94.94 84 VAL B N 1
ATOM 2579 C CA . VAL B 1 84 ? -13.539 10.703 8.938 1 94.94 84 VAL B CA 1
ATOM 2580 C C . VAL B 1 84 ? -14.883 11.43 8.891 1 94.94 84 VAL B C 1
ATOM 2582 O O . VAL B 1 84 ? -15.758 11.18 9.719 1 94.94 84 VAL B O 1
ATOM 2585 N N . THR B 1 85 ? -15.008 12.336 7.957 1 96.12 85 THR B N 1
ATOM 2586 C CA . THR B 1 85 ? -16.234 13.078 7.715 1 96.12 85 THR B CA 1
ATOM 2587 C C . THR B 1 85 ? -16.438 13.305 6.219 1 96.12 85 THR B C 1
ATOM 2589 O O . THR B 1 85 ? -15.484 13.516 5.477 1 96.12 85 THR B O 1
ATOM 2592 N N . LYS B 1 86 ? -17.672 13.352 5.797 1 97.31 86 LYS B N 1
ATOM 2593 C CA . LYS B 1 86 ? -18.016 13.555 4.395 1 97.31 86 LYS B CA 1
ATOM 2594 C C . LYS B 1 86 ? -17.766 15 3.969 1 97.31 86 LYS B C 1
ATOM 2596 O O . LYS B 1 86 ? -17.797 15.312 2.777 1 97.31 86 LYS B O 1
ATOM 2601 N N . GLU B 1 87 ? -17.5 15.867 4.98 1 97.56 87 GLU B N 1
ATOM 2602 C CA . GLU B 1 87 ? -17.375 17.297 4.703 1 97.56 87 GLU B CA 1
ATOM 2603 C C . GLU B 1 87 ? -15.992 17.609 4.125 1 97.56 87 GLU B C 1
ATOM 2605 O O . GLU B 1 87 ? -15.781 18.703 3.594 1 97.56 87 GLU B O 1
ATOM 2610 N N . ALA B 1 88 ? -15.016 16.719 4.199 1 98.19 88 ALA B N 1
ATOM 2611 C CA . ALA B 1 88 ? -13.648 16.969 3.74 1 98.19 88 ALA B CA 1
ATOM 2612 C C . ALA B 1 88 ? -13.508 16.672 2.252 1 98.19 88 ALA B C 1
ATOM 2614 O O . ALA B 1 88 ? -14.406 16.094 1.638 1 98.19 88 ALA B O 1
ATOM 2615 N N . ASP B 1 89 ? -12.398 17.094 1.683 1 98.69 89 ASP B N 1
ATOM 2616 C CA . ASP B 1 89 ? -12.148 16.891 0.26 1 98.69 89 ASP B CA 1
ATOM 2617 C C . ASP B 1 89 ? -11.43 15.562 0.02 1 98.69 89 ASP B C 1
ATOM 2619 O O . ASP B 1 89 ? -11.578 14.953 -1.041 1 98.69 89 ASP B O 1
ATOM 2623 N N . ALA B 1 90 ? -10.641 15.203 0.92 1 98.75 90 ALA B N 1
ATOM 2624 C CA . ALA B 1 90 ? -9.789 14.016 0.792 1 98.75 90 ALA B CA 1
ATOM 2625 C C . ALA B 1 90 ? -9.375 13.492 2.162 1 98.75 90 ALA B C 1
ATOM 2627 O O . ALA B 1 90 ? -9.711 14.078 3.189 1 98.75 90 ALA B O 1
ATOM 2628 N N . VAL B 1 91 ? -8.797 12.352 2.158 1 98.56 91 VAL B N 1
ATOM 2629 C CA . VAL B 1 91 ? -8.25 11.734 3.365 1 98.56 91 VAL B CA 1
ATOM 2630 C C . VAL B 1 91 ? -6.859 11.18 3.076 1 98.56 91 VAL B C 1
ATOM 2632 O O . VAL B 1 91 ? -6.625 10.602 2.016 1 98.56 91 VAL B O 1
ATOM 2635 N N . LEU B 1 92 ? -5.891 11.531 3.945 1 98.56 92 LEU B N 1
ATOM 2636 C CA . LEU B 1 92 ? -4.637 10.789 3.918 1 98.56 92 LEU B CA 1
ATOM 2637 C C . LEU B 1 92 ? -4.855 9.336 4.324 1 98.56 92 LEU B C 1
ATOM 2639 O O . LEU B 1 92 ? -5.008 9.039 5.512 1 98.56 92 LEU B O 1
ATOM 2643 N N . PHE B 1 93 ? -4.961 8.484 3.371 1 98.56 93 PHE B N 1
ATOM 2644 C CA . PHE B 1 93 ? -5.148 7.066 3.658 1 98.56 93 PHE B CA 1
ATOM 2645 C C . PHE B 1 93 ? -3.82 6.406 4.012 1 98.56 93 PHE B C 1
ATOM 2647 O O . PHE B 1 93 ? -3.055 6.027 3.121 1 98.56 93 PHE B O 1
ATOM 2654 N N . MET B 1 94 ? -3.65 6.184 5.34 1 97.62 94 MET B N 1
ATOM 2655 C CA . MET B 1 94 ? -2.273 5.945 5.762 1 97.62 94 MET B CA 1
ATOM 2656 C C . MET B 1 94 ? -2.139 4.586 6.438 1 97.62 94 MET B C 1
ATOM 2658 O O . MET B 1 94 ? -3.084 4.098 7.059 1 97.62 94 MET B O 1
ATOM 2662 N N . SER B 1 95 ? -1.049 3.979 6.289 1 98.69 95 SER B N 1
ATOM 2663 C CA . SER B 1 95 ? -0.531 2.891 7.113 1 98.69 95 SER B CA 1
ATOM 2664 C C . SER B 1 95 ? 0.572 3.381 8.047 1 98.69 95 SER B C 1
ATOM 2666 O O . SER B 1 95 ? 1.548 3.984 7.594 1 98.69 95 SER B O 1
ATOM 2668 N N . LEU B 1 96 ? 0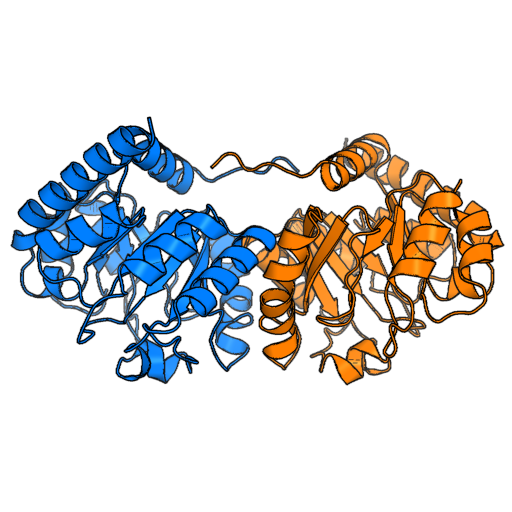.361 3.25 9.367 1 98.56 96 LEU B N 1
ATOM 2669 C CA . LEU B 1 96 ? 1.482 3.453 10.281 1 98.56 96 LEU B CA 1
ATOM 2670 C C . LEU B 1 96 ? 2.471 2.295 10.195 1 98.56 96 LEU B C 1
ATOM 2672 O O . LEU B 1 96 ? 2.455 1.397 11.039 1 98.56 96 LEU B O 1
ATOM 2676 N N . MET B 1 97 ? 3.418 2.338 9.273 1 98.88 97 MET B N 1
ATOM 2677 C CA . MET B 1 97 ? 4.156 1.177 8.789 1 98.88 97 MET B CA 1
ATOM 2678 C C . MET B 1 97 ? 5.102 0.641 9.859 1 98.88 97 MET B C 1
ATOM 2680 O O . MET B 1 97 ? 5.395 -0.555 9.891 1 98.88 97 MET B O 1
ATOM 2684 N N . ASN B 1 98 ? 5.582 1.543 10.695 1 98.75 98 ASN B N 1
ATOM 2685 C CA . ASN B 1 98 ? 6.52 1.067 11.711 1 98.75 98 ASN B CA 1
ATOM 2686 C C . ASN B 1 98 ? 5.855 0.953 13.078 1 98.75 98 ASN B C 1
ATOM 2688 O O . ASN B 1 98 ? 6.496 1.172 14.109 1 98.75 98 ASN B O 1
ATOM 2692 N N . SER B 1 99 ? 4.566 0.715 13.156 1 98.62 99 SER B N 1
ATOM 2693 C CA . SER B 1 99 ? 3.883 0.337 14.391 1 98.62 99 SER B CA 1
ATOM 2694 C C . SER B 1 99 ? 4.172 -1.114 14.758 1 98.62 99 SER B C 1
ATOM 2696 O O . SER B 1 99 ? 4.344 -1.961 13.883 1 98.62 99 SER B O 1
ATOM 2698 N N . LYS B 1 100 ? 4.145 -1.453 16.016 1 98.12 100 LYS B N 1
ATOM 2699 C CA . LYS B 1 100 ? 4.301 -2.816 16.516 1 98.12 100 LYS B CA 1
ATOM 2700 C C . LYS B 1 100 ? 2.961 -3.543 16.562 1 98.12 100 LYS B C 1
ATOM 2702 O O . LYS B 1 100 ? 2.891 -4.703 16.969 1 98.12 100 LYS B O 1
ATOM 2707 N N . ASN B 1 101 ? 1.907 -2.865 16.141 1 98.31 101 ASN B N 1
ATOM 2708 C CA . ASN B 1 101 ? 0.534 -3.35 16.234 1 98.31 101 ASN B CA 1
ATOM 2709 C C . ASN B 1 101 ? -0.138 -3.389 14.867 1 98.31 101 ASN B C 1
ATOM 2711 O O . ASN B 1 101 ? -0.236 -2.365 14.188 1 98.31 101 ASN B O 1
ATOM 2715 N N . THR B 1 102 ? -0.647 -4.578 14.453 1 98.5 102 THR B N 1
ATOM 2716 C CA . THR B 1 102 ? -1.264 -4.746 13.141 1 98.5 102 THR B CA 1
ATOM 2717 C C . THR B 1 102 ? -2.494 -3.852 13 1 98.5 102 THR B C 1
ATOM 2719 O O . THR B 1 102 ? -2.893 -3.5 11.891 1 98.5 102 THR B O 1
ATOM 2722 N N . TYR B 1 103 ? -3.074 -3.453 14.117 1 98.12 103 TYR B N 1
ATOM 2723 C CA . TYR B 1 103 ? -4.254 -2.596 14.07 1 98.12 103 TYR B CA 1
ATOM 2724 C C . TYR B 1 103 ? -3.943 -1.282 13.359 1 98.12 103 TYR B C 1
ATOM 2726 O O . TYR B 1 103 ? -4.703 -0.842 12.492 1 98.12 103 TYR B O 1
ATOM 2734 N N . TRP B 1 104 ? -2.801 -0.689 13.641 1 97.75 104 TRP B N 1
ATOM 2735 C CA . TRP B 1 104 ? -2.469 0.636 13.125 1 97.75 104 TRP B CA 1
ATOM 2736 C C . TRP B 1 104 ? -1.796 0.539 11.758 1 97.75 104 TRP B C 1
ATOM 2738 O O . TRP B 1 104 ? -1.842 1.484 10.969 1 97.75 104 TRP B O 1
ATOM 2748 N N . ASN B 1 105 ? -1.229 -0.656 11.453 1 97.31 105 ASN B N 1
ATOM 2749 C CA . ASN B 1 105 ? -0.589 -0.879 10.164 1 97.31 105 ASN B CA 1
ATOM 2750 C C . ASN B 1 105 ? -1.615 -1.177 9.07 1 97.31 105 ASN B C 1
ATOM 2752 O O . ASN B 1 105 ? -1.447 -0.761 7.926 1 97.31 105 ASN B O 1
ATOM 2756 N N . MET B 1 106 ? -2.621 -1.875 9.492 1 98.44 106 MET B N 1
ATOM 2757 C CA . MET B 1 106 ? -3.424 -2.473 8.43 1 98.44 106 MET B CA 1
ATOM 2758 C C . MET B 1 106 ? -4.906 -2.451 8.789 1 98.44 106 MET B C 1
ATOM 2760 O O . MET B 1 106 ? -5.738 -2.01 7.992 1 98.44 106 MET B O 1
ATOM 2764 N N . THR B 1 107 ? -5.281 -2.814 10.023 1 98.31 107 THR B N 1
ATOM 2765 C CA . THR B 1 107 ? -6.668 -3.1 10.383 1 98.31 107 THR B CA 1
ATOM 2766 C C . THR B 1 107 ? -7.496 -1.818 10.398 1 98.31 107 THR B C 1
ATOM 2768 O O . THR B 1 107 ? -8.562 -1.756 9.773 1 98.31 107 THR B O 1
ATOM 2771 N N . ALA B 1 108 ? -7.008 -0.786 11.031 1 97.69 108 ALA B N 1
ATOM 2772 C CA . ALA B 1 108 ? -7.785 0.441 11.18 1 97.69 108 ALA B CA 1
ATOM 2773 C C . ALA B 1 108 ? -8.078 1.069 9.82 1 97.69 108 ALA B C 1
ATOM 2775 O O . ALA B 1 108 ? -9.234 1.349 9.492 1 97.69 108 ALA B O 1
ATOM 2776 N N . PRO B 1 109 ? -7.023 1.294 8.961 1 98.12 109 PRO B N 1
ATOM 2777 C CA . PRO B 1 109 ? -7.367 1.842 7.645 1 98.12 109 PRO B CA 1
ATOM 2778 C C . PRO B 1 109 ? -8.328 0.948 6.863 1 98.12 109 PRO B C 1
ATOM 2780 O O . PRO B 1 109 ? -9.219 1.449 6.168 1 98.12 109 PRO B O 1
ATOM 2783 N N . THR B 1 110 ? -8.18 -0.333 7.004 1 98.69 110 THR B N 1
ATOM 2784 C CA . THR B 1 110 ? -9.062 -1.266 6.305 1 98.69 110 THR B CA 1
ATOM 2785 C C . THR B 1 110 ? -10.5 -1.116 6.785 1 98.69 110 THR B C 1
ATOM 2787 O O . THR B 1 110 ? -11.43 -1.034 5.977 1 98.69 110 THR B O 1
ATOM 2790 N N . LEU B 1 111 ? -10.664 -1.018 8.062 1 98 111 LEU B N 1
ATOM 2791 C CA . LEU B 1 111 ? -11.992 -0.868 8.641 1 98 111 LEU B CA 1
ATOM 2792 C C . LEU B 1 111 ? -12.617 0.458 8.227 1 98 111 LEU B C 1
ATOM 2794 O O . LEU B 1 111 ? -13.844 0.561 8.117 1 98 111 LEU B O 1
ATOM 2798 N N . GLY B 1 112 ? -11.836 1.488 7.934 1 97.75 112 GLY B N 1
ATOM 2799 C CA . GLY B 1 112 ? -12.328 2.803 7.555 1 97.75 112 GLY B CA 1
ATOM 2800 C C . GLY B 1 112 ? -12.617 2.932 6.07 1 97.75 112 GLY B C 1
ATOM 2801 O O . GLY B 1 112 ? -13.273 3.881 5.641 1 97.75 112 GLY B O 1
ATOM 2802 N N . ALA B 1 113 ? -12.203 1.962 5.27 1 98.44 113 ALA B N 1
ATOM 2803 C CA . ALA B 1 113 ? -12.211 2.086 3.814 1 98.44 113 ALA B CA 1
ATOM 2804 C C . ALA B 1 113 ? -13.641 2.223 3.283 1 98.44 113 ALA B C 1
ATOM 2806 O O . ALA B 1 113 ? -13.898 3.021 2.381 1 98.44 113 ALA B O 1
ATOM 2807 N N . LEU B 1 114 ? -14.562 1.463 3.824 1 97.44 114 LEU B N 1
ATOM 2808 C CA . LEU B 1 114 ? -15.938 1.506 3.324 1 97.44 114 LEU B CA 1
ATOM 2809 C C . LEU B 1 114 ? -16.578 2.863 3.598 1 97.44 114 LEU B C 1
ATOM 2811 O O . LEU B 1 114 ? -17.297 3.396 2.754 1 97.44 114 LEU B O 1
ATOM 2815 N N . THR B 1 115 ? -16.312 3.406 4.781 1 97.81 115 THR B N 1
ATOM 2816 C CA . THR B 1 115 ? -16.828 4.734 5.113 1 97.81 115 THR B CA 1
ATOM 2817 C C . THR B 1 115 ? -16.25 5.785 4.168 1 97.81 115 THR B C 1
ATOM 2819 O O . THR B 1 115 ? -16.969 6.676 3.713 1 97.81 115 THR B O 1
ATOM 2822 N N . ILE B 1 116 ? -14.992 5.676 3.873 1 98.38 116 ILE B N 1
ATOM 2823 C CA . ILE B 1 116 ? -14.336 6.594 2.947 1 98.38 116 ILE B CA 1
ATOM 2824 C C . ILE B 1 116 ? -15.008 6.523 1.58 1 98.38 116 ILE B C 1
ATOM 2826 O O . ILE B 1 116 ? -15.281 7.551 0.958 1 98.38 116 ILE B O 1
ATOM 2830 N N . LYS B 1 117 ? -15.273 5.324 1.146 1 98.25 117 LYS B N 1
ATOM 2831 C CA . LYS B 1 117 ? -15.969 5.141 -0.126 1 98.25 117 LYS B CA 1
ATOM 2832 C C . LYS B 1 117 ? -17.375 5.742 -0.079 1 98.25 117 LYS B C 1
ATOM 2834 O O . LYS B 1 117 ? -17.766 6.465 -0.994 1 98.25 117 LYS B O 1
ATOM 2839 N N . LYS B 1 118 ? -18.109 5.457 0.957 1 98.06 118 LYS B N 1
ATOM 2840 C CA . LYS B 1 118 ? -19.484 5.945 1.12 1 98.06 118 LYS B CA 1
ATOM 2841 C C . LYS B 1 118 ? -19.516 7.473 1.106 1 98.06 118 LYS B C 1
ATOM 2843 O O . LYS B 1 118 ? -20.438 8.07 0.541 1 98.06 118 LYS B O 1
ATOM 2848 N N . TYR B 1 119 ? -18.531 8.125 1.697 1 98.06 119 TYR B N 1
ATOM 2849 C CA . TYR B 1 119 ? -18.469 9.578 1.818 1 98.06 119 TYR B CA 1
ATOM 2850 C C . TYR B 1 119 ? -17.953 10.211 0.53 1 98.06 119 TYR B C 1
ATOM 2852 O O . TYR B 1 119 ? -18.016 11.43 0.366 1 98.06 119 TYR B O 1
ATOM 2860 N N . GLY B 1 120 ? -17.406 9.383 -0.406 1 98 120 GLY B N 1
ATOM 2861 C CA . GLY B 1 120 ? -16.875 9.906 -1.649 1 98 120 GLY B CA 1
ATOM 2862 C C . GLY B 1 120 ? -15.586 10.688 -1.46 1 98 120 GLY B C 1
ATOM 2863 O O . GLY B 1 120 ? -15.297 11.617 -2.219 1 98 120 GLY B O 1
ATOM 2864 N N . LEU B 1 121 ? -14.844 10.375 -0.417 1 98.5 121 LEU B N 1
ATOM 2865 C CA . LEU B 1 121 ? -13.578 11.047 -0.152 1 98.5 121 LEU B CA 1
ATOM 2866 C C . LEU B 1 121 ? -12.484 10.539 -1.092 1 98.5 121 LEU B C 1
ATOM 2868 O O . LEU B 1 121 ? -12.414 9.344 -1.377 1 98.5 121 LEU B O 1
ATOM 2872 N N . GLU B 1 122 ? -11.695 11.477 -1.59 1 98.5 122 GLU B N 1
ATOM 2873 C CA . GLU B 1 122 ? -10.469 11.07 -2.275 1 98.5 122 GLU B CA 1
ATOM 2874 C C . GLU B 1 122 ? -9.453 10.5 -1.296 1 98.5 122 GLU B C 1
ATOM 2876 O O . GLU B 1 122 ? -9.109 11.141 -0.302 1 98.5 122 GLU B O 1
ATOM 2881 N N . ALA B 1 123 ? -9.008 9.281 -1.577 1 98.44 123 ALA B N 1
ATOM 2882 C CA . ALA B 1 123 ? -7.988 8.664 -0.74 1 98.44 123 ALA B CA 1
ATOM 2883 C C . ALA B 1 123 ? -6.59 8.922 -1.298 1 98.44 123 ALA B C 1
ATOM 2885 O O . ALA B 1 123 ? -6.312 8.609 -2.457 1 98.44 123 ALA B O 1
ATOM 2886 N N . ILE B 1 124 ? -5.715 9.484 -0.541 1 98.56 124 ILE B N 1
ATOM 2887 C CA . ILE B 1 124 ? -4.324 9.719 -0.921 1 98.56 124 ILE B CA 1
ATOM 2888 C C . ILE B 1 124 ? -3.422 8.703 -0.218 1 98.56 124 ILE B C 1
ATOM 2890 O O . ILE B 1 124 ? -3.268 8.742 1.005 1 98.56 124 ILE B O 1
ATOM 2894 N N . PRO B 1 125 ? -2.842 7.801 -0.926 1 98.31 125 PRO B N 1
ATOM 2895 C CA . PRO B 1 125 ? -2.074 6.715 -0.312 1 98.31 125 PRO B CA 1
ATOM 2896 C C . PRO B 1 125 ? -0.8 7.207 0.373 1 98.31 125 PRO B C 1
ATOM 2898 O O . PRO B 1 125 ? 0.042 7.844 -0.265 1 98.31 125 PRO B O 1
ATOM 2901 N N . MET B 1 126 ? -0.639 6.766 1.62 1 97.94 126 MET B N 1
ATOM 2902 C CA . MET B 1 126 ? 0.412 7.391 2.418 1 97.94 126 MET B CA 1
ATOM 2903 C C . MET B 1 126 ? 1.044 6.383 3.373 1 97.94 126 MET B C 1
ATOM 2905 O O . MET B 1 126 ? 0.338 5.691 4.105 1 97.94 126 MET B O 1
ATOM 2909 N N . ALA B 1 127 ? 2.414 6.293 3.303 1 98.81 127 ALA B N 1
ATOM 2910 C CA . ALA B 1 127 ? 3.15 5.695 4.414 1 98.81 127 ALA B CA 1
ATOM 2911 C C . ALA B 1 127 ? 3.311 6.684 5.562 1 98.81 127 ALA B C 1
ATOM 2913 O O . ALA B 1 127 ? 3.771 7.812 5.363 1 98.81 127 ALA B O 1
ATOM 2914 N N . TYR B 1 128 ? 2.812 6.336 6.707 1 98.75 128 TYR B N 1
ATOM 2915 C CA . TYR B 1 128 ? 3.016 7.125 7.918 1 98.75 128 TYR B CA 1
ATOM 2916 C C . TYR B 1 128 ? 4.105 6.516 8.789 1 98.75 128 TYR B C 1
ATOM 2918 O O . TYR B 1 128 ? 3.99 5.367 9.227 1 98.75 128 TYR B O 1
ATOM 2926 N N . LEU B 1 129 ? 5.191 7.277 9 1 98.88 129 LEU B N 1
ATOM 2927 C CA . LEU B 1 129 ? 6.359 6.797 9.734 1 98.88 129 LEU B CA 1
ATOM 2928 C C . LEU B 1 129 ? 6.625 7.656 10.961 1 98.88 129 LEU B C 1
ATOM 2930 O O . LEU B 1 129 ? 6.758 8.875 10.852 1 98.88 129 LEU B O 1
ATOM 2934 N N . GLY B 1 130 ? 6.668 7.004 12.102 1 98.75 130 GLY B N 1
ATOM 2935 C CA . GLY B 1 130 ? 7.051 7.684 13.336 1 98.75 130 GLY B CA 1
ATOM 2936 C C . GLY B 1 130 ? 8.555 7.762 13.531 1 98.75 130 GLY B C 1
ATOM 2937 O O . GLY B 1 130 ? 9.227 6.734 13.617 1 98.75 130 GLY B O 1
ATOM 2938 N N . ILE B 1 131 ? 9.039 8.938 13.641 1 98.88 131 ILE B N 1
ATOM 2939 C CA . ILE B 1 131 ? 10.469 9.203 13.734 1 98.88 131 ILE B CA 1
ATOM 2940 C C . ILE B 1 131 ? 10.805 9.734 15.125 1 98.88 131 ILE B C 1
ATOM 2942 O O . ILE B 1 131 ? 10.031 10.508 15.703 1 98.88 131 ILE B O 1
ATOM 2946 N N . GLU B 1 132 ? 11.852 9.281 15.633 1 98.5 132 GLU B N 1
ATOM 2947 C CA . GLU B 1 132 ? 12.336 9.859 16.875 1 98.5 132 GLU B CA 1
ATOM 2948 C C . GLU B 1 132 ? 12.32 11.383 16.828 1 98.5 132 GLU B C 1
ATOM 2950 O O . GLU B 1 132 ? 12.773 11.984 15.852 1 98.5 132 GLU B O 1
ATOM 2955 N N . PRO B 1 133 ? 11.648 11.969 17.922 1 98.38 133 PRO B N 1
ATOM 2956 C CA . PRO B 1 133 ? 11.336 11.453 19.25 1 98.38 133 PRO B CA 1
ATOM 2957 C C . PRO B 1 133 ? 9.836 11.234 19.453 1 98.38 133 PRO B C 1
ATOM 2959 O O . PRO B 1 133 ? 9.289 11.602 20.5 1 98.38 133 PRO B O 1
ATOM 2962 N N . ILE B 1 134 ? 9.156 10.617 18.578 1 97.5 134 ILE B N 1
ATOM 2963 C CA . ILE B 1 134 ? 7.703 10.523 18.531 1 97.5 134 ILE B CA 1
ATOM 2964 C C . ILE B 1 134 ? 7.191 9.688 19.703 1 97.5 134 ILE B C 1
ATOM 2966 O O . ILE B 1 134 ? 6.023 9.789 20.078 1 97.5 134 ILE B O 1
ATOM 2970 N N . SER B 1 135 ? 8.062 8.789 20.234 1 96.06 135 SER B N 1
ATOM 2971 C CA . SER B 1 135 ? 7.652 7.902 21.312 1 96.06 135 SER B CA 1
ATOM 2972 C C . SER B 1 135 ? 7.203 8.695 22.547 1 96.06 135 SER B C 1
ATOM 2974 O O . SER B 1 135 ? 6.512 8.164 23.406 1 96.06 135 SER B O 1
ATOM 2976 N N . LYS B 1 136 ? 7.516 9.953 22.609 1 93.38 136 LYS B N 1
ATOM 2977 C CA . LYS B 1 136 ? 7.164 10.812 23.734 1 93.38 136 LYS B CA 1
ATOM 2978 C C . LYS B 1 136 ? 5.871 11.578 23.469 1 93.38 136 LYS B C 1
ATOM 2980 O O . LYS B 1 136 ? 5.453 12.414 24.266 1 93.38 136 LYS B O 1
ATOM 2985 N N . THR B 1 137 ? 5.266 11.352 22.391 1 91.81 137 THR B N 1
ATOM 2986 C CA . THR B 1 137 ? 4.047 12.047 21.984 1 91.81 137 THR B CA 1
ATOM 2987 C C . THR B 1 137 ? 2.846 11.109 22.031 1 91.81 137 THR B C 1
ATOM 2989 O O . THR B 1 137 ? 3.004 9.898 22.188 1 91.81 137 THR B O 1
ATOM 2992 N N . ALA B 1 138 ? 1.645 11.68 21.891 1 87.75 138 ALA B N 1
ATOM 2993 C CA . ALA B 1 138 ? 0.407 10.906 21.906 1 87.75 138 ALA B CA 1
ATOM 2994 C C . ALA B 1 138 ? 0.388 9.867 20.781 1 87.75 138 ALA B C 1
ATOM 2996 O O . ALA B 1 138 ? 0.038 8.711 21.016 1 87.75 138 ALA B O 1
ATOM 2997 N N . VAL B 1 139 ? 0.778 10.227 19.656 1 91.88 139 VAL B N 1
ATOM 2998 C CA . VAL B 1 139 ? 0.764 9.344 18.5 1 91.88 139 VAL B CA 1
ATOM 2999 C C . VAL B 1 139 ? 1.724 8.18 18.719 1 91.88 139 VAL B C 1
ATOM 3001 O O . VAL B 1 139 ? 1.427 7.039 18.359 1 91.88 139 VAL B O 1
ATOM 3004 N N . GLY B 1 140 ? 2.904 8.508 19.266 1 94.94 140 GLY B N 1
ATOM 3005 C CA . GLY B 1 140 ? 3.854 7.441 19.562 1 94.94 140 GLY B CA 1
ATOM 3006 C C . GLY B 1 140 ? 3.311 6.402 20.531 1 94.94 140 GLY B C 1
ATOM 3007 O O . GLY B 1 140 ? 3.477 5.199 20.312 1 94.94 140 GLY B O 1
ATOM 3008 N N . PHE B 1 141 ? 2.666 6.922 21.547 1 93.75 141 PHE B N 1
ATOM 3009 C CA . PHE B 1 141 ? 2.137 6.039 22.594 1 93.75 141 PHE B CA 1
ATOM 3010 C C . PHE B 1 141 ? 0.944 5.246 22.062 1 93.75 141 PHE B C 1
ATOM 3012 O O . PHE B 1 141 ? 0.955 4.016 22.078 1 93.75 141 PHE B O 1
ATOM 3019 N N . VAL B 1 142 ? -0.092 5.906 21.547 1 93.25 142 VAL B N 1
ATOM 3020 C CA . VAL B 1 142 ? -1.34 5.289 21.109 1 93.25 142 VAL B CA 1
ATOM 3021 C C . VAL B 1 142 ? -1.072 4.367 19.922 1 93.25 142 VAL B C 1
ATOM 3023 O O . VAL B 1 142 ? -1.635 3.273 19.844 1 93.25 142 VAL B O 1
ATOM 3026 N N . GLY B 1 143 ? -0.203 4.785 18.984 1 96.25 143 GLY B N 1
ATOM 3027 C CA . GLY B 1 143 ? 0.077 4.055 17.766 1 96.25 143 GLY B CA 1
ATOM 3028 C C . GLY B 1 143 ? 1.041 2.902 17.969 1 96.25 143 GLY B C 1
ATOM 3029 O O . GLY B 1 143 ? 1.329 2.158 17.016 1 96.25 143 GLY B O 1
ATOM 3030 N N . GLU B 1 144 ? 1.569 2.799 19.25 1 97.56 144 GLU B N 1
ATOM 3031 C CA . GLU B 1 144 ? 2.568 1.774 19.531 1 97.56 144 GLU B CA 1
ATOM 3032 C C . GLU B 1 144 ? 3.693 1.795 18.5 1 97.56 144 GLU B C 1
ATOM 3034 O O . GLU B 1 144 ? 4.043 0.757 17.938 1 97.56 144 GLU B O 1
ATOM 3039 N N . VAL B 1 145 ? 4.254 2.936 18.328 1 98.06 145 VAL B N 1
ATOM 3040 C CA . VAL B 1 145 ? 5.23 3.16 17.266 1 98.06 145 VAL B CA 1
ATOM 3041 C C . VAL B 1 145 ? 6.574 2.553 17.656 1 98.06 145 VAL B C 1
ATOM 3043 O O . VAL B 1 145 ? 7.031 2.719 18.781 1 98.06 145 VAL B O 1
ATOM 3046 N N . ASN B 1 146 ? 7.199 1.756 16.781 1 98.25 146 ASN B N 1
ATOM 3047 C CA . ASN B 1 146 ? 8.625 1.441 16.844 1 98.25 146 ASN B CA 1
ATOM 3048 C C . ASN B 1 146 ? 9.469 2.559 16.25 1 98.25 146 ASN B C 1
ATOM 3050 O O . ASN B 1 146 ? 9.875 2.482 15.086 1 98.25 146 ASN B O 1
ATOM 3054 N N . GLU B 1 147 ? 9.688 3.49 17.016 1 98.19 147 GLU B N 1
ATOM 3055 C CA . GLU B 1 147 ? 10.266 4.75 16.562 1 98.19 147 GLU B CA 1
ATOM 3056 C C . GLU B 1 147 ? 11.57 4.52 15.805 1 98.19 147 GLU B C 1
ATOM 3058 O O . GLU B 1 147 ? 12.398 3.703 16.219 1 98.19 147 GLU B O 1
ATOM 3063 N N . ILE B 1 148 ? 11.773 5.172 14.656 1 98.81 148 ILE B N 1
ATOM 3064 C CA . ILE B 1 148 ? 13 5.102 13.875 1 98.81 148 ILE B CA 1
ATOM 3065 C C . ILE B 1 148 ? 14.008 6.117 14.406 1 98.81 148 ILE B C 1
ATOM 3067 O O . ILE B 1 148 ? 13.727 7.32 14.453 1 98.81 148 ILE B O 1
ATOM 3071 N N . PRO B 1 149 ? 15.172 5.691 14.797 1 98.62 149 PRO B N 1
ATOM 3072 C CA . PRO B 1 149 ? 16.172 6.633 15.328 1 98.62 149 PRO B CA 1
ATOM 3073 C C . PRO B 1 149 ? 16.672 7.609 14.266 1 98.62 149 PRO B C 1
ATOM 3075 O O . PRO B 1 149 ? 16.922 7.215 13.125 1 98.62 149 PRO B O 1
ATOM 3078 N N . GLN B 1 150 ? 16.859 8.859 14.633 1 97.56 150 GLN B N 1
ATOM 3079 C CA . GLN B 1 150 ? 17.344 9.883 13.703 1 97.56 150 GLN B CA 1
ATOM 3080 C C . GLN B 1 150 ? 18.703 9.516 13.133 1 97.56 150 GLN B C 1
ATOM 3082 O O . GLN B 1 150 ? 19.016 9.852 11.992 1 97.56 150 GLN B O 1
ATOM 3087 N N . LYS B 1 151 ? 19.453 8.812 13.859 1 97.94 151 LYS B N 1
ATOM 3088 C CA . LYS B 1 151 ? 20.828 8.484 13.477 1 97.94 151 LYS B CA 1
ATOM 3089 C C . LYS B 1 151 ? 20.859 7.281 12.539 1 97.94 151 LYS B C 1
ATOM 3091 O O . LYS B 1 151 ? 21.922 6.895 12.047 1 97.94 151 LYS B O 1
ATOM 3096 N N . LYS B 1 152 ? 19.766 6.703 12.266 1 98.25 152 LYS B N 1
ATOM 3097 C CA . LYS B 1 152 ? 19.656 5.605 11.305 1 98.25 152 LYS B CA 1
ATOM 3098 C C . LYS B 1 152 ? 18.734 5.973 10.148 1 98.25 152 LYS B C 1
ATOM 3100 O O . LYS B 1 152 ? 17.719 5.312 9.914 1 98.25 152 LYS B O 1
ATOM 3105 N N . PRO B 1 153 ? 19.125 6.938 9.391 1 98.38 153 PRO B N 1
ATOM 3106 C CA . PRO B 1 153 ? 18.25 7.449 8.328 1 98.38 153 PRO B CA 1
ATOM 3107 C C . PRO B 1 153 ? 17.922 6.391 7.277 1 98.38 153 PRO B C 1
ATOM 3109 O O . PRO B 1 153 ? 16.891 6.48 6.609 1 98.38 153 PRO B O 1
ATOM 3112 N N . GLU B 1 154 ? 18.781 5.344 7.164 1 98.31 154 GLU B N 1
ATOM 3113 C CA . GLU B 1 154 ? 18.578 4.301 6.164 1 98.31 154 GLU B CA 1
ATOM 3114 C C . GLU B 1 154 ? 17.312 3.51 6.445 1 98.31 154 GLU B C 1
ATOM 3116 O O . GLU B 1 154 ? 16.656 3.027 5.516 1 98.31 154 GLU B O 1
ATOM 3121 N N . ILE B 1 155 ? 16.984 3.408 7.727 1 98.69 155 ILE B N 1
ATOM 3122 C CA . ILE B 1 155 ? 15.797 2.652 8.086 1 98.69 155 ILE B CA 1
ATOM 3123 C C . ILE B 1 155 ? 14.562 3.336 7.516 1 98.69 155 ILE B C 1
ATOM 3125 O O . ILE B 1 155 ? 13.742 2.695 6.848 1 98.69 155 ILE B O 1
ATOM 3129 N N . ALA B 1 156 ? 14.453 4.656 7.695 1 98.88 156 ALA B N 1
ATOM 3130 C CA . ALA B 1 156 ? 13.32 5.395 7.141 1 98.88 156 ALA B CA 1
ATOM 3131 C C . ALA B 1 156 ? 13.305 5.309 5.617 1 98.88 156 ALA B C 1
ATOM 3133 O O . ALA B 1 156 ? 12.242 5.188 5.004 1 98.88 156 ALA B O 1
ATOM 3134 N N . SER B 1 157 ? 14.477 5.352 5.039 1 98.75 157 SER B N 1
ATOM 3135 C CA . SER B 1 157 ? 14.57 5.336 3.584 1 98.75 157 SER B CA 1
ATOM 3136 C C . SER B 1 157 ? 14.078 4.008 3.016 1 98.75 157 SER B C 1
ATOM 3138 O O . SER B 1 157 ? 13.43 3.977 1.968 1 98.75 157 SER B O 1
ATOM 3140 N N . ILE B 1 158 ? 14.359 2.926 3.691 1 98.81 158 ILE B N 1
ATOM 3141 C CA . ILE B 1 158 ? 13.922 1.612 3.232 1 98.81 158 ILE B CA 1
ATOM 3142 C C . ILE B 1 158 ? 12.406 1.5 3.361 1 98.81 158 ILE B C 1
ATOM 3144 O O . ILE B 1 158 ? 11.742 0.917 2.498 1 98.81 158 ILE B O 1
ATOM 3148 N N . TYR B 1 159 ? 11.844 2.045 4.434 1 98.94 159 TYR B N 1
ATOM 3149 C CA . TYR B 1 159 ? 10.391 2.084 4.562 1 98.94 159 TYR B CA 1
ATOM 3150 C C . TYR B 1 159 ? 9.766 2.877 3.422 1 98.94 159 TYR B C 1
ATOM 3152 O O . TYR B 1 159 ? 8.75 2.461 2.854 1 98.94 159 TYR B O 1
ATOM 3160 N N . CYS B 1 160 ? 10.367 3.998 3.078 1 98.88 160 CYS B N 1
ATOM 3161 C CA . CYS B 1 160 ? 9.836 4.812 1.99 1 98.88 160 CYS B CA 1
ATOM 3162 C C . CYS B 1 160 ? 9.938 4.078 0.66 1 98.88 160 CYS B C 1
ATOM 3164 O O . CYS B 1 160 ? 9.023 4.141 -0.162 1 98.88 160 CYS B O 1
ATOM 3166 N N . LEU B 1 161 ? 11.039 3.396 0.442 1 98.81 161 LEU B N 1
ATOM 3167 C CA . LEU B 1 161 ? 11.188 2.584 -0.76 1 98.81 161 LEU B CA 1
ATOM 3168 C C . LEU B 1 161 ? 10.109 1.506 -0.821 1 98.81 161 LEU B C 1
ATOM 3170 O O . LEU B 1 161 ? 9.453 1.335 -1.852 1 98.81 161 LEU B O 1
ATOM 3174 N N . SER B 1 162 ? 9.961 0.84 0.286 1 98.81 162 SER B N 1
ATOM 3175 C CA . SER B 1 162 ? 8.93 -0.19 0.393 1 98.81 162 SER B CA 1
ATOM 3176 C C . SER B 1 162 ? 7.547 0.376 0.086 1 98.81 162 SER B C 1
ATOM 3178 O O . SER B 1 162 ? 6.773 -0.232 -0.654 1 98.81 162 SER B O 1
ATOM 3180 N N . ALA B 1 163 ? 7.234 1.533 0.641 1 98.81 163 ALA B N 1
ATOM 3181 C CA . ALA B 1 163 ? 5.961 2.203 0.382 1 98.81 163 ALA B CA 1
ATOM 3182 C C . ALA B 1 163 ? 5.754 2.428 -1.112 1 98.81 163 ALA B C 1
ATOM 3184 O O . ALA B 1 163 ? 4.664 2.186 -1.637 1 98.81 163 ALA B O 1
ATOM 3185 N N . SER B 1 164 ? 6.789 2.83 -1.79 1 98.31 164 SER B N 1
ATOM 3186 C CA . SER B 1 164 ? 6.695 3.045 -3.23 1 98.31 164 SER B CA 1
ATOM 3187 C C . SER B 1 164 ? 6.391 1.742 -3.963 1 98.31 164 SER B C 1
ATOM 3189 O O . SER B 1 164 ? 5.613 1.73 -4.922 1 98.31 164 SER B O 1
ATOM 3191 N N . TYR B 1 165 ? 6.941 0.645 -3.518 1 98.38 165 TYR B N 1
ATOM 3192 C CA . TYR B 1 165 ? 6.703 -0.649 -4.145 1 98.38 165 TYR B CA 1
ATOM 3193 C C . TYR B 1 165 ? 5.273 -1.122 -3.898 1 98.38 165 TYR B C 1
ATOM 3195 O O . TYR B 1 165 ? 4.688 -1.811 -4.734 1 98.38 165 TYR B O 1
ATOM 3203 N N . PHE B 1 166 ? 4.68 -0.73 -2.768 1 98.31 166 PHE B N 1
ATOM 3204 C CA . PHE B 1 166 ? 3.293 -1.063 -2.475 1 98.31 166 PHE B CA 1
ATOM 3205 C C . PHE B 1 166 ? 2.346 -0.237 -3.338 1 98.31 166 PHE B C 1
ATOM 3207 O O . PHE B 1 166 ? 1.161 -0.561 -3.453 1 98.31 166 PHE B O 1
ATOM 3214 N N . GLY B 1 167 ? 2.842 0.833 -3.926 1 97 167 GLY B N 1
ATOM 3215 C CA . GLY B 1 167 ? 2.02 1.708 -4.746 1 97 167 GLY B CA 1
ATOM 3216 C C . GLY B 1 167 ? 1.676 3.018 -4.062 1 97 167 GLY B C 1
ATOM 3217 O O . GLY B 1 167 ? 0.979 3.859 -4.637 1 97 167 GLY B O 1
ATOM 3218 N N . MET B 1 168 ? 2.186 3.189 -2.854 1 98.06 168 MET B N 1
ATOM 3219 C CA . MET B 1 168 ? 1.977 4.469 -2.182 1 98.06 168 MET B CA 1
ATOM 3220 C C . MET B 1 168 ? 2.752 5.582 -2.877 1 98.06 168 MET B C 1
ATOM 3222 O O . MET B 1 168 ? 3.807 5.336 -3.465 1 98.06 168 MET B O 1
ATOM 3226 N N . ARG B 1 169 ? 2.209 6.785 -2.762 1 97.75 169 ARG B N 1
ATOM 3227 C CA . ARG B 1 169 ? 2.807 7.883 -3.52 1 97.75 169 ARG B CA 1
ATOM 3228 C C . ARG B 1 169 ? 3.318 8.977 -2.588 1 97.75 169 ARG B C 1
ATOM 3230 O O . ARG B 1 169 ? 4.035 9.883 -3.021 1 97.75 169 ARG B O 1
ATOM 3237 N N . TRP B 1 170 ? 2.986 8.852 -1.261 1 98.69 170 TRP B N 1
ATOM 3238 C CA . TRP B 1 170 ? 3.395 9.805 -0.235 1 98.69 170 TRP B CA 1
ATOM 3239 C C . TRP B 1 170 ? 3.93 9.086 0.998 1 98.69 170 TRP B C 1
ATOM 3241 O O . TRP B 1 170 ? 3.521 7.957 1.292 1 98.69 170 TRP B O 1
ATOM 3251 N N . ALA B 1 171 ? 4.844 9.711 1.675 1 98.88 171 ALA B N 1
ATOM 3252 C CA . ALA B 1 171 ? 5.254 9.297 3.018 1 98.88 171 ALA B CA 1
ATOM 3253 C C . ALA B 1 171 ? 5.293 10.5 3.965 1 98.88 171 ALA B C 1
ATOM 3255 O O . ALA B 1 171 ? 5.699 11.594 3.572 1 98.88 171 ALA B O 1
ATOM 3256 N N . TYR B 1 172 ? 4.793 10.32 5.129 1 98.88 172 TYR B N 1
ATOM 3257 C CA . TYR B 1 172 ? 4.855 11.312 6.195 1 98.88 172 TYR B CA 1
ATOM 3258 C C . TYR B 1 172 ? 5.895 10.922 7.242 1 98.88 172 TYR B C 1
ATOM 3260 O O . TYR B 1 172 ? 5.676 9.992 8.023 1 98.88 172 TYR B O 1
ATOM 3268 N N . LEU B 1 173 ? 7.062 11.539 7.18 1 98.94 173 LEU B N 1
ATOM 3269 C CA . LEU B 1 173 ? 8.055 11.43 8.242 1 98.94 173 LEU B CA 1
ATOM 3270 C C . LEU B 1 173 ? 7.703 12.352 9.406 1 98.94 173 LEU B C 1
ATOM 3272 O O . LEU B 1 173 ? 7.887 13.562 9.32 1 98.94 173 LEU B O 1
ATOM 3276 N N . GLU B 1 174 ? 7.258 11.781 10.484 1 98.31 174 GLU B N 1
ATOM 3277 C CA . GLU B 1 174 ? 6.668 12.578 11.562 1 98.31 174 GLU B CA 1
ATOM 3278 C C . GLU B 1 174 ? 7.434 12.398 12.867 1 98.31 174 GLU B C 1
ATOM 3280 O O . GLU B 1 174 ? 7.543 11.281 13.383 1 98.31 174 GLU B O 1
ATOM 3285 N N . ALA B 1 175 ? 7.891 13.492 13.406 1 98.12 175 ALA B N 1
ATOM 3286 C CA . ALA B 1 175 ? 8.578 13.461 14.695 1 98.12 175 ALA B CA 1
ATOM 3287 C C . ALA B 1 175 ? 7.582 13.555 15.852 1 98.12 175 ALA B C 1
ATOM 3289 O O . ALA B 1 175 ? 7.918 13.25 17 1 98.12 175 ALA B O 1
ATOM 3290 N N . GLY B 1 176 ? 6.387 13.977 15.594 1 95.19 176 GLY B N 1
ATOM 3291 C CA . GLY B 1 176 ? 5.352 14.078 16.609 1 95.19 176 GLY B CA 1
ATOM 3292 C C . GLY B 1 176 ? 5.008 15.516 16.969 1 95.19 176 GLY B C 1
ATOM 3293 O O . GLY B 1 176 ? 5.875 16.391 16.922 1 95.19 176 GLY B O 1
ATOM 3294 N N . SER B 1 177 ? 3.748 15.719 17.297 1 91.69 177 SER B N 1
ATOM 3295 C CA . SER B 1 177 ? 3.309 17.047 17.719 1 91.69 177 SER B CA 1
ATOM 3296 C C . SER B 1 177 ? 4.094 17.516 18.938 1 91.69 177 SER B C 1
ATOM 3298 O O . SER B 1 177 ? 4.176 16.812 19.953 1 91.69 177 SER B O 1
ATOM 3300 N N . GLY B 1 178 ? 4.703 18.688 18.812 1 90.88 178 GLY B N 1
ATOM 3301 C CA . GLY B 1 178 ? 5.438 19.25 19.938 1 90.88 178 GLY B CA 1
ATOM 3302 C C . GLY B 1 178 ? 6.781 18.594 20.156 1 90.88 178 GLY B C 1
ATOM 3303 O O . GLY B 1 178 ? 7.41 18.781 21.203 1 90.88 178 GLY B O 1
ATOM 3304 N N . ALA B 1 179 ? 7.215 17.828 19.219 1 94.81 179 ALA B N 1
ATOM 3305 C CA . ALA B 1 179 ? 8.469 17.094 19.359 1 94.81 179 ALA B CA 1
ATOM 3306 C C . ALA B 1 179 ? 9.625 18.031 19.688 1 94.81 179 ALA B C 1
ATOM 3308 O O . ALA B 1 179 ? 9.656 19.172 19.234 1 94.81 179 ALA B O 1
ATOM 3309 N N . GLU B 1 180 ? 10.625 17.516 20.391 1 95.56 180 GLU B N 1
ATOM 3310 C CA . GLU B 1 180 ? 11.781 18.281 20.844 1 95.56 180 GLU B CA 1
ATOM 3311 C C . GLU B 1 180 ? 12.625 18.75 19.672 1 95.56 180 GLU B C 1
ATOM 3313 O O . GLU B 1 180 ? 13.188 19.859 19.703 1 95.56 180 GLU B O 1
ATOM 3318 N N . PHE B 1 181 ? 12.758 17.969 18.703 1 97.19 181 PHE B N 1
ATOM 3319 C CA . PHE B 1 181 ? 13.5 18.297 17.484 1 97.19 181 PHE B CA 1
ATOM 3320 C C . PHE B 1 181 ? 12.859 17.625 16.266 1 97.19 181 PHE B C 1
ATOM 3322 O O . PHE B 1 181 ? 12.18 16.609 16.391 1 97.19 181 PHE B O 1
ATOM 3329 N N . PRO B 1 182 ? 13.062 18.234 15.07 1 98.38 182 PRO B N 1
ATOM 3330 C CA . PRO B 1 182 ? 12.438 17.719 13.852 1 98.38 182 PRO B CA 1
ATOM 3331 C C . PRO B 1 182 ? 13.219 16.562 13.227 1 98.38 182 PRO B C 1
ATOM 3333 O O . PRO B 1 182 ? 14.336 16.266 13.664 1 98.38 182 PRO B O 1
ATOM 3336 N N . VAL B 1 183 ? 12.656 15.914 12.258 1 98.81 183 VAL B N 1
ATOM 3337 C CA . VAL B 1 183 ? 13.297 14.883 11.453 1 98.81 183 VAL B CA 1
ATOM 3338 C C . VAL B 1 183 ? 14.609 15.414 10.867 1 98.81 183 VAL B C 1
ATOM 3340 O O . VAL B 1 183 ? 14.664 16.562 10.406 1 98.81 183 VAL B O 1
ATOM 3343 N N . SER B 1 184 ? 15.641 14.633 10.883 1 98.81 184 SER B N 1
ATOM 3344 C CA . SER B 1 184 ? 16.953 15.102 10.438 1 98.81 184 SER B CA 1
ATOM 3345 C C . SER B 1 184 ? 16.969 15.336 8.93 1 98.81 184 SER B C 1
ATOM 3347 O O . SER B 1 184 ? 16.266 14.664 8.18 1 98.81 184 SER B O 1
ATOM 3349 N N . ASN B 1 185 ? 17.812 16.297 8.531 1 98.81 185 ASN B N 1
ATOM 3350 C CA . ASN B 1 185 ? 18 16.594 7.113 1 98.81 185 ASN B CA 1
ATOM 3351 C C . ASN B 1 185 ? 18.5 15.375 6.348 1 98.81 185 ASN B C 1
ATOM 3353 O O . ASN B 1 185 ? 18.047 15.102 5.234 1 98.81 185 ASN B O 1
ATOM 3357 N N . GLU B 1 186 ? 19.391 14.664 6.953 1 98.81 186 GLU B N 1
ATOM 3358 C CA . GLU B 1 186 ? 19.984 13.492 6.32 1 98.81 186 GLU B CA 1
ATOM 3359 C C . GLU B 1 186 ? 18.922 12.43 6.027 1 98.81 186 GLU B C 1
ATOM 3361 O O . GLU B 1 186 ? 18.906 11.844 4.945 1 98.81 186 GLU B O 1
ATOM 3366 N N . MET B 1 187 ? 18.047 12.203 6.965 1 98.88 187 MET B N 1
ATOM 3367 C CA . MET B 1 187 ? 16.984 11.211 6.793 1 98.88 187 MET B CA 1
ATOM 3368 C C . MET B 1 187 ? 16.062 11.602 5.645 1 98.88 187 MET B C 1
ATOM 3370 O O . MET B 1 187 ? 15.688 10.758 4.832 1 98.88 187 MET B O 1
ATOM 3374 N N . ILE B 1 188 ? 15.703 12.859 5.566 1 98.94 188 ILE B N 1
ATOM 3375 C CA . ILE B 1 188 ? 14.836 13.359 4.496 1 98.94 188 ILE B CA 1
ATOM 3376 C C . ILE B 1 188 ? 15.516 13.148 3.146 1 98.94 188 ILE B C 1
ATOM 3378 O O . ILE B 1 188 ? 14.906 12.625 2.211 1 98.94 188 ILE B O 1
ATOM 3382 N N . LEU B 1 189 ? 16.781 13.484 3.092 1 98.81 189 LEU B N 1
ATOM 3383 C CA . LEU B 1 189 ? 17.547 13.414 1.854 1 98.81 189 LEU B CA 1
ATOM 3384 C C . LEU B 1 189 ? 17.609 11.977 1.34 1 98.81 189 LEU B C 1
ATOM 3386 O O . LEU B 1 189 ? 17.297 11.711 0.179 1 98.81 189 LEU B O 1
ATOM 3390 N N . ILE B 1 190 ? 18.016 11.055 2.199 1 98.75 190 ILE B N 1
ATOM 3391 C CA . ILE B 1 190 ? 18.219 9.664 1.798 1 98.75 190 ILE B CA 1
ATOM 3392 C C . ILE B 1 190 ? 16.875 9.031 1.443 1 98.75 190 ILE B C 1
ATOM 3394 O O . ILE B 1 190 ? 16.781 8.281 0.473 1 98.75 190 ILE B O 1
ATOM 3398 N N . SER B 1 191 ? 15.82 9.336 2.197 1 98.88 191 SER B N 1
ATOM 3399 C CA . SER B 1 191 ? 14.492 8.797 1.928 1 98.88 191 SER B CA 1
ATOM 3400 C C . SER B 1 191 ? 13.969 9.258 0.572 1 98.88 191 SER B C 1
ATOM 3402 O O . SER B 1 191 ? 13.414 8.469 -0.188 1 98.88 191 SER B O 1
ATOM 3404 N N . LYS B 1 192 ? 14.188 10.547 0.306 1 98.62 192 LYS B N 1
ATOM 3405 C CA . LYS B 1 192 ? 13.742 11.102 -0.971 1 98.62 192 LYS B CA 1
ATOM 3406 C C . LYS B 1 192 ? 14.492 10.461 -2.137 1 98.62 192 LYS B C 1
ATOM 3408 O O . LYS B 1 192 ? 13.875 10.016 -3.107 1 98.62 192 LYS B O 1
ATOM 3413 N N . LYS B 1 193 ? 15.734 10.367 -2.018 1 97.94 193 LYS B N 1
ATOM 3414 C CA . LYS B 1 193 ? 16.562 9.836 -3.094 1 97.94 193 LYS B CA 1
ATOM 3415 C C . LYS B 1 193 ? 16.234 8.383 -3.383 1 97.94 193 LYS B C 1
ATOM 3417 O O . LYS B 1 193 ? 16.172 7.969 -4.543 1 97.94 193 LYS B O 1
ATOM 3422 N N . LEU B 1 194 ? 15.984 7.664 -2.371 1 98.06 194 LEU B N 1
ATOM 3423 C CA . LEU B 1 194 ? 15.805 6.227 -2.533 1 98.06 194 LEU B CA 1
ATOM 3424 C C . LEU B 1 194 ? 14.391 5.906 -3.021 1 98.06 194 LEU B C 1
ATOM 3426 O O . LEU B 1 194 ? 14.203 5.008 -3.846 1 98.06 194 LEU B O 1
ATOM 3430 N N . SER B 1 195 ? 13.391 6.57 -2.566 1 97.62 195 SER B N 1
ATOM 3431 C CA . SER B 1 195 ? 12.008 6.164 -2.811 1 97.62 195 SER B CA 1
ATOM 3432 C C . SER B 1 195 ? 11.422 6.902 -4.004 1 97.62 195 SER B C 1
ATOM 3434 O O . SER B 1 195 ? 10.562 6.367 -4.715 1 97.62 195 SER B O 1
ATOM 3436 N N . GLY B 1 196 ? 11.781 8.188 -4.066 1 96.75 196 GLY B N 1
ATOM 3437 C CA . GLY B 1 196 ? 11.258 9.008 -5.148 1 96.75 196 GLY B CA 1
ATOM 3438 C C . GLY B 1 196 ? 9.828 9.469 -4.914 1 96.75 196 GLY B C 1
ATOM 3439 O O . GLY B 1 196 ? 9.266 10.195 -5.734 1 96.75 196 GLY B O 1
ATOM 3440 N N . ILE B 1 197 ? 9.172 9.07 -3.861 1 97.88 197 ILE B N 1
ATOM 3441 C CA . ILE B 1 197 ? 7.789 9.469 -3.617 1 97.88 197 ILE B CA 1
ATOM 3442 C C . ILE B 1 197 ? 7.762 10.812 -2.885 1 97.88 197 ILE B C 1
ATOM 3444 O O . ILE B 1 197 ? 8.797 11.305 -2.439 1 97.88 197 ILE B O 1
ATOM 3448 N N . ASN B 1 198 ? 6.613 11.484 -2.787 1 98.69 198 ASN B N 1
ATOM 3449 C CA . ASN B 1 198 ? 6.484 12.758 -2.09 1 98.69 198 ASN B CA 1
ATOM 3450 C C . ASN B 1 198 ? 6.676 12.602 -0.584 1 98.69 198 ASN B C 1
ATOM 3452 O O . ASN B 1 198 ? 6.086 11.703 0.027 1 98.69 198 ASN B O 1
ATOM 3456 N N . LEU B 1 199 ? 7.453 13.5 0.022 1 98.94 199 LEU B N 1
ATOM 3457 C CA . LEU B 1 199 ? 7.73 13.406 1.451 1 98.94 199 LEU B CA 1
ATOM 3458 C C . LEU B 1 199 ? 7.098 14.578 2.201 1 98.94 199 LEU B C 1
ATOM 3460 O O . LEU B 1 199 ? 7.387 15.742 1.906 1 98.94 199 LEU B O 1
ATOM 3464 N N . ILE B 1 200 ? 6.246 14.242 3.107 1 98.94 200 ILE B N 1
ATOM 3465 C CA . ILE B 1 200 ? 5.75 15.18 4.109 1 98.94 200 ILE B CA 1
ATOM 3466 C C . ILE B 1 200 ? 6.617 15.102 5.363 1 98.94 200 ILE B C 1
ATOM 3468 O O . ILE B 1 200 ? 6.984 14.016 5.809 1 98.94 200 ILE B O 1
ATOM 3472 N N . VAL B 1 201 ? 7.004 16.219 5.863 1 98.94 201 VAL B N 1
ATOM 3473 C CA . VAL B 1 201 ? 7.793 16.266 7.09 1 98.94 201 VAL B CA 1
ATOM 3474 C C . VAL B 1 201 ? 7.09 17.141 8.125 1 98.94 201 VAL B C 1
ATOM 3476 O O . VAL B 1 201 ? 6.656 18.25 7.812 1 98.94 201 VAL B O 1
ATOM 3479 N N . GLY B 1 202 ? 6.918 16.609 9.328 1 98.31 202 GLY B N 1
ATOM 3480 C CA . GLY B 1 202 ? 6.281 17.344 10.406 1 98.31 202 GLY B CA 1
ATOM 3481 C C . GLY B 1 202 ? 6.852 17.016 11.773 1 98.31 202 GLY B C 1
ATOM 3482 O O . GLY B 1 202 ? 7.57 16.016 11.922 1 98.31 202 GLY B O 1
ATOM 3483 N N . GLY B 1 203 ? 6.5 17.859 12.711 1 97.06 203 GLY B N 1
ATOM 3484 C CA . GLY B 1 203 ? 6.949 17.688 14.086 1 97.06 203 GLY B CA 1
ATOM 3485 C C . GLY B 1 203 ? 8.211 18.453 14.398 1 97.06 203 GLY B C 1
ATOM 3486 O O . GLY B 1 203 ? 9.258 18.234 13.789 1 97.06 203 GLY B O 1
ATOM 3487 N N . GLY B 1 204 ? 8.148 19.359 15.328 1 96.62 204 GLY B N 1
ATOM 3488 C CA . GLY B 1 204 ? 9.328 20.031 15.859 1 96.62 204 GLY B CA 1
ATOM 3489 C C . GLY B 1 204 ? 9.828 21.156 14.969 1 96.62 204 GLY B C 1
ATOM 3490 O O . GLY B 1 204 ? 10.922 21.672 15.188 1 96.62 204 GLY B O 1
ATOM 3491 N N . ILE B 1 205 ? 9.102 21.547 13.969 1 98.12 205 ILE B N 1
ATOM 3492 C CA . ILE B 1 205 ? 9.516 22.625 13.094 1 98.12 205 ILE B CA 1
ATOM 3493 C C . ILE B 1 205 ? 8.977 23.953 13.633 1 98.12 205 ILE B C 1
ATOM 3495 O O . ILE B 1 205 ? 7.781 24.234 13.523 1 98.12 205 ILE B O 1
ATOM 3499 N N . ARG B 1 206 ? 9.891 24.875 14.094 1 96.56 206 ARG B N 1
ATOM 3500 C CA . ARG B 1 206 ? 9.445 26.031 14.859 1 96.56 206 ARG B CA 1
ATOM 3501 C C . ARG B 1 206 ? 9.914 27.328 14.211 1 96.56 206 ARG B C 1
ATOM 3503 O O . ARG B 1 206 ? 9.531 28.422 14.641 1 96.56 206 ARG B O 1
ATOM 3510 N N . SER B 1 207 ? 10.797 27.234 13.242 1 97.5 207 SER B N 1
ATOM 3511 C CA . SER B 1 207 ? 11.305 28.438 12.602 1 97.5 207 SER B CA 1
ATOM 3512 C C . SER B 1 207 ? 11.32 28.297 11.086 1 97.5 207 SER B C 1
ATOM 3514 O O . SER B 1 207 ? 11.43 27.188 10.562 1 97.5 207 SER B O 1
ATOM 3516 N N . PRO B 1 208 ? 11.234 29.438 10.414 1 98.56 208 PRO B N 1
ATOM 3517 C CA . PRO B 1 208 ? 11.328 29.422 8.945 1 98.56 208 PRO B CA 1
ATOM 3518 C C . PRO B 1 208 ? 12.633 28.812 8.445 1 98.56 208 PRO B C 1
ATOM 3520 O O . PRO B 1 208 ? 12.641 28.109 7.434 1 98.56 208 PRO B O 1
ATOM 3523 N N . ASP B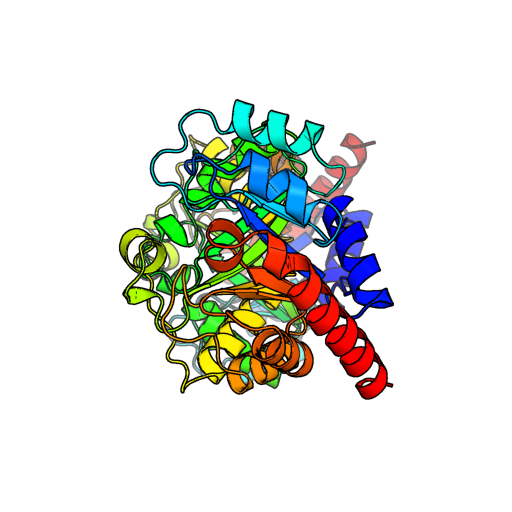 1 209 ? 13.719 29.047 9.195 1 98.69 209 ASP B N 1
ATOM 3524 C CA . ASP B 1 209 ? 15.016 28.531 8.766 1 98.69 209 ASP B CA 1
ATOM 3525 C C . ASP B 1 209 ? 15.016 27 8.758 1 98.69 209 ASP B C 1
ATOM 3527 O O . ASP B 1 209 ? 15.547 26.391 7.832 1 98.69 209 ASP B O 1
ATOM 3531 N N . VAL B 1 210 ? 14.477 26.438 9.773 1 98.75 210 VAL B N 1
ATOM 3532 C CA . VAL B 1 210 ? 14.406 24.984 9.859 1 98.75 210 VAL B CA 1
ATOM 3533 C C . VAL B 1 210 ? 13.539 24.438 8.727 1 98.75 210 VAL B C 1
ATOM 3535 O O . VAL B 1 210 ? 13.906 23.469 8.062 1 98.75 210 VAL B O 1
ATOM 3538 N N . ALA B 1 211 ? 12.383 25.062 8.469 1 98.88 211 ALA B N 1
ATOM 3539 C CA . ALA B 1 211 ? 11.508 24.656 7.375 1 98.88 211 ALA B CA 1
ATOM 3540 C C . ALA B 1 211 ? 12.242 24.703 6.039 1 98.88 211 ALA B C 1
ATOM 3542 O O . ALA B 1 211 ? 12.148 23.766 5.238 1 98.88 211 ALA B O 1
ATOM 3543 N N . TYR B 1 212 ? 12.977 25.797 5.855 1 98.88 212 TYR B N 1
ATOM 3544 C CA . TYR B 1 212 ? 13.773 25.969 4.645 1 98.88 212 TYR B CA 1
ATOM 3545 C C . TYR B 1 212 ? 14.734 24.797 4.457 1 98.88 212 TYR B C 1
ATOM 3547 O O . TYR B 1 212 ? 14.789 24.203 3.383 1 98.88 212 TYR B O 1
ATOM 3555 N N . GLU B 1 213 ? 15.414 24.469 5.508 1 98.81 213 GLU B N 1
ATOM 3556 C CA . GLU B 1 213 ? 16.422 23.406 5.449 1 98.81 213 GLU B CA 1
ATOM 3557 C C . GLU B 1 213 ? 15.781 22.062 5.113 1 98.81 213 GLU B C 1
ATOM 3559 O O . GLU B 1 213 ? 16.359 21.266 4.367 1 98.81 213 GLU B O 1
ATOM 3564 N N . LYS B 1 214 ? 14.625 21.797 5.723 1 98.94 214 LYS B N 1
ATOM 3565 C CA . LYS B 1 214 ? 13.953 20.531 5.453 1 98.94 214 LYS B CA 1
ATOM 3566 C C . LYS B 1 214 ? 13.57 20.406 3.982 1 98.94 214 LYS B C 1
ATOM 3568 O O . LYS B 1 214 ? 13.734 19.344 3.379 1 98.94 214 LYS B O 1
ATOM 3573 N N . VAL B 1 215 ? 13.086 21.5 3.389 1 98.94 215 VAL B N 1
ATOM 3574 C CA . VAL B 1 215 ? 12.688 21.484 1.985 1 98.94 215 VAL B CA 1
ATOM 3575 C C . VAL B 1 215 ? 13.906 21.266 1.1 1 98.94 215 VAL B C 1
ATOM 3577 O O . VAL B 1 215 ? 13.883 20.438 0.193 1 98.94 215 VAL B O 1
ATOM 3580 N N . ILE B 1 216 ? 14.992 21.938 1.431 1 98.75 216 ILE B N 1
ATOM 3581 C CA . ILE B 1 216 ? 16.219 21.828 0.645 1 98.75 216 ILE B CA 1
ATOM 3582 C C . ILE B 1 216 ? 16.734 20.391 0.716 1 98.75 216 ILE B C 1
ATOM 3584 O O . ILE B 1 216 ? 17.297 19.875 -0.26 1 98.75 216 ILE B O 1
ATOM 3588 N N . SER B 1 217 ? 16.469 19.75 1.797 1 98.69 217 SER B N 1
ATOM 3589 C CA . SER B 1 217 ? 16.953 18.391 2.006 1 98.69 217 SER B CA 1
ATOM 3590 C C . SER B 1 217 ? 16.078 17.391 1.262 1 98.69 217 SER B C 1
ATOM 3592 O O . SER B 1 217 ? 16.406 16.203 1.211 1 98.69 217 SER B O 1
ATOM 3594 N N . GLY B 1 218 ? 14.93 17.781 0.727 1 98.62 218 GLY B N 1
ATOM 3595 C CA . GLY B 1 218 ? 14.164 16.875 -0.111 1 98.62 218 GLY B CA 1
ATOM 3596 C C . GLY B 1 218 ? 12.703 16.781 0.286 1 98.62 218 GLY B C 1
ATOM 3597 O O . GLY B 1 218 ? 11.906 16.141 -0.392 1 98.62 218 GLY B O 1
ATOM 3598 N N . ALA B 1 219 ? 12.312 17.453 1.415 1 98.94 219 ALA B N 1
ATOM 3599 C CA . ALA B 1 219 ? 10.898 17.469 1.796 1 98.94 219 ALA B CA 1
ATOM 3600 C C . ALA B 1 219 ? 10.047 18.141 0.724 1 98.94 219 ALA B C 1
ATOM 3602 O O . ALA B 1 219 ? 10.422 19.188 0.195 1 98.94 219 ALA B O 1
ATOM 3603 N N . ASP B 1 220 ? 8.961 17.547 0.388 1 98.88 220 ASP B N 1
ATOM 3604 C CA . ASP B 1 220 ? 8.016 18.141 -0.563 1 98.88 220 ASP B CA 1
ATOM 3605 C C . ASP B 1 220 ? 6.941 18.938 0.154 1 98.88 220 ASP B C 1
ATOM 3607 O O . ASP B 1 220 ? 6.379 19.875 -0.417 1 98.88 220 ASP B O 1
ATOM 3611 N N . VAL B 1 221 ? 6.633 18.578 1.394 1 98.94 221 VAL B N 1
ATOM 3612 C CA . VAL B 1 221 ? 5.629 19.25 2.205 1 98.94 221 VAL B CA 1
ATOM 3613 C C . VAL B 1 221 ? 6.172 19.484 3.615 1 98.94 221 VAL B C 1
ATOM 3615 O O . VAL B 1 221 ? 6.77 18.578 4.211 1 98.94 221 VAL B O 1
ATOM 3618 N N . ILE B 1 222 ? 5.996 20.641 4.109 1 98.94 222 ILE B N 1
ATOM 3619 C CA . ILE B 1 222 ? 6.203 20.922 5.523 1 98.94 222 ILE B CA 1
ATOM 3620 C C . ILE B 1 222 ? 4.852 21.062 6.223 1 98.94 222 ILE B C 1
ATOM 3622 O O . ILE B 1 222 ? 3.949 21.734 5.715 1 98.94 222 ILE B O 1
ATOM 3626 N N . VAL B 1 223 ? 4.734 20.422 7.352 1 98.69 223 VAL B N 1
ATOM 3627 C CA . VAL B 1 223 ? 3.518 20.531 8.148 1 98.69 223 VAL B CA 1
ATOM 3628 C C . VAL B 1 223 ? 3.83 21.234 9.469 1 98.69 223 VAL B C 1
ATOM 3630 O O . VAL B 1 223 ? 4.777 20.859 10.172 1 98.69 223 VAL B O 1
ATOM 3633 N N . THR B 1 224 ? 3.092 22.234 9.812 1 97.75 224 THR B N 1
ATOM 3634 C CA . THR B 1 224 ? 3.107 22.797 11.156 1 97.75 224 THR B CA 1
ATOM 3635 C C . THR B 1 224 ? 1.734 22.672 11.812 1 97.75 224 THR B C 1
ATOM 3637 O O . THR B 1 224 ? 0.708 22.75 11.133 1 97.75 224 THR B O 1
ATOM 3640 N N . GLY B 1 225 ? 1.69 22.406 13.086 1 95.31 225 GLY B N 1
ATOM 3641 C CA . GLY B 1 225 ? 0.475 22.297 13.875 1 95.31 225 GLY B CA 1
ATOM 3642 C C . GLY B 1 225 ? 0.53 23.094 15.164 1 95.31 225 GLY B C 1
ATOM 3643 O O . GLY B 1 225 ? 0.056 24.234 15.219 1 95.31 225 GLY B O 1
ATOM 3644 N N . THR B 1 226 ? 1.392 22.641 16.109 1 92 226 THR B N 1
ATOM 3645 C CA . THR B 1 226 ? 1.546 23.297 17.406 1 92 226 THR B CA 1
ATOM 3646 C C . THR B 1 226 ? 1.974 24.75 17.234 1 92 226 THR B C 1
ATOM 3648 O O . THR B 1 226 ? 1.472 25.641 17.938 1 92 226 THR B O 1
ATOM 3651 N N . LEU B 1 227 ? 2.84 25.047 16.344 1 92.81 227 LEU B N 1
ATOM 3652 C CA . LEU B 1 227 ? 3.316 26.391 16.078 1 92.81 227 LEU B CA 1
ATOM 3653 C C . LEU B 1 227 ? 2.16 27.312 15.695 1 92.81 227 LEU B C 1
ATOM 3655 O O . LEU B 1 227 ? 2.014 28.391 16.266 1 92.81 227 LEU B O 1
ATOM 3659 N N . THR B 1 228 ? 1.332 26.828 14.75 1 93.12 228 THR B N 1
ATOM 3660 C CA . THR B 1 228 ? 0.257 27.656 14.219 1 93.12 228 THR B CA 1
ATOM 3661 C C . THR B 1 228 ? -0.874 27.797 15.234 1 93.12 228 THR B C 1
ATOM 3663 O O . THR B 1 228 ? -1.583 28.797 15.258 1 93.12 228 THR B O 1
ATOM 3666 N N . GLU B 1 229 ? -1.035 26.766 16.047 1 92.31 229 GLU B N 1
ATOM 3667 C CA . GLU B 1 229 ? -2.004 26.828 17.125 1 92.31 229 GLU B CA 1
ATOM 3668 C C . GLU B 1 229 ? -1.629 27.906 18.141 1 92.31 229 GLU B C 1
ATOM 3670 O O . GLU B 1 229 ? -2.49 28.656 18.609 1 92.31 229 GLU B O 1
ATOM 3675 N N . LYS B 1 230 ? -0.353 28.031 18.422 1 93.56 230 LYS B N 1
ATOM 3676 C CA . LYS B 1 230 ? 0.131 28.984 19.422 1 93.56 230 LYS B CA 1
ATOM 3677 C C . LYS B 1 230 ? 0.297 30.375 18.844 1 93.56 230 L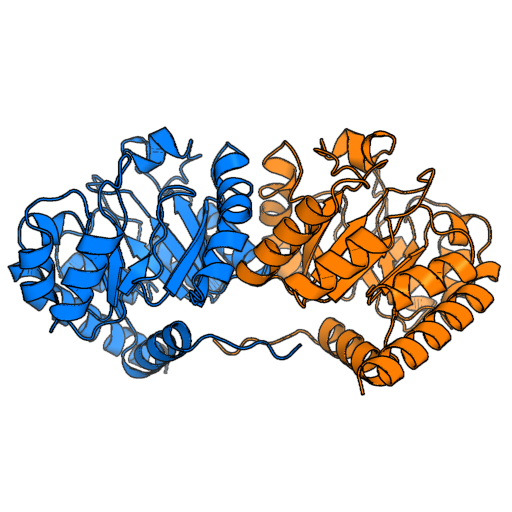YS B C 1
ATOM 3679 O O . LYS B 1 230 ? 0.063 31.375 19.531 1 93.56 230 LYS B O 1
ATOM 3684 N N . ASN B 1 231 ? 0.724 30.406 17.609 1 94.12 231 ASN B N 1
ATOM 3685 C CA . ASN B 1 231 ? 0.97 31.672 16.922 1 94.12 231 ASN B CA 1
ATOM 3686 C C . ASN B 1 231 ? 0.571 31.609 15.453 1 94.12 231 ASN B C 1
ATOM 3688 O O . ASN B 1 231 ? 1.432 31.516 14.578 1 94.12 231 ASN B O 1
ATOM 3692 N N . PRO B 1 232 ? -0.694 31.828 15.156 1 93.62 232 PRO B N 1
ATOM 3693 C CA . PRO B 1 232 ? -1.183 31.719 13.781 1 93.62 232 PRO B CA 1
ATOM 3694 C C . PRO B 1 232 ? -0.522 32.719 12.836 1 93.62 232 PRO B C 1
ATOM 3696 O O . PRO B 1 232 ? -0.454 32.5 11.625 1 93.62 232 PRO B O 1
ATOM 3699 N N . ASP B 1 233 ? 0.083 33.781 13.328 1 93.69 233 ASP B N 1
ATOM 3700 C CA . ASP B 1 233 ? 0.695 34.812 12.5 1 93.69 233 ASP B CA 1
ATOM 3701 C C . ASP B 1 233 ? 2.029 34.344 11.93 1 93.69 233 ASP B C 1
ATOM 3703 O O . ASP B 1 233 ? 2.553 34.938 10.984 1 93.69 233 ASP B O 1
ATOM 3707 N N . ALA B 1 234 ? 2.561 33.312 12.453 1 95.06 234 ALA B N 1
ATOM 3708 C CA . ALA B 1 234 ? 3.857 32.781 12.023 1 95.06 234 ALA B CA 1
ATOM 3709 C C . ALA B 1 234 ? 3.773 32.188 10.617 1 95.06 234 ALA B C 1
ATOM 3711 O O . ALA B 1 234 ? 4.797 31.938 9.984 1 95.06 234 ALA B O 1
ATOM 3712 N N . VAL B 1 235 ? 2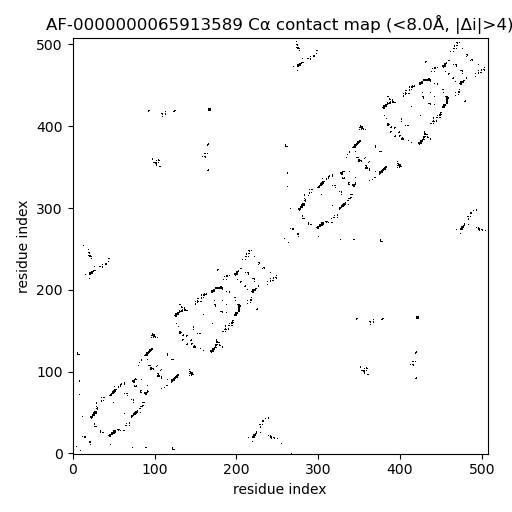.559 32 10.07 1 96.25 235 VAL B N 1
ATOM 3713 C CA . VAL B 1 235 ? 2.348 31.266 8.828 1 96.25 235 VAL B CA 1
ATOM 3714 C C . VAL B 1 235 ? 2.945 32.062 7.66 1 96.25 235 VAL B C 1
ATOM 3716 O O . VAL B 1 235 ? 3.395 31.453 6.676 1 96.25 235 VAL B O 1
ATOM 3719 N N . LYS B 1 236 ? 2.936 33.375 7.773 1 97.06 236 LYS B N 1
ATOM 3720 C CA . LYS B 1 236 ? 3.463 34.156 6.672 1 97.06 236 LYS B CA 1
ATOM 3721 C C . LYS B 1 236 ? 4.949 33.906 6.461 1 97.06 236 LYS B C 1
ATOM 3723 O O . LYS B 1 236 ? 5.375 33.594 5.348 1 97.06 236 LYS B O 1
ATOM 3728 N N . GLU B 1 237 ? 5.719 34.031 7.523 1 97.94 237 GLU B N 1
ATOM 3729 C CA . GLU B 1 237 ? 7.16 33.812 7.426 1 97.94 237 GLU B CA 1
ATOM 3730 C C . GLU B 1 237 ? 7.469 32.344 7.059 1 97.94 237 GLU B C 1
ATOM 3732 O O . GLU B 1 237 ? 8.422 32.094 6.328 1 97.94 237 GLU B O 1
ATOM 3737 N N . MET B 1 238 ? 6.68 31.406 7.562 1 98.31 238 MET B N 1
ATOM 3738 C CA . MET B 1 238 ? 6.852 30 7.23 1 98.31 238 MET B CA 1
ATOM 3739 C C . MET B 1 238 ? 6.645 29.766 5.738 1 98.31 238 MET B C 1
ATOM 3741 O O . MET B 1 238 ? 7.48 29.141 5.082 1 98.31 238 MET B O 1
ATOM 3745 N N . LYS B 1 239 ? 5.547 30.281 5.238 1 98.5 239 LYS B N 1
ATOM 3746 C CA . LYS B 1 239 ? 5.242 30.125 3.816 1 98.5 239 LYS B CA 1
ATOM 3747 C C . LYS B 1 239 ? 6.375 30.672 2.953 1 98.5 239 LYS B C 1
ATOM 3749 O O . LYS B 1 239 ? 6.797 30.031 1.989 1 98.5 239 LYS B O 1
ATOM 3754 N N . GLU B 1 240 ? 6.848 31.859 3.297 1 98.62 240 GLU B N 1
ATOM 3755 C CA . GLU B 1 240 ? 7.902 32.5 2.512 1 98.62 240 GLU B CA 1
ATOM 3756 C C . GLU B 1 240 ? 9.156 31.641 2.473 1 98.62 240 GLU B C 1
ATOM 3758 O O . GLU B 1 240 ? 9.75 31.438 1.408 1 98.62 240 GLU B O 1
ATOM 3763 N N . ALA B 1 241 ? 9.547 31.141 3.629 1 98.88 241 ALA B N 1
ATOM 3764 C CA . ALA B 1 241 ? 10.742 30.297 3.703 1 98.88 241 ALA B CA 1
ATOM 3765 C C . ALA B 1 241 ? 10.562 29 2.918 1 98.88 241 ALA B C 1
ATOM 3767 O O . ALA B 1 241 ? 11.461 28.578 2.191 1 98.88 241 ALA B O 1
ATOM 3768 N N . ILE B 1 242 ? 9.422 28.359 3.018 1 98.88 242 ILE B N 1
ATOM 3769 C CA . ILE B 1 242 ? 9.133 27.094 2.375 1 98.88 242 ILE B CA 1
ATOM 3770 C C . ILE B 1 242 ? 9.117 27.266 0.858 1 98.88 242 ILE B C 1
ATOM 3772 O O . ILE B 1 242 ? 9.734 26.484 0.13 1 98.88 242 ILE B O 1
ATOM 3776 N N . LYS B 1 243 ? 8.453 28.344 0.384 1 98.75 243 LYS B N 1
ATOM 3777 C CA . LYS B 1 243 ? 8.352 28.578 -1.055 1 98.75 243 LYS B CA 1
ATOM 3778 C C . LYS B 1 243 ? 9.695 28.984 -1.646 1 98.75 243 LYS B C 1
ATOM 3780 O O . LYS B 1 243 ? 10.039 28.594 -2.758 1 98.75 243 LYS B O 1
ATOM 3785 N N . ARG B 1 244 ? 10.43 29.797 -0.885 1 98.75 244 ARG B N 1
ATOM 3786 C CA . ARG B 1 244 ? 11.781 30.109 -1.324 1 98.75 244 ARG B CA 1
ATOM 3787 C C . ARG B 1 244 ? 12.633 28.859 -1.463 1 98.75 244 ARG B C 1
ATOM 3789 O O . ARG B 1 244 ? 13.336 28.688 -2.463 1 98.75 244 ARG B O 1
ATOM 3796 N N . ALA B 1 245 ? 12.578 28.016 -0.468 1 98.88 245 ALA B N 1
ATOM 3797 C CA . ALA B 1 245 ? 13.32 26.75 -0.506 1 98.88 245 ALA B CA 1
ATOM 3798 C C . ALA B 1 245 ? 12.883 25.891 -1.684 1 98.88 245 ALA B C 1
ATOM 3800 O O . ALA B 1 245 ? 13.703 25.219 -2.312 1 98.88 245 ALA B O 1
ATOM 3801 N N . GLY B 1 246 ? 11.5 25.859 -1.922 1 98.75 246 GLY B N 1
ATOM 3802 C CA . GLY B 1 246 ? 10.992 25.125 -3.064 1 98.75 246 GLY B CA 1
ATOM 3803 C C . GLY B 1 246 ? 11.602 25.562 -4.383 1 98.75 246 GLY B C 1
ATOM 3804 O O . GLY B 1 246 ? 12.023 24.734 -5.188 1 98.75 246 GLY B O 1
ATOM 3805 N N . LYS B 1 247 ? 11.664 26.812 -4.582 1 98.19 247 LYS B N 1
ATOM 3806 C CA . LYS B 1 247 ? 12.25 27.359 -5.797 1 98.19 247 LYS B CA 1
ATOM 3807 C C . LYS B 1 247 ? 13.734 27.016 -5.898 1 98.19 247 LYS B C 1
ATOM 3809 O O . LYS B 1 247 ? 14.219 26.656 -6.973 1 98.19 247 LYS B O 1
ATOM 3814 N N . ASP B 1 248 ? 14.391 27.188 -4.809 1 98.31 248 ASP B N 1
ATOM 3815 C CA . ASP B 1 248 ? 15.812 26.844 -4.781 1 98.31 248 ASP B CA 1
ATOM 3816 C C . ASP B 1 248 ? 16.031 25.375 -5.086 1 98.31 248 ASP B C 1
ATOM 3818 O O . ASP B 1 248 ? 16.969 25.016 -5.797 1 98.31 248 ASP B O 1
ATOM 3822 N N . LYS B 1 249 ? 15.188 24.547 -4.48 1 97.25 249 LYS B N 1
ATOM 3823 C CA . LYS B 1 249 ? 15.234 23.094 -4.707 1 97.25 249 LYS B CA 1
ATOM 3824 C C . LYS B 1 249 ? 15.047 22.766 -6.188 1 97.25 249 LYS B C 1
ATOM 3826 O O . LYS B 1 249 ? 15.742 21.906 -6.723 1 97.25 249 LYS B O 1
ATOM 3831 N N . LEU B 1 250 ? 14.141 23.438 -6.922 1 96.31 250 LEU B N 1
ATOM 3832 C CA . LEU B 1 250 ? 13.875 23.203 -8.336 1 96.31 250 LEU B CA 1
ATOM 3833 C C . LEU B 1 250 ? 15.047 23.656 -9.195 1 96.31 250 LEU B C 1
ATOM 3835 O O . LEU B 1 250 ? 15.352 23.031 -10.219 1 96.31 250 LEU B O 1
ATOM 3839 N N . LYS B 1 251 ? 15.703 24.703 -8.797 1 94.31 251 LYS B N 1
ATOM 3840 C CA . LYS B 1 251 ? 16.859 25.219 -9.516 1 94.31 251 LYS B CA 1
ATOM 3841 C C . LYS B 1 251 ? 18.047 24.266 -9.422 1 94.31 251 LYS B C 1
ATOM 3843 O O . LYS B 1 251 ? 18.812 24.109 -10.375 1 94.31 251 LYS B O 1
ATOM 3848 N N . ASN B 1 252 ? 18.141 23.703 -8.305 1 87.69 252 ASN B N 1
ATOM 3849 C CA . ASN B 1 252 ? 19.266 22.781 -8.094 1 87.69 252 ASN B CA 1
ATOM 3850 C C . ASN B 1 252 ? 19.062 21.484 -8.852 1 87.69 252 ASN B C 1
ATOM 3852 O O . ASN B 1 252 ? 20.016 20.719 -9.055 1 87.69 252 ASN B O 1
ATOM 3856 N N . LYS B 1 253 ? 17.938 21.016 -9.086 1 80 253 LYS B N 1
ATOM 3857 C CA . LYS B 1 253 ? 17.641 19.797 -9.844 1 80 253 LYS B CA 1
ATOM 3858 C C . LYS B 1 253 ? 17.953 19.984 -11.32 1 80 253 LYS B C 1
ATOM 3860 O O . LYS B 1 253 ? 18.203 19.016 -12.039 1 80 253 LYS B O 1
ATOM 3865 N N . ASN B 1 254 ? 17.828 21.203 -11.953 1 62.94 254 ASN B N 1
ATOM 3866 C CA . ASN B 1 254 ? 18.156 21.562 -13.328 1 62.94 254 ASN B CA 1
ATOM 3867 C C . ASN B 1 254 ? 19.641 21.875 -13.492 1 62.94 254 ASN B C 1
ATOM 3869 O O . ASN B 1 254 ? 20.219 22.562 -12.664 1 62.94 254 ASN B O 1
#

Secondary structure (DSSP, 8-state):
---PPPHHHHHHHHHHHHHS-EEEEEE-TTSTTHHHHHHHHTTT-SEEEEE--SS-TTHHHHHHHHHHH--S-EEEE-SSTT---TTSSEEEEEEETTBSSHIIIIIHHHHHHHHHHHHTPEEEEEEEEEBTTGGGSHHHHHTTB-PBPTT-HHHHHHHHHHHHHHT--EEEEE--TT-SSPPPHHHHHHHHHHH-SEEEEESS--SHHHHHHHHHTT-SEEEESHHHHH-GGGHHHHHHHHHHHHHHHHHHH-/---PPPHHHHHHHHHHHHHS-EEEEEE-TTSTTHHHHHHHHTTT-SEEEEE--S--TTHHHHHHHHHHH--S-EEEE-SSTT---TTSSEEEEEEETTBSSHIIIIIHHHHHHHHHHHHTPEEEEEEEEEBTTGGGSHHHHHTTB-PBPTT-HHHHHHHHHHHHHHT--EEEEE--TT-SSPPPHHHHHHHHHHH-SEEEEESS--SHHHHHHHHHTT-SEEEESHHHHH-GGGHHHHHHHHHHHHHHHHHHH-

InterPro domains:
  IPR008205 Geranylgeranylglyceryl phosphate synthase/Heptaprenylglyceryl phosphate synthase [MF_00112] (17-241)
  IPR008205 Geranylgeranylglyceryl phosphate synthase/Heptaprenylglyceryl phosphate synthase [PF01884] (15-241)
  IPR008205 Geranylgeranylglyceryl phosphate synthase/Heptaprenylglyceryl phosphate synthase [TIGR01768] (23-237)
  IPR008205 Geranylgeranylglyceryl phosphate synthase/Heptaprenylglyceryl phosphate synthase [cd02812] (22-240)
  IPR010946 Geranylgeranylglyceryl phosphate synthase [TIGR01769] (23-225)
  IPR038597 GGGP/HepGP synthase superfamily [G3DSA:3.20.20.390] (2-238)
  IPR050064 Imidazole glycerol phosphate synthase HisA/HisF [PTHR21235] (34-246)